Protein AF-A0AAN6SBZ8-F1 (afdb_monomer_lite)

Organism: NCBI:txid241081

InterPro domains:
  IPR012334 Pectin lyase fold [G3DSA:2.160.20.10] (1-132)

Foldseek 3Di:
DDEDEWDQQWVVPWPPPPCPVCAPVDVQRADLPVDPPQLARCRGIDAQEEDEQEELAEEADAYDALCHHNNDRPQWQVLASHAAHYEYAQYAANHKYAFQKYTRYQFSHDFQSDGHGQVVAFPDPDPRTMGTDRMDGQHRNRDRDQPRAFEADPCLLVDPASEFEDAPQHKHFYFWDQQFKAWAAFDWDWDDDDPDIDTDHDDTDMDRTFGFDMDGHHDDDQPPPDPDLFSWDFAQTHGDFDAFFFWDWDADPVRDIAIDGDPDGGDGDDPAGPDGGGRPGTRTYGYDRRDDDGDDDPPHDDPVNDPCPRPHDDDDDDDDDDDDDDDDDPPDDDDDDDDDDDDDYDDDDQAQDEWDCVQKDKWEDPAAWWALVQLLVFQLVVLVVPVPDDQDAQDKDKDWDWDDDPDDAFTWTKMKMKGFHHSHDDDRDSVVSSVQSVCQRCVNDVPDRTGRAWIWIDGPTMIITIGTHTGHD

Secondary structure (DSSP, 8-state):
-B-----TTTTSSPTTTT-TTTTTSSTT-------TT-SSS--SS--SEEEES--S-EEEEE------BTTB-TTTTTT-SEEESEEEES--TTEEEEEEEEESEEEEEEETTEEEESGGGB--SSSSPEEEEEEEEE-TTSS--TTSPEEEPGGGGT-SS-EEEE-SSEEEEPPPB-SEEEEEPPPPEEEEETTEEEEE--PPEEE--BPBPPEEE---STTTT---TT-PEEE-PPBPPPSSPPPEEEE-TTS-EEEE---SPPPPPPSS-SEE-S-SS-EEEEES---SSEE-TTSS--GGGS-GGGS-----------------SS------------------S-PPBPP-GGG-EEEE--S--EEHHHHHHHHHHHHHHHHTS---TT-EEEEEEEEE-TTSSSEEEEEEEEEE-TTB-PPP-HHHHHHHHHHHHHSS--SSSEEE--EEEE-SSEEEEEEEEEE--

Sequence (473 aa):
MLQTESPYFQPTPLPPAPFAAVVGLLPGDPDYTCAAGNEFNGCDQSWSVVMTGSANCHTDIAHSPGWFSTYAQTCIDLQLCQKALMLLKDNLANVRFQNLVTIGAKFMAVMDGKGIPAIDNLNVDTHPSWSQVSVLDVGSNGTTRFDEAIWIDPAIWDMDEPKFTCSLPCNVKLPPWKGATSTVQYPLITVSQGTWTSTITQAPLTITEWVLEPVTITRDAAAVNKNKRNAGVEIWPVPATTPFWPAILYRGDDGQISTTSATSTFPKPAATPLSGSWPKKAVRAVWGWPEDPLVDKYDFYNFNCVPKLWFGGIIGDPGGDDFYNNENTAELRTICPEETFISSTSPKPTPTKISDPRLNTKKCFKGEQTENVRMRNATTRFCDDIAHRDLIAGFEYEKEYKFEYNSGIGFVGITVSLEIKPKCSFNYSKSLCQRYLSVPTDSCDCNGVNGKHGGTVENNCYKWKVDPNRRWC

Radius of gyration: 28.88 Å; chains: 1; bounding box: 71×68×68 Å

Structure (mmCIF, N/CA/C/O backbone):
data_AF-A0AAN6SBZ8-F1
#
_entry.id   AF-A0AAN6SBZ8-F1
#
loop_
_atom_site.group_PDB
_atom_site.id
_atom_site.type_symbol
_atom_site.label_atom_id
_atom_site.label_alt_id
_atom_site.label_comp_id
_atom_site.label_asym_id
_atom_site.label_entity_id
_atom_site.label_seq_id
_atom_site.pdbx_PDB_ins_code
_atom_site.Cartn_x
_atom_site.Cartn_y
_atom_site.Cartn_z
_atom_site.occupancy
_atom_site.B_iso_or_equiv
_atom_site.auth_seq_id
_atom_site.auth_comp_id
_atom_site.auth_asym_id
_atom_site.auth_atom_id
_atom_site.pdbx_PDB_model_num
ATOM 1 N N . MET A 1 1 ? 20.883 6.033 -6.356 1.00 72.62 1 MET A N 1
ATOM 2 C CA . MET A 1 1 ? 21.198 6.214 -7.786 1.00 72.62 1 MET A CA 1
ATOM 3 C C . MET A 1 1 ? 21.171 4.864 -8.481 1.00 72.62 1 MET A C 1
ATOM 5 O O . MET A 1 1 ? 22.078 4.070 -8.267 1.00 72.62 1 MET A O 1
ATOM 9 N N . LEU A 1 2 ? 20.137 4.611 -9.282 1.00 83.62 2 LEU A N 1
ATOM 10 C CA . LEU A 1 2 ? 20.138 3.579 -10.324 1.00 83.62 2 LEU A CA 1
ATOM 11 C C . LEU A 1 2 ? 20.483 4.232 -11.674 1.00 83.62 2 LEU A C 1
ATOM 13 O O . LEU A 1 2 ? 20.105 5.384 -11.895 1.00 83.62 2 LEU A O 1
ATOM 17 N N . GLN A 1 3 ? 21.155 3.489 -12.554 1.00 88.00 3 GLN A N 1
ATOM 18 C CA . GLN A 1 3 ? 21.317 3.788 -13.980 1.00 88.00 3 GLN A CA 1
ATOM 19 C C . GLN A 1 3 ? 21.188 2.474 -14.767 1.00 88.00 3 GLN A C 1
ATOM 21 O O . GLN A 1 3 ? 21.579 1.416 -14.276 1.00 88.00 3 GLN A O 1
ATOM 26 N N . THR A 1 4 ? 20.580 2.544 -15.951 1.00 87.75 4 THR A N 1
ATOM 27 C CA . THR A 1 4 ? 20.294 1.416 -16.854 1.00 87.75 4 THR A CA 1
ATOM 28 C C . THR A 1 4 ? 20.306 1.911 -18.303 1.00 87.75 4 THR A C 1
ATOM 30 O O . THR A 1 4 ? 20.008 3.080 -18.533 1.00 87.75 4 THR A O 1
ATOM 33 N N . GLU A 1 5 ? 20.610 1.037 -19.267 1.00 89.19 5 GLU A N 1
ATOM 34 C CA . GLU A 1 5 ? 20.567 1.314 -20.715 1.00 89.19 5 GLU A CA 1
ATOM 35 C C . GLU A 1 5 ? 19.700 0.268 -21.430 1.00 89.19 5 GLU A C 1
ATOM 37 O O . GLU A 1 5 ? 19.705 -0.900 -21.028 1.00 89.19 5 GLU A O 1
ATOM 42 N N . SER A 1 6 ? 19.004 0.653 -22.503 1.00 90.19 6 SER A N 1
ATOM 43 C CA . SER A 1 6 ? 18.274 -0.303 -23.351 1.00 90.19 6 SER A CA 1
ATOM 44 C C . SER A 1 6 ? 19.211 -0.962 -24.385 1.00 90.19 6 SER A C 1
ATOM 46 O O . SER A 1 6 ? 20.083 -0.280 -24.933 1.00 90.19 6 SER A O 1
ATOM 48 N N . PRO A 1 7 ? 19.083 -2.274 -24.689 1.00 92.25 7 PRO A N 1
ATOM 49 C CA . PRO A 1 7 ? 19.995 -2.970 -25.599 1.00 92.25 7 PRO A CA 1
ATOM 50 C C . PRO A 1 7 ? 19.988 -2.381 -27.014 1.00 92.25 7 PRO A C 1
ATOM 52 O O . PRO A 1 7 ? 18.971 -2.411 -27.700 1.00 92.25 7 PRO A O 1
ATOM 55 N N . TYR A 1 8 ? 21.149 -1.922 -27.493 1.00 93.62 8 TYR A N 1
ATOM 56 C CA . TYR A 1 8 ? 21.270 -1.053 -28.679 1.00 93.62 8 TYR A CA 1
ATOM 57 C C . TYR A 1 8 ? 20.699 -1.621 -29.996 1.00 93.62 8 TYR A C 1
ATOM 59 O O . TYR A 1 8 ? 20.480 -0.870 -30.947 1.00 93.62 8 TYR A O 1
ATOM 67 N N . PHE A 1 9 ? 20.490 -2.940 -30.080 1.00 92.62 9 PHE A N 1
ATOM 68 C CA . PHE A 1 9 ? 19.868 -3.597 -31.232 1.00 92.62 9 PHE A CA 1
ATOM 69 C C . PHE A 1 9 ? 18.344 -3.413 -31.284 1.00 92.62 9 PHE A C 1
ATOM 71 O O . PHE A 1 9 ? 17.769 -3.446 -32.371 1.00 92.62 9 PHE A O 1
ATOM 78 N N . GLN A 1 10 ? 17.676 -3.206 -30.144 1.00 92.19 10 GLN A N 1
ATOM 79 C CA . GLN A 1 10 ? 16.226 -3.015 -30.089 1.00 92.19 10 GLN A CA 1
ATOM 80 C C . GLN A 1 10 ? 15.835 -1.739 -30.863 1.00 92.19 10 GLN A C 1
ATOM 82 O O . GLN A 1 10 ? 16.618 -0.785 -30.905 1.00 92.19 10 GLN A O 1
ATOM 87 N N . PRO A 1 11 ? 14.683 -1.702 -31.561 1.00 90.44 11 PRO A N 1
ATOM 88 C CA . PRO A 1 11 ? 13.598 -2.693 -31.631 1.00 90.44 11 PRO A CA 1
ATOM 89 C C . PRO A 1 11 ? 13.832 -3.898 -32.576 1.00 90.44 11 PRO A C 1
ATOM 91 O O . PRO A 1 11 ? 12.869 -4.543 -32.985 1.00 90.44 11 PRO A O 1
ATOM 94 N N . THR A 1 12 ? 15.073 -4.226 -32.963 1.00 92.69 12 THR A N 1
ATOM 95 C CA . THR A 1 12 ? 15.383 -5.338 -33.883 1.00 92.69 12 THR A CA 1
ATOM 96 C C . THR A 1 12 ? 16.223 -6.442 -33.205 1.00 92.69 12 THR A C 1
ATOM 98 O O . THR A 1 12 ? 17.450 -6.347 -33.187 1.00 92.69 12 THR A O 1
ATOM 101 N N . PRO A 1 13 ? 15.621 -7.535 -32.689 1.00 91.69 13 PRO A N 1
ATOM 102 C CA . PRO A 1 13 ? 14.189 -7.841 -32.652 1.00 91.69 13 PRO A CA 1
ATOM 103 C C . PRO A 1 13 ? 13.441 -7.106 -31.526 1.00 91.69 13 PRO A C 1
ATOM 105 O O . PRO A 1 13 ? 14.046 -6.593 -30.583 1.00 91.69 13 PRO A O 1
ATOM 108 N N . LEU A 1 14 ? 12.110 -7.097 -31.633 1.00 88.75 14 LEU A N 1
ATOM 109 C CA . LEU A 1 14 ? 11.202 -6.521 -30.641 1.00 88.75 14 LEU A CA 1
ATOM 110 C C . LEU A 1 14 ? 11.196 -7.367 -29.354 1.00 88.75 14 LEU A C 1
ATOM 112 O O . LEU A 1 14 ? 11.184 -8.602 -29.449 1.00 88.75 14 LEU A O 1
ATOM 116 N N . PRO A 1 15 ? 11.114 -6.752 -28.160 1.00 89.81 15 PRO A N 1
ATOM 117 C CA . PRO A 1 15 ? 10.691 -7.451 -26.951 1.00 89.81 15 PRO A CA 1
ATOM 118 C C . PRO A 1 15 ? 9.382 -8.235 -27.188 1.00 89.81 15 PRO A C 1
ATOM 120 O O . PRO A 1 15 ? 8.488 -7.726 -27.865 1.00 89.81 15 PRO A O 1
ATOM 123 N N . PRO A 1 16 ? 9.245 -9.468 -26.667 1.00 90.75 16 PRO A N 1
ATOM 124 C CA . PRO A 1 16 ? 10.155 -10.158 -25.752 1.00 90.75 16 PRO A CA 1
ATOM 125 C C . PRO A 1 16 ? 11.176 -11.079 -26.451 1.00 90.75 16 PRO A C 1
ATOM 127 O O . PRO A 1 16 ? 11.808 -11.904 -25.794 1.00 90.75 16 PRO A O 1
ATOM 130 N N . ALA A 1 17 ? 11.335 -11.020 -27.778 1.00 91.50 17 ALA A N 1
ATOM 131 C CA . ALA A 1 17 ? 12.216 -11.939 -28.501 1.00 91.50 17 ALA A CA 1
ATOM 132 C C . ALA A 1 17 ? 13.708 -11.724 -28.142 1.00 91.50 17 ALA A C 1
ATOM 134 O O . ALA A 1 17 ? 14.140 -10.584 -27.972 1.00 91.50 17 ALA A O 1
ATOM 135 N N . PRO A 1 18 ? 14.526 -12.795 -28.048 1.00 93.31 18 PRO A N 1
ATOM 136 C CA . PRO A 1 18 ? 14.211 -14.206 -28.319 1.00 93.31 18 PRO A CA 1
ATOM 137 C C . PRO A 1 18 ? 13.531 -14.960 -27.155 1.00 93.31 18 PRO A C 1
ATOM 139 O O . PRO A 1 18 ? 13.230 -16.142 -27.289 1.00 93.31 18 PRO A O 1
ATOM 142 N N . PHE A 1 19 ? 13.269 -14.305 -26.024 1.00 90.81 19 PHE A N 1
ATOM 143 C CA . PHE A 1 19 ? 12.841 -14.915 -24.758 1.00 90.81 19 PHE A CA 1
ATOM 144 C C . PHE A 1 19 ? 11.319 -15.109 -24.604 1.00 90.81 19 PHE A C 1
ATOM 146 O O . PHE A 1 19 ? 10.840 -15.390 -23.510 1.00 90.81 19 PHE A O 1
ATOM 153 N N . ALA A 1 20 ? 10.546 -15.041 -25.692 1.00 88.94 20 ALA A N 1
ATOM 154 C CA . ALA A 1 20 ? 9.083 -15.184 -25.669 1.00 88.94 20 ALA A CA 1
ATOM 155 C C . ALA A 1 20 ? 8.576 -16.472 -24.980 1.00 88.94 20 ALA A C 1
ATOM 157 O O . ALA A 1 20 ? 7.481 -16.482 -24.432 1.00 88.94 20 ALA A O 1
ATOM 158 N N . ALA A 1 21 ? 9.375 -17.545 -24.975 1.00 91.25 21 ALA A N 1
ATOM 159 C CA . ALA A 1 21 ? 9.039 -18.819 -24.334 1.00 91.25 21 ALA A CA 1
ATOM 160 C C . ALA A 1 21 ? 9.210 -18.844 -22.797 1.00 91.25 21 ALA A C 1
ATOM 162 O O . ALA A 1 21 ? 8.901 -19.866 -22.187 1.00 91.25 21 ALA A O 1
ATOM 163 N N . VAL A 1 22 ? 9.724 -17.772 -22.176 1.00 89.56 22 VAL A N 1
ATOM 164 C CA . VAL A 1 22 ? 9.909 -17.676 -20.712 1.00 89.56 22 VAL A CA 1
ATOM 165 C C . VAL A 1 22 ? 9.189 -16.491 -20.056 1.00 89.56 22 VAL A C 1
ATOM 167 O O . VAL A 1 22 ? 9.236 -16.367 -18.837 1.00 89.56 22 VAL A O 1
ATOM 170 N N . VAL A 1 23 ? 8.491 -15.653 -20.831 1.00 88.31 23 VAL A N 1
ATOM 171 C CA . VAL A 1 23 ? 7.666 -14.554 -20.297 1.00 88.31 23 VAL A CA 1
ATOM 172 C C . VAL A 1 23 ? 6.512 -15.114 -19.467 1.00 88.31 23 VAL A C 1
ATOM 174 O O . VAL A 1 23 ? 5.790 -16.002 -19.918 1.00 88.31 23 VAL A O 1
ATOM 177 N N . GLY A 1 24 ? 6.323 -14.574 -18.264 1.00 85.56 24 GLY A N 1
ATOM 178 C CA . GLY A 1 24 ? 5.293 -15.002 -17.320 1.00 85.56 24 GLY A CA 1
ATOM 179 C C . GLY A 1 24 ? 5.701 -16.208 -16.471 1.00 85.56 24 GLY A C 1
ATOM 180 O O . GLY A 1 24 ? 4.893 -16.678 -15.671 1.00 85.56 24 GLY A O 1
ATOM 181 N N . LEU A 1 25 ? 6.936 -16.711 -16.609 1.00 88.19 25 LEU A N 1
ATOM 182 C CA . LEU A 1 25 ? 7.488 -17.707 -15.684 1.00 88.19 25 LEU A CA 1
ATOM 183 C C . LEU A 1 25 ? 8.000 -17.063 -14.388 1.00 88.19 25 LEU A C 1
ATOM 185 O O . LEU A 1 25 ? 8.085 -17.754 -13.370 1.00 88.19 25 LEU A O 1
ATOM 189 N N . LEU A 1 26 ? 8.325 -15.764 -14.402 1.00 85.50 26 LEU A N 1
ATOM 190 C CA . LEU A 1 26 ? 8.666 -15.003 -13.204 1.00 85.50 26 LEU A CA 1
ATOM 191 C C . LEU A 1 26 ? 7.491 -14.092 -12.801 1.00 85.50 26 LEU A C 1
ATOM 193 O O . LEU A 1 26 ? 7.037 -13.273 -13.604 1.00 85.50 26 LEU A O 1
ATOM 197 N N . PRO A 1 27 ? 6.995 -14.177 -11.551 1.00 81.81 27 PRO A N 1
ATOM 198 C CA . PRO A 1 27 ? 6.035 -13.208 -11.031 1.00 81.81 27 PRO A CA 1
ATOM 199 C C . PRO A 1 27 ? 6.624 -11.791 -11.079 1.00 81.81 27 PRO A C 1
ATOM 201 O O . PRO A 1 27 ? 7.618 -11.511 -10.411 1.00 81.81 27 PRO A O 1
ATOM 204 N N . GLY A 1 28 ? 6.011 -10.912 -11.875 1.00 82.00 28 GLY A N 1
ATOM 205 C CA . GLY A 1 28 ? 6.504 -9.556 -12.145 1.00 82.00 28 GLY A CA 1
ATOM 206 C C . GLY A 1 28 ? 7.021 -9.326 -13.572 1.00 82.00 28 GLY A C 1
ATOM 207 O O . GLY A 1 28 ? 7.321 -8.181 -13.908 1.00 82.00 28 GLY A O 1
ATOM 208 N N . ASP A 1 29 ? 7.086 -10.360 -14.422 1.00 86.88 29 ASP A N 1
ATOM 209 C CA . ASP A 1 29 ? 7.323 -10.184 -15.862 1.00 86.88 29 ASP A CA 1
ATOM 210 C C . ASP A 1 29 ? 6.271 -9.228 -16.476 1.00 86.88 29 ASP A C 1
ATOM 212 O O . ASP A 1 29 ? 5.069 -9.434 -16.271 1.00 86.88 29 ASP A O 1
ATOM 216 N N . PRO A 1 30 ? 6.677 -8.191 -17.240 1.00 83.00 30 PRO A N 1
ATOM 217 C CA . PRO A 1 30 ? 5.745 -7.290 -17.918 1.00 83.00 30 PRO A CA 1
ATOM 218 C C . PRO A 1 30 ? 4.849 -7.993 -18.940 1.00 83.00 30 PRO A C 1
ATOM 220 O O . PRO A 1 30 ? 5.250 -8.964 -19.583 1.00 83.00 30 PRO A O 1
ATOM 223 N N . ASP A 1 31 ? 3.653 -7.440 -19.157 1.00 80.75 31 ASP A N 1
ATOM 224 C CA . ASP A 1 31 ? 2.775 -7.904 -20.228 1.00 80.75 31 ASP A CA 1
ATOM 225 C C . ASP A 1 31 ? 3.318 -7.506 -21.612 1.00 80.75 31 ASP A C 1
ATOM 227 O O . ASP A 1 31 ? 3.250 -6.347 -22.025 1.00 80.75 31 ASP A O 1
ATOM 231 N N . TYR A 1 32 ? 3.801 -8.507 -22.348 1.00 82.00 32 TYR A N 1
ATOM 232 C CA . TYR A 1 32 ? 4.237 -8.401 -23.738 1.00 82.00 32 TYR A CA 1
ATOM 233 C C . TYR A 1 32 ? 3.159 -8.871 -24.745 1.00 82.00 32 TYR A C 1
ATOM 235 O O . TYR A 1 32 ? 3.483 -9.425 -25.795 1.00 82.00 32 TYR A O 1
ATOM 243 N N . THR A 1 33 ? 1.865 -8.637 -24.479 1.00 78.94 33 THR A N 1
ATOM 244 C CA . THR A 1 33 ? 0.774 -8.820 -25.471 1.00 78.94 33 THR A CA 1
ATOM 245 C C . THR A 1 33 ? 0.913 -7.938 -26.717 1.00 78.94 33 THR A C 1
ATOM 247 O O . THR A 1 33 ? 0.314 -8.232 -27.751 1.00 78.94 33 THR A O 1
ATOM 250 N N . CYS A 1 34 ? 1.684 -6.849 -26.636 1.00 79.00 34 CYS A N 1
ATOM 251 C CA . CYS A 1 34 ? 2.067 -5.991 -27.763 1.00 79.00 34 CYS A CA 1
ATOM 252 C C . CYS A 1 34 ? 0.909 -5.472 -28.635 1.00 79.00 34 CYS A C 1
ATOM 254 O O . CYS A 1 34 ? 1.064 -5.272 -29.841 1.00 79.00 34 CYS A O 1
ATOM 256 N N . ALA A 1 35 ? -0.246 -5.203 -28.013 1.00 79.88 35 ALA A N 1
ATOM 257 C CA . ALA A 1 35 ? -1.438 -4.689 -28.684 1.00 79.88 35 ALA A CA 1
ATOM 258 C C . ALA A 1 35 ? -1.144 -3.461 -29.574 1.00 79.88 35 ALA A C 1
ATOM 260 O O . ALA A 1 35 ? -0.568 -2.463 -29.126 1.00 79.88 35 ALA A O 1
ATOM 261 N N . ALA A 1 36 ? -1.561 -3.531 -30.841 1.00 77.19 36 ALA A N 1
ATOM 262 C CA . ALA A 1 36 ? -1.321 -2.483 -31.828 1.00 77.19 36 ALA A CA 1
ATOM 263 C C . ALA A 1 36 ? -1.975 -1.150 -31.418 1.00 77.19 36 ALA A C 1
ATOM 265 O O . ALA A 1 36 ? -3.097 -1.118 -30.920 1.00 77.19 36 ALA A O 1
ATOM 266 N N . GLY A 1 37 ? -1.264 -0.041 -31.634 1.00 77.81 37 GLY A N 1
ATOM 267 C CA . GLY A 1 37 ? -1.707 1.302 -31.241 1.00 77.81 37 GLY A CA 1
ATOM 268 C C . GLY A 1 37 ? -1.470 1.660 -29.768 1.00 77.81 37 GLY A C 1
ATOM 269 O O . GLY A 1 37 ? -1.499 2.841 -29.438 1.00 77.81 37 GLY A O 1
ATOM 270 N N . ASN A 1 38 ? -1.162 0.696 -28.893 1.00 84.25 38 ASN A N 1
ATOM 271 C CA . ASN A 1 38 ? -0.725 0.997 -27.531 1.00 84.25 38 ASN A CA 1
ATOM 272 C C . ASN A 1 38 ? 0.736 1.503 -27.547 1.00 84.25 38 ASN A C 1
ATOM 274 O O . ASN A 1 38 ? 1.627 0.897 -28.155 1.00 84.25 38 ASN A O 1
ATOM 278 N N . GLU A 1 39 ? 0.989 2.643 -26.901 1.00 86.12 39 GLU A N 1
ATOM 279 C CA . GLU A 1 39 ? 2.332 3.220 -26.747 1.00 86.12 39 GLU A CA 1
ATOM 280 C C . GLU A 1 39 ? 2.979 2.933 -25.385 1.00 86.12 39 GLU A C 1
ATOM 282 O O . GLU A 1 39 ? 4.153 3.232 -25.192 1.00 86.12 39 GLU A O 1
ATOM 287 N N . PHE A 1 40 ? 2.239 2.323 -24.461 1.00 88.69 40 PHE A N 1
ATOM 288 C CA . PHE A 1 40 ? 2.619 2.142 -23.061 1.00 88.69 40 PHE A CA 1
ATOM 289 C C . PHE A 1 40 ? 2.905 0.677 -22.682 1.00 88.69 40 PHE A C 1
ATOM 291 O O . PHE A 1 40 ? 2.989 0.358 -21.502 1.00 88.69 40 PHE A O 1
ATOM 298 N N . ASN A 1 41 ? 3.033 -0.222 -23.664 1.00 82.88 41 ASN A N 1
ATOM 299 C CA . ASN A 1 41 ? 3.251 -1.660 -23.449 1.00 82.88 41 ASN A CA 1
ATOM 300 C C . ASN A 1 41 ? 4.731 -2.093 -23.409 1.00 82.88 41 ASN A C 1
ATOM 302 O O . ASN A 1 41 ? 5.007 -3.244 -23.094 1.00 82.88 41 ASN A O 1
ATOM 306 N N . GLY A 1 42 ? 5.687 -1.208 -23.721 1.00 81.62 42 GLY A N 1
ATOM 307 C CA . GLY A 1 42 ? 7.122 -1.541 -23.709 1.00 81.62 42 GLY A CA 1
ATOM 308 C C . GLY A 1 42 ? 7.526 -2.626 -24.716 1.00 81.62 42 GLY A C 1
ATOM 309 O O . GLY A 1 42 ? 8.527 -3.312 -24.531 1.00 81.62 42 GLY A O 1
ATOM 310 N N . CYS A 1 43 ? 6.738 -2.809 -25.779 1.00 86.81 43 CYS A N 1
ATOM 311 C CA . CYS A 1 43 ? 7.027 -3.781 -26.836 1.00 86.81 43 CYS A CA 1
ATOM 312 C C . CYS A 1 43 ? 7.954 -3.251 -27.939 1.00 86.81 43 CYS A C 1
ATOM 314 O O . CYS A 1 43 ? 8.216 -3.961 -28.903 1.00 86.81 43 CYS A O 1
ATOM 316 N N . ASP A 1 44 ? 8.432 -2.010 -27.837 1.00 87.94 44 ASP A N 1
ATOM 317 C CA . ASP A 1 44 ? 9.465 -1.454 -28.712 1.00 87.94 44 ASP A CA 1
ATOM 318 C C . ASP A 1 44 ? 10.878 -1.702 -28.158 1.00 87.94 44 ASP A C 1
ATOM 320 O O . ASP A 1 44 ? 11.710 -2.261 -28.871 1.00 87.94 44 ASP A O 1
ATOM 324 N N . GLN A 1 45 ? 11.141 -1.363 -26.892 1.00 90.31 45 GLN A N 1
ATOM 325 C CA . GLN A 1 45 ? 12.411 -1.631 -26.204 1.00 90.31 45 GLN A CA 1
ATOM 326 C C . GLN A 1 45 ? 12.187 -1.988 -24.723 1.00 90.31 45 GLN A C 1
ATOM 328 O O . GLN A 1 45 ? 11.111 -1.766 -24.170 1.00 90.31 45 GLN A O 1
ATOM 333 N N . SER A 1 46 ? 13.209 -2.550 -24.076 1.00 90.25 46 SER A N 1
ATOM 334 C CA . SER A 1 46 ? 13.190 -2.994 -22.679 1.00 90.25 46 SER A CA 1
ATOM 335 C C . SER A 1 46 ? 12.795 -1.902 -21.684 1.00 90.25 46 SER A C 1
ATOM 337 O O . SER A 1 46 ? 13.345 -0.802 -21.711 1.00 90.25 46 SER A O 1
ATOM 339 N N . TRP A 1 47 ? 11.929 -2.243 -20.729 1.00 90.06 47 TRP A N 1
ATOM 340 C CA . TRP A 1 47 ? 11.662 -1.406 -19.561 1.00 90.06 47 TRP A CA 1
ATOM 341 C C . TRP A 1 47 ? 12.934 -1.187 -18.728 1.00 90.06 47 TRP A C 1
ATOM 343 O O . TRP A 1 47 ? 13.610 -2.140 -18.345 1.00 90.06 47 TRP A O 1
ATOM 353 N N . SER A 1 48 ? 13.220 0.071 -18.399 1.00 89.50 48 SER A N 1
ATOM 354 C CA . SER A 1 48 ? 14.344 0.497 -17.558 1.00 89.50 48 SER A CA 1
ATOM 355 C C . SER A 1 48 ? 14.098 0.243 -16.073 1.00 89.50 48 SER A C 1
ATOM 357 O O . SER A 1 48 ? 15.045 -0.006 -15.327 1.00 89.50 48 SER A O 1
ATOM 359 N N . VAL A 1 49 ? 12.832 0.351 -15.650 1.00 89.19 49 VAL A N 1
ATOM 360 C CA . VAL A 1 49 ? 12.315 -0.000 -14.319 1.00 89.19 49 VAL A CA 1
ATOM 361 C C . VAL A 1 49 ? 10.893 -0.534 -14.478 1.00 89.19 49 VAL A C 1
ATOM 363 O O . VAL A 1 49 ? 10.065 0.074 -15.156 1.00 89.19 49 VAL A O 1
ATOM 366 N N . VAL A 1 50 ? 10.598 -1.636 -13.797 1.00 89.62 50 VAL A N 1
ATOM 367 C CA . VAL A 1 50 ? 9.243 -2.163 -13.613 1.00 89.62 50 VAL A CA 1
ATOM 368 C C . VAL A 1 50 ? 8.976 -2.144 -12.116 1.00 89.62 50 VAL A C 1
ATOM 370 O O . VAL A 1 50 ? 9.735 -2.731 -11.349 1.00 89.62 50 VAL A O 1
ATOM 373 N N . MET A 1 51 ? 7.937 -1.430 -11.691 1.00 87.25 51 MET A N 1
ATOM 374 C CA . MET A 1 51 ? 7.543 -1.337 -10.289 1.00 87.25 51 MET A CA 1
ATOM 375 C C . MET A 1 51 ? 6.027 -1.467 -10.210 1.00 87.25 51 MET A C 1
ATOM 377 O O . MET A 1 51 ? 5.291 -0.593 -10.681 1.00 87.25 51 MET A O 1
ATOM 381 N N . THR A 1 52 ? 5.570 -2.588 -9.658 1.00 86.31 52 THR A N 1
ATOM 382 C CA . THR A 1 52 ? 4.156 -2.967 -9.636 1.00 86.31 52 THR A CA 1
ATOM 383 C C . THR A 1 52 ? 3.731 -3.408 -8.244 1.00 86.31 52 THR A C 1
ATOM 385 O O . THR A 1 52 ? 4.462 -4.173 -7.614 1.00 86.31 52 THR A O 1
ATOM 388 N N . GLY A 1 53 ? 2.571 -2.955 -7.757 1.00 83.88 53 GLY A N 1
ATOM 389 C CA . GLY A 1 53 ? 2.038 -3.345 -6.439 1.00 83.88 53 GLY A CA 1
ATOM 390 C C . GLY A 1 53 ? 2.964 -3.036 -5.251 1.00 83.88 53 GLY A C 1
ATOM 391 O O . GLY A 1 53 ? 2.836 -3.646 -4.195 1.00 83.88 53 GLY A O 1
ATOM 392 N N . SER A 1 54 ? 3.940 -2.144 -5.435 1.00 81.50 54 SER A N 1
ATOM 393 C CA . SER A 1 54 ? 5.037 -1.901 -4.492 1.00 81.50 54 SER A CA 1
ATOM 394 C C . SER A 1 54 ? 4.695 -0.782 -3.504 1.00 81.50 54 SER A C 1
ATOM 396 O O . SER A 1 54 ? 3.970 0.143 -3.856 1.00 81.50 54 SER A O 1
ATOM 398 N N . ALA A 1 55 ? 5.239 -0.840 -2.286 1.00 78.44 55 ALA A N 1
ATOM 399 C CA . ALA A 1 55 ? 5.078 0.170 -1.233 1.00 78.44 55 ALA A CA 1
ATOM 400 C C . ALA A 1 55 ? 6.447 0.620 -0.706 1.00 78.44 55 ALA A C 1
ATOM 402 O O . ALA A 1 55 ? 7.420 -0.126 -0.808 1.00 78.44 55 ALA A O 1
ATOM 403 N N . ASN A 1 56 ? 6.522 1.807 -0.093 1.00 73.81 56 ASN A N 1
ATOM 404 C CA . ASN A 1 56 ? 7.717 2.305 0.615 1.00 73.81 56 ASN A CA 1
ATOM 405 C C . ASN A 1 56 ? 9.018 2.365 -0.229 1.00 73.81 56 ASN A C 1
ATOM 407 O O . ASN A 1 56 ? 10.116 2.493 0.316 1.00 73.81 56 ASN A O 1
ATOM 411 N N . CYS A 1 57 ? 8.929 2.281 -1.561 1.00 79.62 57 CYS A N 1
ATOM 412 C CA . CYS A 1 57 ? 10.091 2.290 -2.448 1.00 79.62 57 CYS A CA 1
ATOM 413 C C . CYS A 1 57 ? 10.548 3.721 -2.750 1.00 79.62 57 CYS A C 1
ATOM 415 O O . CYS A 1 57 ? 9.915 4.435 -3.531 1.00 79.62 57 CYS A O 1
ATOM 417 N N . HIS A 1 58 ? 11.690 4.122 -2.192 1.00 78.12 58 HIS A N 1
ATOM 418 C CA . HIS A 1 58 ? 12.367 5.350 -2.600 1.00 78.12 58 HIS A CA 1
ATOM 419 C C . HIS A 1 58 ? 13.533 5.065 -3.549 1.00 78.12 58 HIS A C 1
ATOM 421 O O . HIS A 1 58 ? 14.310 4.136 -3.317 1.00 78.12 58 HIS A O 1
ATOM 427 N N . THR A 1 59 ? 13.707 5.856 -4.612 1.00 75.75 59 THR A N 1
ATOM 428 C CA . THR A 1 59 ? 14.879 5.700 -5.491 1.00 75.75 59 THR A CA 1
ATOM 429 C C . THR A 1 59 ? 15.312 7.000 -6.170 1.00 75.75 59 THR A C 1
ATOM 431 O O . THR A 1 59 ? 14.572 7.572 -6.967 1.00 75.75 59 THR A O 1
ATOM 434 N N . ASP A 1 60 ? 16.562 7.421 -5.947 1.00 68.81 60 ASP A N 1
ATOM 435 C CA . ASP A 1 60 ? 17.237 8.347 -6.866 1.00 68.81 60 ASP A CA 1
ATOM 436 C C . ASP A 1 60 ? 17.561 7.604 -8.171 1.00 68.81 60 ASP A C 1
ATOM 438 O O . ASP A 1 60 ? 18.319 6.623 -8.126 1.00 68.81 60 ASP A O 1
ATOM 442 N N . ILE A 1 61 ? 17.050 8.051 -9.324 1.00 65.06 61 ILE A N 1
ATOM 443 C CA . ILE A 1 61 ? 17.311 7.395 -10.621 1.00 65.06 61 ILE A CA 1
ATOM 444 C C . ILE A 1 61 ? 17.810 8.385 -11.669 1.00 65.06 61 ILE A C 1
ATOM 446 O O . ILE A 1 61 ? 17.091 9.283 -12.093 1.00 65.06 61 ILE A O 1
ATOM 450 N N . ALA A 1 62 ? 19.021 8.138 -12.165 1.00 55.41 62 ALA A N 1
ATOM 451 C CA . ALA A 1 62 ? 19.522 8.740 -13.389 1.00 55.41 62 ALA A CA 1
ATOM 452 C C . ALA A 1 62 ? 19.448 7.678 -14.490 1.00 55.41 62 ALA A C 1
ATOM 454 O O . ALA A 1 62 ? 20.399 6.924 -14.697 1.00 55.41 62 ALA A O 1
ATOM 455 N N . HIS A 1 63 ? 18.296 7.560 -15.157 1.00 59.69 63 HIS A N 1
ATOM 456 C CA . HIS A 1 63 ? 18.191 6.644 -16.281 1.00 59.69 63 HIS A CA 1
ATOM 457 C C . HIS A 1 63 ? 18.813 7.288 -17.519 1.00 59.69 63 HIS A C 1
ATOM 459 O O . HIS A 1 63 ? 18.450 8.383 -17.948 1.00 59.69 63 HIS A O 1
ATOM 465 N N . SER A 1 64 ? 19.730 6.558 -18.127 1.00 50.09 64 SER A N 1
ATOM 466 C CA . SER A 1 64 ? 20.341 6.930 -19.384 1.00 50.09 64 SER A CA 1
ATOM 467 C C . SER A 1 64 ? 20.938 5.663 -19.993 1.00 50.09 64 SER A C 1
ATOM 469 O O . SER A 1 64 ? 21.858 5.146 -19.352 1.00 50.09 64 SER A O 1
ATOM 471 N N . PRO A 1 65 ? 20.550 5.236 -21.214 1.00 58.84 65 PRO A N 1
ATOM 472 C CA . PRO A 1 65 ? 19.450 5.818 -22.005 1.00 58.84 65 PRO A CA 1
ATOM 473 C C . PRO A 1 65 ? 18.736 4.875 -23.002 1.00 58.84 65 PRO A C 1
ATOM 475 O O . PRO A 1 65 ? 19.151 3.744 -23.260 1.00 58.84 65 PRO A O 1
ATOM 478 N N . GLY A 1 66 ? 17.750 5.439 -23.709 1.00 58.91 66 GLY A N 1
ATOM 479 C CA . GLY A 1 66 ? 17.451 5.051 -25.089 1.00 58.91 66 GLY A CA 1
ATOM 480 C C . GLY A 1 66 ? 18.386 5.772 -26.072 1.00 58.91 66 GLY A C 1
ATOM 481 O O . GLY A 1 66 ? 17.960 6.709 -26.737 1.00 58.91 66 GLY A O 1
ATOM 482 N N . TRP A 1 67 ? 19.668 5.380 -26.157 1.00 79.12 67 TRP A N 1
ATOM 483 C CA . TRP A 1 67 ? 20.641 5.996 -27.093 1.00 79.12 67 TRP A CA 1
ATOM 484 C C . TRP A 1 67 ? 20.323 5.694 -28.564 1.00 79.12 67 TRP A C 1
ATOM 486 O O . TRP A 1 67 ? 20.722 6.447 -29.451 1.00 79.12 67 TRP A O 1
ATOM 496 N N . PHE A 1 68 ? 19.710 4.539 -28.826 1.00 85.25 68 PHE A N 1
ATOM 497 C CA . PHE A 1 68 ? 19.668 3.925 -30.147 1.00 85.25 68 PHE A CA 1
ATOM 498 C C . PHE A 1 68 ? 18.274 3.405 -30.482 1.00 85.25 68 PHE A C 1
ATOM 500 O O . PHE A 1 68 ? 17.514 3.010 -29.601 1.00 85.25 68 PHE A O 1
ATOM 507 N N . SER A 1 69 ? 17.994 3.310 -31.777 1.00 87.69 69 SER A N 1
ATOM 508 C CA . SER A 1 69 ? 16.982 2.420 -32.337 1.00 87.69 69 SER A CA 1
ATOM 509 C C . SER A 1 69 ? 17.645 1.625 -33.460 1.00 87.69 69 SER A C 1
ATOM 511 O O . SER A 1 69 ? 18.070 2.201 -34.460 1.00 87.69 69 SER A O 1
ATOM 513 N N . THR A 1 70 ? 17.824 0.312 -33.275 1.00 91.31 70 THR A N 1
ATOM 514 C CA . THR A 1 70 ? 18.588 -0.568 -34.189 1.00 91.31 70 THR A CA 1
ATOM 515 C C . THR A 1 70 ? 19.972 0.011 -34.537 1.00 91.31 70 THR A C 1
ATOM 517 O O . THR A 1 70 ? 20.311 0.229 -35.699 1.00 91.31 70 THR A O 1
ATOM 520 N N . TYR A 1 71 ? 20.767 0.319 -33.508 1.00 91.25 71 TYR A N 1
ATOM 521 C CA . TYR A 1 71 ? 22.085 0.973 -33.577 1.00 91.25 71 TYR A CA 1
ATOM 522 C C . TYR A 1 71 ? 22.132 2.383 -34.212 1.00 91.25 71 TYR A C 1
ATOM 524 O O . TYR A 1 71 ? 23.209 2.976 -34.277 1.00 91.25 71 TYR A O 1
ATOM 532 N N . ALA A 1 72 ? 21.006 2.975 -34.629 1.00 89.25 72 ALA A N 1
ATOM 533 C CA . ALA A 1 72 ? 20.953 4.347 -35.141 1.00 89.25 72 ALA A CA 1
ATOM 534 C C . ALA A 1 72 ? 20.642 5.366 -34.029 1.00 89.25 72 ALA A C 1
ATOM 536 O O . ALA A 1 72 ? 19.718 5.171 -33.244 1.00 89.25 72 ALA A O 1
ATOM 537 N N . GLN A 1 73 ? 21.386 6.478 -33.995 1.00 90.12 73 GLN A N 1
ATOM 538 C CA . GLN A 1 73 ? 21.272 7.543 -32.980 1.00 90.12 73 GLN A CA 1
ATOM 539 C C . GLN A 1 73 ? 20.377 8.729 -33.391 1.00 90.12 73 GLN A C 1
ATOM 541 O O . GLN A 1 73 ? 20.165 9.655 -32.613 1.00 90.12 73 GLN A O 1
ATOM 546 N N . THR A 1 74 ? 19.798 8.717 -34.595 1.00 88.31 74 THR A N 1
ATOM 547 C CA . THR A 1 74 ? 18.993 9.830 -35.154 1.00 88.31 74 THR A CA 1
ATOM 548 C C . THR A 1 74 ? 17.676 10.110 -34.416 1.00 88.31 74 THR A C 1
ATOM 550 O O . THR A 1 74 ? 16.917 10.987 -34.816 1.00 88.31 74 THR A O 1
ATOM 553 N N . CYS A 1 75 ? 17.374 9.342 -33.372 1.00 88.06 75 CYS A N 1
ATOM 554 C CA . CYS A 1 75 ? 16.155 9.409 -32.577 1.00 88.06 75 CYS A CA 1
ATOM 555 C C . CYS A 1 75 ? 16.330 10.122 -31.219 1.00 88.06 75 CYS A C 1
ATOM 557 O O . CYS A 1 75 ? 15.321 10.422 -30.579 1.00 88.06 75 CYS A O 1
ATOM 559 N N . ILE A 1 76 ? 17.573 10.408 -30.791 1.00 87.94 76 ILE A N 1
ATOM 560 C CA . ILE A 1 76 ? 17.890 10.946 -29.452 1.00 87.94 76 ILE A CA 1
ATOM 561 C C . ILE A 1 76 ? 17.252 12.321 -29.250 1.00 87.94 76 ILE A C 1
ATOM 563 O O . ILE A 1 76 ? 16.421 12.490 -28.362 1.00 87.94 76 ILE A O 1
ATOM 567 N N . ASP A 1 77 ? 17.598 13.290 -30.101 1.00 83.00 77 ASP A N 1
ATOM 568 C CA . ASP A 1 77 ? 17.170 14.690 -29.952 1.00 83.00 77 ASP A CA 1
ATOM 569 C C . ASP A 1 77 ? 15.665 14.883 -30.196 1.00 83.00 77 ASP A C 1
ATOM 571 O O . ASP A 1 77 ? 15.081 15.878 -29.777 1.00 83.00 77 ASP A O 1
ATOM 575 N N . LEU A 1 78 ? 15.018 13.899 -30.828 1.00 86.88 78 LEU A N 1
ATOM 576 C CA . LEU A 1 78 ? 13.565 13.840 -30.991 1.00 86.88 78 LEU A CA 1
ATOM 577 C C . LEU A 1 78 ? 12.849 13.243 -29.766 1.00 86.88 78 LEU A C 1
ATOM 579 O O . LEU A 1 78 ? 11.627 13.325 -29.694 1.00 86.88 78 LEU A O 1
ATOM 583 N N . GLN A 1 79 ? 13.585 12.630 -28.830 1.00 88.19 79 GLN A N 1
ATOM 584 C CA . GLN A 1 79 ? 13.063 11.787 -27.746 1.00 88.19 79 GLN A CA 1
ATOM 585 C C . GLN A 1 79 ? 12.201 10.617 -28.273 1.00 88.19 79 GLN A C 1
ATOM 587 O O . GLN A 1 79 ? 11.124 10.342 -27.752 1.00 88.19 79 GLN A O 1
ATOM 592 N N . LEU A 1 80 ? 12.643 9.941 -29.344 1.00 89.81 80 LEU A N 1
ATOM 593 C CA . LEU A 1 80 ? 11.870 8.897 -30.048 1.00 89.81 80 LEU A CA 1
ATOM 594 C C . LEU A 1 80 ? 12.631 7.575 -30.276 1.00 89.81 80 LEU A C 1
ATOM 596 O O . LEU A 1 80 ? 12.233 6.785 -31.132 1.00 89.81 80 LEU A O 1
ATOM 600 N N . CYS A 1 81 ? 13.720 7.302 -29.554 1.00 90.62 81 CYS A N 1
ATOM 601 C CA . CYS A 1 81 ? 14.391 5.999 -29.646 1.00 90.62 81 CYS A CA 1
ATOM 602 C C . CYS A 1 81 ? 13.548 4.888 -29.002 1.00 90.62 81 CYS A C 1
ATOM 604 O O . CYS A 1 81 ? 13.434 3.796 -29.559 1.00 90.62 81 CYS A O 1
ATOM 606 N N . GLN A 1 82 ? 12.921 5.200 -27.866 1.00 90.56 82 GLN A N 1
ATOM 607 C CA . GLN A 1 82 ? 12.038 4.320 -27.097 1.00 90.56 82 GLN A CA 1
ATOM 608 C C . GLN A 1 82 ? 10.736 5.054 -26.739 1.00 90.56 82 GLN A C 1
ATOM 610 O O . GLN A 1 82 ? 10.714 6.279 -26.612 1.00 90.56 82 GLN A O 1
ATOM 615 N N . LYS A 1 83 ? 9.626 4.335 -26.566 1.00 91.00 83 LYS A N 1
ATOM 616 C CA . LYS A 1 83 ? 8.347 4.935 -26.168 1.00 91.00 83 LYS A CA 1
ATOM 617 C C . LYS A 1 83 ? 8.294 5.246 -24.679 1.00 91.00 83 LYS A C 1
ATOM 619 O O . LYS A 1 83 ? 8.027 6.384 -24.318 1.00 91.00 83 LYS A O 1
ATOM 624 N N . ALA A 1 84 ? 8.525 4.254 -23.823 1.00 90.31 84 ALA A N 1
ATOM 625 C CA . ALA A 1 84 ? 8.362 4.379 -22.377 1.00 90.31 84 ALA A CA 1
ATOM 626 C C . ALA A 1 84 ? 9.465 3.629 -21.621 1.00 90.31 84 ALA A C 1
ATOM 628 O O . ALA A 1 84 ? 9.844 2.530 -22.020 1.00 90.31 84 ALA A O 1
ATOM 629 N N . LEU A 1 85 ? 9.968 4.230 -20.538 1.00 90.69 85 LEU A N 1
ATOM 630 C CA . LEU A 1 85 ? 11.115 3.711 -19.778 1.00 90.69 85 LEU A CA 1
ATOM 631 C C . LEU A 1 85 ? 10.732 3.073 -18.442 1.00 90.69 85 LEU A C 1
ATOM 633 O O . LEU A 1 85 ? 11.311 2.058 -18.064 1.00 90.69 85 LEU A O 1
ATOM 637 N N . MET A 1 86 ? 9.760 3.636 -17.721 1.00 90.06 86 MET A N 1
ATOM 638 C CA . MET A 1 86 ? 9.309 3.095 -16.434 1.00 90.06 86 MET A CA 1
ATOM 639 C C . MET A 1 86 ? 7.853 2.649 -16.490 1.00 90.06 86 MET A C 1
ATOM 641 O O . MET A 1 86 ? 6.991 3.432 -16.887 1.00 90.06 86 MET A O 1
ATOM 645 N N . LEU A 1 87 ? 7.581 1.423 -16.044 1.00 89.75 87 LEU A N 1
ATOM 646 C CA . LEU A 1 87 ? 6.231 0.903 -15.841 1.00 89.75 87 LEU A CA 1
ATOM 647 C C . LEU A 1 87 ? 5.887 0.978 -14.353 1.00 89.75 87 LEU A C 1
ATOM 649 O O . LEU A 1 87 ? 6.445 0.228 -13.553 1.00 89.75 87 LEU A O 1
ATOM 653 N N . LEU A 1 88 ? 4.978 1.886 -13.990 1.00 88.19 88 LEU A N 1
ATOM 654 C CA . LEU A 1 88 ? 4.552 2.136 -12.613 1.00 88.19 88 LEU A CA 1
ATOM 655 C C . LEU A 1 88 ? 3.052 1.819 -12.493 1.00 88.19 88 LEU A C 1
ATOM 657 O O . LEU A 1 88 ? 2.208 2.569 -12.990 1.00 88.19 88 LEU A O 1
ATOM 661 N N . LYS A 1 89 ? 2.703 0.685 -11.876 1.00 85.81 89 LYS A N 1
ATOM 662 C CA . LYS A 1 89 ? 1.336 0.134 -11.922 1.00 85.81 89 LYS A CA 1
ATOM 663 C C . LYS A 1 89 ? 0.862 -0.354 -10.550 1.00 85.81 89 LYS A C 1
ATOM 665 O O . LYS A 1 89 ? 1.593 -1.056 -9.864 1.00 85.81 89 LYS A O 1
ATOM 670 N N . ASP A 1 90 ? -0.359 0.000 -10.154 1.00 81.50 90 ASP A N 1
ATOM 671 C CA . ASP A 1 90 ? -1.009 -0.431 -8.899 1.00 81.50 90 ASP A CA 1
ATOM 672 C C . ASP A 1 90 ? -0.169 -0.196 -7.613 1.00 81.50 90 ASP A C 1
ATOM 674 O O . ASP A 1 90 ? -0.370 -0.865 -6.601 1.00 81.50 90 ASP A O 1
ATOM 678 N N . ASN A 1 91 ? 0.813 0.715 -7.647 1.00 79.69 91 ASN A N 1
ATOM 679 C CA . ASN A 1 91 ? 1.757 0.925 -6.545 1.00 79.69 91 ASN A CA 1
ATOM 680 C C . ASN A 1 91 ? 1.086 1.611 -5.357 1.00 79.69 91 ASN A C 1
ATOM 682 O O . ASN A 1 91 ? 0.334 2.564 -5.523 1.00 79.69 91 ASN A O 1
ATOM 686 N N . LEU A 1 92 ? 1.383 1.133 -4.158 1.00 76.06 92 LEU A N 1
ATOM 687 C CA . LEU A 1 92 ? 0.818 1.622 -2.910 1.00 76.06 92 LEU A CA 1
ATOM 688 C C . LEU A 1 92 ? 1.544 2.892 -2.432 1.00 76.06 92 LEU A C 1
ATOM 690 O O . LEU A 1 92 ? 2.421 3.439 -3.105 1.00 76.06 92 LEU A O 1
ATOM 694 N N . ALA A 1 93 ? 1.169 3.346 -1.238 1.00 74.69 93 ALA A N 1
ATOM 695 C CA . ALA A 1 93 ? 1.692 4.555 -0.627 1.00 74.69 93 ALA A CA 1
ATOM 696 C C . ALA A 1 93 ? 3.230 4.589 -0.575 1.00 74.69 93 ALA A C 1
ATOM 698 O O . ALA A 1 93 ? 3.908 3.562 -0.447 1.00 74.69 93 ALA A O 1
ATOM 699 N N . ASN A 1 94 ? 3.764 5.815 -0.546 1.00 73.44 94 ASN A N 1
ATOM 700 C CA . ASN A 1 94 ? 5.163 6.088 -0.209 1.00 73.44 94 ASN A CA 1
ATOM 701 C C . ASN A 1 94 ? 6.183 5.512 -1.217 1.00 73.44 94 ASN A C 1
ATOM 703 O O . ASN A 1 94 ? 7.328 5.223 -0.872 1.00 73.44 94 ASN A O 1
ATOM 707 N N . VAL A 1 95 ? 5.773 5.388 -2.482 1.00 80.94 95 VAL A N 1
ATOM 708 C CA . VAL A 1 95 ? 6.674 5.175 -3.618 1.00 80.94 95 VAL A CA 1
ATOM 709 C C . VAL A 1 95 ? 7.052 6.531 -4.216 1.00 80.94 95 VAL A C 1
ATOM 711 O O . VAL A 1 95 ? 6.183 7.291 -4.644 1.00 80.94 95 VAL A O 1
ATOM 714 N N . ARG A 1 96 ? 8.349 6.856 -4.253 1.00 82.81 96 ARG A N 1
ATOM 715 C CA . ARG A 1 96 ? 8.838 8.146 -4.769 1.00 82.81 96 ARG A CA 1
ATOM 716 C C . ARG A 1 96 ? 10.175 8.003 -5.488 1.00 82.81 96 ARG A C 1
ATOM 718 O O . ARG A 1 96 ? 11.147 7.511 -4.916 1.00 82.81 96 ARG A O 1
ATOM 725 N N . PHE A 1 97 ? 10.252 8.559 -6.692 1.00 84.06 97 PHE A N 1
ATOM 726 C CA . PHE A 1 97 ? 11.518 8.791 -7.382 1.00 84.06 97 PHE A CA 1
ATOM 727 C C . PHE A 1 97 ? 12.014 10.210 -7.097 1.00 84.06 97 PHE A C 1
ATOM 729 O O . PHE A 1 97 ? 11.241 11.171 -7.152 1.00 84.06 97 PHE A O 1
ATOM 736 N N . GLN A 1 98 ? 13.303 10.352 -6.796 1.00 84.31 98 GLN A N 1
ATOM 737 C CA . GLN A 1 98 ? 13.971 11.651 -6.712 1.00 84.31 98 GLN A CA 1
ATOM 738 C C . GLN A 1 98 ? 14.939 11.827 -7.878 1.00 84.31 98 GLN A C 1
ATOM 740 O O . GLN A 1 98 ? 15.594 10.886 -8.325 1.00 84.31 98 GLN A O 1
ATOM 745 N N . ASN A 1 99 ? 14.983 13.059 -8.387 1.00 86.88 99 ASN A N 1
ATOM 746 C CA . ASN A 1 99 ? 15.852 13.479 -9.479 1.00 86.88 99 ASN A CA 1
ATOM 747 C C . ASN A 1 99 ? 15.813 12.534 -10.701 1.00 86.88 99 ASN A C 1
ATOM 749 O O . ASN A 1 99 ? 16.860 12.196 -11.253 1.00 86.88 99 ASN A O 1
ATOM 753 N N . LEU A 1 100 ? 14.608 12.109 -11.103 1.00 88.69 100 LEU A N 1
ATOM 754 C CA . LEU A 1 100 ? 14.380 11.199 -12.224 1.00 88.69 100 LEU A CA 1
ATOM 755 C C . LEU A 1 100 ? 14.848 11.850 -13.529 1.00 88.69 100 LEU A C 1
ATOM 757 O O . LEU A 1 100 ? 14.159 12.717 -14.061 1.00 88.69 100 LEU A O 1
ATOM 761 N N . VAL A 1 101 ? 16.000 11.423 -14.042 1.00 90.00 101 VAL A N 1
ATOM 762 C CA . VAL A 1 101 ? 16.527 11.842 -15.353 1.00 90.00 101 VAL A CA 1
ATOM 763 C C . VAL A 1 101 ? 16.242 10.770 -16.400 1.00 90.00 101 VAL A C 1
ATOM 765 O O . VAL A 1 101 ? 16.377 9.586 -16.093 1.00 90.00 101 VAL A O 1
ATOM 768 N N . THR A 1 102 ? 15.871 11.174 -17.624 1.00 89.81 102 THR A N 1
ATOM 769 C CA . THR A 1 102 ? 15.768 10.270 -18.786 1.00 89.81 102 THR A CA 1
ATOM 770 C C . THR A 1 102 ? 16.251 10.901 -20.100 1.00 89.81 102 THR A C 1
ATOM 772 O O . THR A 1 102 ? 16.228 12.126 -20.252 1.00 89.81 102 THR A O 1
ATOM 775 N N . ILE A 1 103 ? 16.678 10.066 -21.059 1.00 89.00 103 ILE A N 1
ATOM 776 C CA . ILE A 1 103 ? 17.217 10.484 -22.367 1.00 89.00 103 ILE A CA 1
ATOM 777 C C . ILE A 1 103 ? 16.669 9.588 -23.487 1.00 89.00 103 ILE A C 1
ATOM 779 O O . ILE A 1 103 ? 16.729 8.360 -23.380 1.00 89.00 103 ILE A O 1
ATOM 783 N N . GLY A 1 104 ? 16.208 10.202 -24.580 1.00 88.56 104 GLY A N 1
ATOM 784 C CA . GLY A 1 104 ? 15.910 9.538 -25.852 1.00 88.56 104 GLY A CA 1
ATOM 785 C C . GLY A 1 104 ? 14.546 8.848 -25.931 1.00 88.56 104 GLY A C 1
ATOM 786 O O . GLY A 1 104 ? 14.281 8.160 -26.917 1.00 88.56 104 GLY A O 1
ATOM 787 N N . ALA A 1 105 ? 13.671 9.023 -24.936 1.00 91.19 105 ALA A N 1
ATOM 788 C CA . ALA A 1 105 ? 12.392 8.319 -24.859 1.00 91.19 105 ALA A CA 1
ATOM 789 C C . ALA A 1 105 ? 11.182 9.253 -24.797 1.00 91.19 105 ALA A C 1
ATOM 791 O O . ALA A 1 105 ? 11.227 10.285 -24.134 1.00 91.19 105 ALA A O 1
ATOM 792 N N . LYS A 1 106 ? 10.074 8.859 -25.434 1.00 91.88 106 LYS A N 1
ATOM 793 C CA . LYS A 1 106 ? 8.875 9.702 -25.584 1.00 91.88 106 LYS A CA 1
ATOM 794 C C . LYS A 1 106 ? 8.216 10.010 -24.237 1.00 91.88 106 LYS A C 1
ATOM 796 O O . LYS A 1 106 ? 7.799 11.143 -23.985 1.00 91.88 106 LYS A O 1
ATOM 801 N N . PHE A 1 107 ? 8.156 9.007 -23.365 1.00 92.38 107 PHE A N 1
ATOM 802 C CA . PHE A 1 107 ? 7.594 9.073 -22.024 1.00 92.38 107 PHE A CA 1
ATOM 803 C C . PHE A 1 107 ? 8.620 8.609 -20.980 1.00 92.38 107 PHE A C 1
ATOM 805 O O . PHE A 1 107 ? 9.146 7.495 -21.050 1.00 92.38 107 PHE A O 1
ATOM 812 N N . MET A 1 108 ? 8.868 9.447 -19.972 1.00 91.94 108 MET A N 1
ATOM 813 C CA . MET A 1 108 ? 9.803 9.159 -18.876 1.00 91.94 108 MET A CA 1
ATOM 814 C C . MET A 1 108 ? 9.311 7.985 -18.020 1.00 91.94 108 MET A C 1
ATOM 816 O O . MET A 1 108 ? 10.082 7.118 -17.617 1.00 91.94 108 MET A O 1
ATOM 820 N N . ALA A 1 109 ? 8.002 7.950 -17.772 1.00 90.19 109 ALA A N 1
ATOM 821 C CA . ALA A 1 109 ? 7.308 6.902 -17.041 1.00 90.19 109 ALA A CA 1
ATOM 822 C C . ALA A 1 109 ? 5.864 6.766 -17.539 1.00 90.19 109 ALA A C 1
ATOM 824 O O . ALA A 1 109 ? 5.297 7.716 -18.083 1.00 90.19 109 ALA A O 1
ATOM 825 N N . VAL A 1 110 ? 5.266 5.601 -17.309 1.00 90.00 110 VAL A N 1
ATOM 826 C CA . VAL A 1 110 ? 3.837 5.317 -17.469 1.00 90.00 110 VAL A CA 1
ATOM 827 C C . VAL A 1 110 ? 3.247 5.041 -16.092 1.00 90.00 110 VAL A C 1
ATOM 829 O O . VAL A 1 110 ? 3.756 4.186 -15.371 1.00 90.00 110 VAL A O 1
ATOM 832 N N . MET A 1 111 ? 2.162 5.739 -15.754 1.00 85.88 111 MET A N 1
ATOM 833 C CA . MET A 1 111 ? 1.404 5.589 -14.509 1.00 85.88 111 MET A CA 1
ATOM 834 C C . MET A 1 111 ? -0.092 5.506 -14.833 1.00 85.88 111 MET A C 1
ATOM 836 O O . MET A 1 111 ? -0.611 6.395 -15.504 1.00 85.88 111 MET A O 1
ATOM 840 N N . ASP A 1 112 ? -0.791 4.449 -14.396 1.00 75.44 112 ASP A N 1
ATOM 841 C CA . ASP A 1 112 ? -2.236 4.235 -14.657 1.00 75.44 112 ASP A CA 1
ATOM 842 C C . ASP A 1 112 ? -2.652 4.564 -16.113 1.00 75.44 112 ASP A C 1
ATOM 844 O O . ASP A 1 112 ? -3.457 5.459 -16.386 1.00 75.44 112 ASP A O 1
ATOM 848 N N . GLY A 1 113 ? -1.993 3.918 -17.081 1.00 79.12 113 GLY A N 1
ATOM 849 C CA . GLY A 1 113 ? -2.275 4.102 -18.511 1.00 79.12 113 GLY A CA 1
ATOM 850 C C . GLY A 1 113 ? -1.988 5.502 -19.078 1.00 79.12 113 GLY A C 1
ATOM 851 O O . GLY A 1 113 ? -2.443 5.801 -20.179 1.00 79.12 113 GLY A O 1
ATOM 852 N N . LYS A 1 114 ? -1.258 6.366 -18.357 1.00 86.00 114 LYS A N 1
ATOM 853 C CA . LYS A 1 114 ? -0.873 7.722 -18.787 1.00 86.00 114 LYS A CA 1
ATOM 854 C C . LYS A 1 114 ? 0.649 7.852 -18.786 1.00 86.00 114 LYS A C 1
ATOM 856 O O . LYS A 1 114 ? 1.298 7.533 -17.794 1.00 86.00 114 LYS A O 1
ATOM 861 N N . GLY A 1 115 ? 1.224 8.331 -19.886 1.00 89.06 115 GLY A N 1
ATOM 862 C CA . GLY A 1 115 ? 2.654 8.637 -19.972 1.00 89.06 115 GLY A CA 1
ATOM 863 C C . GLY A 1 115 ? 2.978 10.045 -19.465 1.00 89.06 115 GLY A C 1
ATOM 864 O O . GLY A 1 115 ? 2.239 10.980 -19.758 1.00 89.06 115 GLY A O 1
ATOM 865 N N . ILE A 1 116 ? 4.100 10.204 -18.758 1.00 91.00 116 ILE A N 1
ATOM 866 C CA . ILE A 1 116 ? 4.729 11.504 -18.463 1.00 91.00 116 ILE A CA 1
ATOM 867 C C . ILE A 1 116 ? 5.633 11.863 -19.654 1.00 91.00 116 ILE A C 1
ATOM 869 O O . ILE A 1 116 ? 6.645 11.180 -19.831 1.00 91.00 116 ILE A O 1
ATOM 873 N N . PRO A 1 117 ? 5.324 12.870 -20.492 1.00 92.31 117 PRO A N 1
ATOM 874 C CA . PRO A 1 117 ? 6.124 13.150 -21.685 1.00 92.31 117 PRO A CA 1
ATOM 875 C C . PRO A 1 117 ? 7.503 13.710 -21.325 1.00 92.31 117 PRO A C 1
ATOM 877 O O . PRO A 1 117 ? 7.617 14.638 -20.526 1.00 92.31 117 PRO A O 1
ATOM 880 N N . ALA A 1 118 ? 8.563 13.183 -21.942 1.00 91.50 118 ALA A N 1
ATOM 881 C CA . ALA A 1 118 ? 9.920 13.695 -21.724 1.00 91.50 118 ALA A CA 1
ATOM 882 C C . ALA A 1 118 ? 10.099 15.114 -22.286 1.00 91.50 118 ALA A C 1
ATOM 884 O O . ALA A 1 118 ? 10.816 15.926 -21.705 1.00 91.50 118 ALA A O 1
ATOM 885 N N . ILE A 1 119 ? 9.406 15.424 -23.388 1.00 90.31 119 ILE A N 1
ATOM 886 C CA . ILE A 1 119 ? 9.461 16.729 -24.061 1.00 90.31 119 ILE A CA 1
ATOM 887 C C . ILE A 1 119 ? 8.973 17.878 -23.160 1.00 90.31 119 ILE A C 1
ATOM 889 O O . ILE A 1 119 ? 9.560 18.956 -23.174 1.00 90.31 119 ILE A O 1
ATOM 893 N N . ASP A 1 120 ? 7.975 17.618 -22.307 1.00 91.69 120 ASP A N 1
ATOM 894 C CA . ASP A 1 120 ? 7.413 18.592 -21.357 1.00 91.69 120 ASP A CA 1
ATOM 895 C C . ASP A 1 120 ? 8.321 18.822 -20.132 1.00 91.69 120 ASP A C 1
ATOM 897 O O . ASP A 1 120 ? 8.081 19.728 -19.337 1.00 91.69 120 ASP A O 1
ATOM 901 N N . ASN A 1 121 ? 9.356 17.991 -19.967 1.00 91.69 121 ASN A N 1
ATOM 902 C CA . ASN A 1 121 ? 10.244 17.953 -18.805 1.00 91.69 121 ASN A CA 1
ATOM 903 C C . ASN A 1 121 ? 11.726 18.125 -19.197 1.00 91.69 121 ASN A C 1
ATOM 905 O O . ASN A 1 121 ? 12.608 17.758 -18.419 1.00 91.69 121 ASN A O 1
ATOM 909 N N . LEU A 1 122 ? 12.031 18.640 -20.397 1.00 91.06 122 LEU A N 1
ATOM 910 C CA . LEU A 1 122 ? 13.411 18.898 -20.830 1.00 91.06 122 LEU A CA 1
ATOM 911 C C . LEU A 1 122 ? 14.119 19.887 -19.894 1.00 91.06 122 LEU A C 1
ATOM 913 O O . LEU A 1 122 ? 13.621 20.981 -19.635 1.00 91.06 122 LEU A O 1
ATOM 917 N N . ASN A 1 123 ? 15.314 19.510 -19.434 1.00 88.31 123 ASN A N 1
ATOM 918 C CA . ASN A 1 123 ? 16.134 20.321 -18.534 1.00 88.31 123 ASN A CA 1
ATOM 919 C C . ASN A 1 123 ? 17.330 20.990 -19.241 1.00 88.31 123 ASN A C 1
ATOM 921 O O . ASN A 1 123 ? 17.893 21.946 -18.710 1.00 88.31 123 ASN A O 1
ATOM 925 N N . VAL A 1 124 ? 17.712 20.526 -20.442 1.00 84.25 124 VAL A N 1
ATOM 926 C CA . VAL A 1 124 ? 18.732 21.178 -21.290 1.00 84.25 124 VAL A CA 1
ATOM 927 C C . VAL A 1 124 ? 18.355 21.188 -22.776 1.00 84.25 124 VAL A C 1
ATOM 929 O O . VAL A 1 124 ? 17.732 20.261 -23.295 1.00 84.25 124 VAL A O 1
ATOM 932 N N . ASP A 1 125 ? 18.813 22.228 -23.465 1.00 74.06 125 ASP A N 1
ATOM 933 C CA . ASP A 1 125 ? 18.671 22.498 -24.901 1.00 74.06 125 ASP A CA 1
ATOM 934 C C . ASP A 1 125 ? 19.904 22.082 -25.735 1.00 74.06 125 ASP A C 1
ATOM 936 O O . ASP A 1 125 ? 19.942 22.280 -26.948 1.00 74.06 125 ASP A O 1
ATOM 940 N N . THR A 1 126 ? 20.918 21.494 -25.095 1.00 81.19 126 THR A N 1
ATOM 941 C CA . THR A 1 126 ? 22.167 21.041 -25.725 1.00 81.19 126 THR A CA 1
ATOM 942 C C . THR A 1 126 ? 22.196 19.523 -25.894 1.00 81.19 126 THR A C 1
ATOM 944 O O . THR A 1 126 ? 21.685 18.792 -25.051 1.00 81.19 126 THR A O 1
ATOM 947 N N . HIS A 1 127 ? 22.800 19.039 -26.986 1.00 80.62 127 HIS A N 1
ATOM 948 C CA . HIS A 1 127 ? 22.867 17.607 -27.298 1.00 80.62 127 HIS A CA 1
ATOM 949 C C . HIS A 1 127 ? 23.757 16.833 -26.295 1.00 80.62 127 HIS A C 1
ATOM 951 O O . HIS A 1 127 ? 24.906 17.239 -26.086 1.00 80.62 127 HIS A O 1
ATOM 957 N N . PRO A 1 128 ? 23.301 15.689 -25.746 1.00 78.50 128 PRO A N 1
ATOM 958 C CA . PRO A 1 128 ? 21.957 15.123 -25.881 1.00 78.50 128 PRO A CA 1
ATOM 959 C C . PRO A 1 128 ? 20.952 15.849 -24.978 1.00 78.50 128 PRO A C 1
ATOM 961 O O . PRO A 1 128 ? 21.169 15.958 -23.769 1.00 78.50 128 PRO A O 1
ATOM 964 N N . SER A 1 129 ? 19.816 16.282 -25.530 1.00 84.69 129 SER A N 1
ATOM 965 C CA . SER A 1 129 ? 18.743 16.834 -24.697 1.00 84.69 129 SER A CA 1
ATOM 966 C C . SER A 1 129 ? 18.201 15.758 -23.754 1.00 84.69 129 SER A C 1
ATOM 968 O O . SER A 1 129 ? 17.844 14.659 -24.187 1.00 84.69 129 SER A O 1
ATOM 970 N N . TRP A 1 130 ? 18.127 16.077 -22.463 1.00 87.31 130 TRP A N 1
ATOM 971 C CA . TRP A 1 130 ? 17.634 15.180 -21.418 1.00 87.31 130 TRP A CA 1
ATOM 972 C C . TRP A 1 130 ? 16.532 15.830 -20.587 1.00 87.31 130 TRP A C 1
ATOM 974 O O . TRP A 1 130 ? 16.456 17.054 -20.451 1.00 87.31 130 TRP A O 1
ATOM 984 N N . SER A 1 131 ? 15.662 14.984 -20.043 1.00 89.38 131 SER A N 1
ATOM 985 C CA . SER A 1 131 ? 14.484 15.370 -19.267 1.00 89.38 131 SER A CA 1
ATOM 986 C C . SER A 1 131 ? 14.656 15.040 -17.788 1.00 89.38 131 SER A C 1
ATOM 988 O O . SER A 1 131 ? 15.363 14.089 -17.448 1.00 89.38 131 SER A O 1
ATOM 990 N N . GLN A 1 132 ? 14.029 15.823 -16.907 1.00 90.62 132 GLN A N 1
ATOM 991 C CA . GLN A 1 132 ? 14.171 15.706 -15.457 1.00 90.62 132 GLN A CA 1
ATOM 992 C C . GLN A 1 132 ? 12.847 15.932 -14.719 1.00 90.62 132 GLN A C 1
ATOM 994 O O . GLN A 1 132 ? 12.213 16.971 -14.870 1.00 90.62 132 GLN A O 1
ATOM 999 N N . VAL A 1 133 ? 12.496 15.010 -13.821 1.00 88.12 133 VAL A N 1
ATOM 1000 C CA . VAL A 1 133 ? 11.458 15.210 -12.802 1.00 88.12 133 VAL A CA 1
ATOM 1001 C C . VAL A 1 133 ? 12.118 15.168 -11.424 1.00 88.12 133 VAL A C 1
ATOM 1003 O O . VAL A 1 133 ? 12.534 14.118 -10.936 1.00 88.12 133 VAL A O 1
ATOM 1006 N N . SER A 1 134 ? 12.244 16.333 -10.785 1.00 85.31 134 SER A N 1
ATOM 1007 C CA . SER A 1 134 ? 12.982 16.493 -9.520 1.00 85.31 134 SER A CA 1
ATOM 1008 C C . SER A 1 134 ? 12.410 15.663 -8.364 1.00 85.31 134 SER A C 1
ATOM 1010 O O . SER A 1 134 ? 13.172 15.159 -7.539 1.00 85.31 134 SER A O 1
ATOM 1012 N N . VAL A 1 135 ? 11.084 15.500 -8.315 1.00 82.06 135 VAL A N 1
ATOM 1013 C CA . VAL A 1 135 ? 10.367 14.591 -7.408 1.00 82.06 135 VAL A CA 1
ATOM 1014 C C . VAL A 1 135 ? 9.155 14.031 -8.151 1.00 82.06 135 VAL A C 1
ATOM 1016 O O . VAL A 1 135 ? 8.334 14.807 -8.635 1.00 82.06 135 VAL A O 1
ATOM 1019 N N . LEU A 1 136 ? 9.033 12.706 -8.214 1.00 83.88 136 LEU A N 1
ATOM 1020 C CA . LEU A 1 136 ? 7.860 12.001 -8.728 1.00 83.88 136 LEU A CA 1
ATOM 1021 C C . LEU A 1 136 ? 7.289 11.111 -7.621 1.00 83.88 136 LEU A C 1
ATOM 1023 O O . LEU A 1 136 ? 7.891 10.097 -7.274 1.00 83.88 136 LEU A O 1
ATOM 1027 N N . ASP A 1 137 ? 6.137 11.496 -7.077 1.00 81.12 137 ASP A N 1
ATOM 1028 C CA . ASP A 1 137 ? 5.349 10.668 -6.159 1.00 81.12 137 ASP A CA 1
ATOM 1029 C C . ASP A 1 137 ? 4.414 9.739 -6.934 1.00 81.12 137 ASP A C 1
ATOM 1031 O O . ASP A 1 137 ? 3.694 10.182 -7.828 1.00 81.12 137 ASP A O 1
ATOM 1035 N N . VAL A 1 138 ? 4.384 8.461 -6.571 1.00 81.19 138 VAL A N 1
ATOM 1036 C CA . VAL A 1 138 ? 3.499 7.457 -7.170 1.00 81.19 138 VAL A CA 1
ATOM 1037 C C . VAL A 1 138 ? 2.460 7.039 -6.133 1.00 81.19 138 VAL A C 1
ATOM 1039 O O . VAL A 1 138 ? 2.775 6.908 -4.952 1.00 81.19 138 VAL A O 1
ATOM 1042 N N . GLY A 1 139 ? 1.222 6.836 -6.579 1.00 70.25 139 GLY A N 1
ATOM 1043 C CA . GLY A 1 139 ? 0.133 6.315 -5.755 1.00 70.25 139 GLY A CA 1
ATOM 1044 C C . GLY A 1 139 ? -0.737 5.322 -6.523 1.00 70.25 139 GLY A C 1
ATOM 1045 O O . GLY A 1 139 ? -0.597 5.158 -7.739 1.00 70.25 139 GLY A O 1
ATOM 1046 N N . SER A 1 140 ? -1.673 4.707 -5.806 1.00 64.94 140 SER A N 1
ATOM 1047 C CA . SER A 1 140 ? -2.475 3.542 -6.211 1.00 64.94 140 SER A CA 1
ATOM 1048 C C . SER A 1 140 ? -3.241 3.707 -7.521 1.00 64.94 140 SER A C 1
ATOM 1050 O O . SER A 1 140 ? -3.325 2.765 -8.303 1.00 64.94 140 SER A O 1
ATOM 1052 N N . ASN A 1 141 ? -3.729 4.916 -7.805 1.00 63.22 141 ASN A N 1
ATOM 1053 C CA . ASN A 1 141 ? -4.449 5.246 -9.040 1.00 63.22 141 ASN A CA 1
ATOM 1054 C C . ASN A 1 141 ? -3.558 5.967 -10.078 1.00 63.22 141 ASN A C 1
ATOM 1056 O O . ASN A 1 141 ? -4.046 6.787 -10.852 1.00 63.22 141 ASN A O 1
ATOM 1060 N N . GLY A 1 142 ? -2.232 5.775 -10.020 1.00 56.41 142 GLY A N 1
ATOM 1061 C CA . GLY A 1 142 ? -1.231 6.382 -10.915 1.00 56.41 142 GLY A CA 1
ATOM 1062 C C . GLY A 1 142 ? -1.216 7.915 -10.961 1.00 56.41 142 GLY A C 1
ATOM 1063 O O . GLY A 1 142 ? -0.594 8.505 -11.839 1.00 56.41 142 GLY A O 1
ATOM 1064 N N . THR A 1 143 ? -1.893 8.576 -10.026 1.00 58.91 143 THR A N 1
ATOM 1065 C CA . THR A 1 143 ? -1.843 10.027 -9.825 1.00 58.91 143 THR A CA 1
ATOM 1066 C C . THR A 1 143 ? -0.884 10.358 -8.690 1.00 58.91 143 THR A C 1
ATOM 1068 O O . THR A 1 143 ? -0.998 9.767 -7.618 1.00 58.91 143 THR A O 1
ATOM 1071 N N . THR A 1 144 ? -0.017 11.353 -8.885 1.00 57.88 144 THR A N 1
ATOM 1072 C CA . THR A 1 144 ? 0.819 11.956 -7.833 1.00 57.88 144 THR A CA 1
ATOM 1073 C C . THR A 1 144 ? -0.072 12.524 -6.724 1.00 57.88 144 THR A C 1
ATOM 1075 O O . THR A 1 144 ? -0.653 13.602 -6.896 1.00 57.88 144 THR A O 1
ATOM 1078 N N . ARG A 1 145 ? -0.227 11.821 -5.596 1.00 55.31 145 ARG A N 1
ATOM 1079 C CA . ARG A 1 145 ? -1.076 12.288 -4.491 1.00 55.31 145 ARG A CA 1
ATOM 1080 C C . ARG A 1 145 ? -0.412 12.189 -3.131 1.00 55.31 145 ARG A C 1
ATOM 1082 O O . ARG A 1 145 ? 0.073 11.145 -2.721 1.00 55.31 145 ARG A O 1
ATOM 1089 N N . PHE A 1 146 ? -0.552 13.275 -2.381 1.00 52.81 146 PHE A N 1
ATOM 1090 C CA . PHE A 1 146 ? -0.224 13.346 -0.961 1.00 52.81 146 PHE A CA 1
ATOM 1091 C C . PHE A 1 146 ? -1.389 12.887 -0.055 1.00 52.81 146 PHE A C 1
ATOM 1093 O O . PHE A 1 146 ? -1.319 13.085 1.154 1.00 52.81 146 PHE A O 1
ATOM 1100 N N . ASP A 1 147 ? -2.483 12.328 -0.598 1.00 51.75 147 ASP A N 1
ATOM 1101 C CA . ASP A 1 147 ? -3.598 11.802 0.212 1.00 51.75 147 ASP A CA 1
ATOM 1102 C C . ASP A 1 147 ? -3.327 10.381 0.746 1.00 51.75 147 ASP A C 1
ATOM 1104 O O . ASP A 1 147 ? -3.862 10.012 1.794 1.00 51.75 147 ASP A O 1
ATOM 1108 N N . GLU A 1 148 ? -2.419 9.628 0.122 1.00 68.88 148 GLU A N 1
ATOM 1109 C CA . GLU A 1 148 ? -1.984 8.310 0.588 1.00 68.88 148 GLU A CA 1
ATOM 1110 C C . GLU A 1 148 ? -1.085 8.420 1.828 1.00 68.88 148 GLU A C 1
ATOM 1112 O O . GLU A 1 148 ? 0.098 8.749 1.764 1.00 68.88 148 GLU A O 1
ATOM 1117 N N . ALA A 1 149 ? -1.685 8.170 2.993 1.00 77.75 149 ALA A N 1
ATOM 1118 C CA . ALA A 1 149 ? -0.999 8.226 4.275 1.00 77.75 149 ALA A CA 1
ATOM 1119 C C . ALA A 1 149 ? -0.092 7.005 4.508 1.00 77.75 149 ALA A C 1
ATOM 1121 O O . ALA A 1 149 ? -0.512 5.869 4.295 1.00 77.75 149 ALA A O 1
ATOM 1122 N N . ILE A 1 150 ? 1.107 7.256 5.036 1.00 82.00 150 ILE A N 1
ATOM 1123 C CA . ILE A 1 150 ? 2.022 6.270 5.629 1.00 82.00 150 ILE A CA 1
ATOM 1124 C C . ILE A 1 150 ? 1.419 5.789 6.957 1.00 82.00 150 ILE A C 1
ATOM 1126 O O . ILE A 1 150 ? 1.047 6.625 7.782 1.00 82.00 150 ILE A O 1
ATOM 1130 N N . TRP A 1 151 ? 1.326 4.478 7.188 1.00 86.06 151 TRP A N 1
ATOM 1131 C CA . TRP A 1 151 ? 0.778 3.914 8.429 1.00 86.06 151 TRP A CA 1
ATOM 1132 C C . TRP A 1 151 ? 1.920 3.561 9.387 1.00 86.06 151 TRP A C 1
ATOM 1134 O O . TRP A 1 151 ? 2.850 2.846 9.022 1.00 86.06 151 TRP A O 1
ATOM 1144 N N . ILE A 1 152 ? 1.872 4.118 10.599 1.00 88.88 152 ILE A N 1
ATOM 1145 C CA . ILE A 1 152 ? 2.921 3.967 11.618 1.00 88.88 152 ILE A CA 1
ATOM 1146 C C . ILE A 1 152 ? 2.546 2.835 12.580 1.00 88.88 152 ILE A C 1
ATOM 1148 O O . ILE A 1 152 ? 1.400 2.772 13.027 1.00 88.88 152 ILE A O 1
ATOM 1152 N N . ASP A 1 153 ? 3.496 1.962 12.919 1.00 89.88 153 ASP A N 1
ATOM 1153 C CA . ASP A 1 153 ? 3.251 0.811 13.801 1.00 89.88 153 ASP A CA 1
ATOM 1154 C C . ASP A 1 153 ? 2.754 1.251 15.198 1.00 89.88 153 ASP A C 1
ATOM 1156 O O . ASP A 1 153 ? 3.318 2.193 15.770 1.00 89.88 153 ASP A O 1
ATOM 1160 N N . PRO A 1 154 ? 1.743 0.582 15.794 1.00 90.38 154 PRO A N 1
ATOM 1161 C CA . PRO A 1 154 ? 1.347 0.747 17.198 1.00 90.38 154 PRO A CA 1
ATOM 1162 C C . PRO A 1 154 ? 2.495 0.848 18.221 1.00 90.38 154 PRO A C 1
ATOM 1164 O O . PRO A 1 154 ? 2.364 1.603 19.186 1.00 90.38 154 PRO A O 1
ATOM 1167 N N . ALA A 1 155 ? 3.624 0.170 17.995 1.00 88.81 155 ALA A N 1
ATOM 1168 C CA . ALA A 1 155 ? 4.837 0.213 18.811 1.00 88.81 155 ALA A CA 1
ATOM 1169 C C . ALA A 1 155 ? 5.451 1.620 18.955 1.00 88.81 155 ALA A C 1
ATOM 1171 O O . ALA A 1 155 ? 6.211 1.860 19.894 1.00 88.81 155 ALA A O 1
ATOM 1172 N N . ILE A 1 156 ? 5.086 2.586 18.097 1.00 89.25 156 ILE A N 1
ATOM 1173 C CA . ILE A 1 156 ? 5.436 4.011 18.254 1.00 89.25 156 ILE A CA 1
ATOM 1174 C C . ILE A 1 156 ? 5.046 4.566 19.636 1.00 89.25 156 ILE A C 1
ATOM 1176 O O . ILE A 1 156 ? 5.690 5.490 20.134 1.00 89.25 156 ILE A O 1
ATOM 1180 N N . TRP A 1 157 ? 4.011 4.001 20.268 1.00 89.69 157 TRP A N 1
ATOM 1181 C CA . TRP A 1 157 ? 3.535 4.402 21.593 1.00 89.69 157 TRP A CA 1
ATOM 1182 C C . TRP A 1 157 ? 4.376 3.861 22.754 1.00 89.69 157 TRP A C 1
ATOM 1184 O O . TRP A 1 157 ? 4.390 4.487 23.815 1.00 89.69 157 TRP A O 1
ATOM 1194 N N . ASP A 1 158 ? 5.096 2.758 22.544 1.00 88.75 158 ASP A N 1
ATOM 1195 C CA . ASP A 1 158 ? 5.944 2.108 23.550 1.00 88.75 158 ASP A CA 1
ATOM 1196 C C . ASP A 1 158 ? 7.411 2.591 23.493 1.00 88.75 158 ASP A C 1
ATOM 1198 O O . ASP A 1 158 ? 8.228 2.234 24.342 1.00 88.75 158 ASP A O 1
ATOM 1202 N N . MET A 1 159 ? 7.760 3.438 22.516 1.00 87.50 159 MET A N 1
ATOM 1203 C CA . MET A 1 159 ? 9.107 3.997 22.362 1.00 87.50 159 MET A CA 1
ATOM 1204 C C . MET A 1 159 ? 9.460 5.052 23.426 1.00 87.50 159 MET A C 1
ATOM 1206 O O . MET A 1 159 ? 8.709 5.996 23.685 1.00 87.50 159 MET A O 1
ATOM 1210 N N . ASP A 1 160 ? 10.694 4.989 23.939 1.00 87.00 160 ASP A N 1
ATOM 1211 C CA . ASP A 1 160 ? 11.279 6.040 24.789 1.00 87.00 160 ASP A CA 1
ATOM 1212 C C . ASP A 1 160 ? 11.338 7.411 24.094 1.00 87.00 160 ASP A C 1
ATOM 1214 O O . ASP A 1 160 ? 11.147 8.452 24.727 1.00 87.00 160 ASP A O 1
ATOM 1218 N N . GLU A 1 161 ? 11.551 7.432 22.783 1.00 86.50 161 GLU A N 1
ATOM 1219 C CA . GLU A 1 161 ? 11.376 8.613 21.942 1.00 86.50 161 GLU A CA 1
ATOM 1220 C C . GLU A 1 161 ? 10.453 8.244 20.776 1.00 86.50 161 GLU A C 1
ATOM 1222 O O . GLU A 1 161 ? 10.954 7.710 19.787 1.00 86.50 161 GLU A O 1
ATOM 1227 N N . PRO A 1 162 ? 9.134 8.515 20.857 1.00 89.94 162 PRO A N 1
ATOM 1228 C CA . PRO A 1 162 ? 8.201 8.275 19.758 1.00 89.94 162 PRO A CA 1
ATOM 1229 C C . PRO A 1 162 ? 8.617 9.070 18.518 1.00 89.94 162 PRO A C 1
ATOM 1231 O O . PRO A 1 162 ? 8.429 10.287 18.447 1.00 89.94 162 PRO A O 1
ATOM 1234 N N . LYS A 1 163 ? 9.236 8.397 17.548 1.00 87.81 163 LYS A N 1
ATOM 1235 C CA . LYS A 1 163 ? 9.770 9.007 16.328 1.00 87.81 163 LYS A CA 1
ATOM 1236 C C . LYS A 1 163 ? 9.700 8.039 15.156 1.00 87.81 163 LYS A C 1
ATOM 1238 O O . LYS A 1 163 ? 9.862 6.838 15.329 1.00 87.81 163 LYS A O 1
ATOM 1243 N N . PHE A 1 164 ? 9.497 8.597 13.975 1.00 87.06 164 PHE A N 1
ATOM 1244 C CA . PHE A 1 164 ? 9.521 7.887 12.699 1.00 87.06 164 PHE A CA 1
ATOM 1245 C C . PHE A 1 164 ? 10.157 8.798 11.648 1.00 87.06 164 PHE A C 1
ATOM 1247 O O . PHE A 1 164 ? 10.260 10.016 11.846 1.00 87.06 164 PHE A O 1
ATOM 1254 N N . THR A 1 165 ? 10.583 8.232 10.529 1.00 82.19 165 THR A N 1
ATOM 1255 C CA . THR A 1 165 ? 11.144 8.982 9.401 1.00 82.19 165 THR A CA 1
ATOM 1256 C C . THR A 1 165 ? 10.148 9.110 8.251 1.00 82.19 165 THR A C 1
ATOM 1258 O O . THR A 1 165 ? 9.358 8.207 7.993 1.00 82.19 165 THR A O 1
ATOM 1261 N N . CYS A 1 166 ? 10.173 10.236 7.532 1.00 77.69 166 CYS A N 1
ATOM 1262 C CA . CYS A 1 166 ? 9.502 10.337 6.236 1.00 77.69 166 CYS A CA 1
ATOM 1263 C C . CYS A 1 166 ? 10.206 11.306 5.274 1.00 77.69 166 CYS A C 1
ATOM 1265 O O . CYS A 1 166 ? 10.872 12.271 5.673 1.00 77.69 166 CYS A O 1
ATOM 1267 N N . SER A 1 167 ? 9.998 11.076 3.977 1.00 74.31 167 SER A N 1
ATOM 1268 C CA . SER A 1 167 ? 10.434 11.977 2.914 1.00 74.31 167 SER A CA 1
ATOM 1269 C C . SER A 1 167 ? 9.404 13.107 2.773 1.00 74.31 167 SER A C 1
ATOM 1271 O O . SER A 1 167 ? 8.306 12.891 2.272 1.00 74.31 167 SER A O 1
ATOM 1273 N N . LEU A 1 168 ? 9.721 14.317 3.242 1.00 71.81 168 LEU A N 1
ATOM 1274 C CA . LEU A 1 168 ? 8.789 15.458 3.211 1.00 71.81 168 LEU A CA 1
ATOM 1275 C C . LEU A 1 168 ? 8.585 16.018 1.782 1.00 71.81 168 LEU A C 1
ATOM 1277 O O . LEU A 1 168 ? 9.581 16.181 1.074 1.00 71.81 168 LEU A O 1
ATOM 1281 N N . PRO A 1 169 ? 7.355 16.410 1.385 1.00 75.19 169 PRO A N 1
ATOM 1282 C CA . PRO A 1 169 ? 6.111 16.312 2.152 1.00 75.19 169 PRO A CA 1
ATOM 1283 C C . PRO A 1 169 ? 5.592 14.868 2.223 1.00 75.19 169 PRO A C 1
ATOM 1285 O O . PRO A 1 169 ? 5.730 14.113 1.260 1.00 75.19 169 PRO A O 1
ATOM 1288 N N . CYS A 1 170 ? 4.989 14.504 3.356 1.00 76.75 170 CYS A N 1
ATOM 1289 C CA . CYS A 1 170 ? 4.398 13.185 3.596 1.00 76.75 170 CYS A CA 1
ATOM 1290 C C . CYS A 1 170 ? 3.055 13.316 4.336 1.00 76.75 170 CYS A C 1
ATOM 1292 O O . CYS A 1 170 ? 2.844 14.276 5.075 1.00 76.75 170 CYS A O 1
ATOM 1294 N N . ASN A 1 171 ? 2.145 12.362 4.153 1.00 81.75 171 ASN A N 1
ATOM 1295 C CA . ASN A 1 171 ? 0.912 12.246 4.936 1.00 81.75 171 ASN A CA 1
ATOM 1296 C C . ASN A 1 171 ? 1.013 11.011 5.833 1.00 81.75 171 ASN A C 1
ATOM 1298 O O . ASN A 1 171 ? 1.607 10.013 5.429 1.00 81.75 171 ASN A O 1
ATOM 1302 N N . VAL A 1 172 ? 0.487 11.080 7.054 1.00 86.12 172 VAL A N 1
ATOM 1303 C CA . VAL A 1 172 ? 0.762 10.085 8.098 1.00 86.12 172 VAL A CA 1
ATOM 1304 C C . VAL A 1 172 ? -0.506 9.691 8.846 1.00 86.12 172 VAL A C 1
ATOM 1306 O O . VAL A 1 172 ? -1.288 10.533 9.294 1.00 86.12 172 VAL A O 1
ATOM 1309 N N . LYS A 1 173 ? -0.686 8.383 9.029 1.00 89.31 173 LYS A N 1
ATOM 1310 C CA . LYS A 1 173 ? -1.708 7.773 9.868 1.00 89.31 173 LYS A CA 1
ATOM 1311 C C . LYS A 1 173 ? -1.053 7.232 11.137 1.00 89.31 173 LYS A C 1
ATOM 1313 O O . LYS A 1 173 ? -0.337 6.235 11.101 1.00 89.31 173 LYS A O 1
ATOM 1318 N N . LEU A 1 174 ? -1.315 7.894 12.264 1.00 91.00 174 LEU A N 1
ATOM 1319 C CA . LEU A 1 174 ? -0.916 7.392 13.578 1.00 91.00 174 LEU A CA 1
ATOM 1320 C C . LEU A 1 174 ? -1.920 6.334 14.091 1.00 91.00 174 LEU A C 1
ATOM 1322 O O . LEU A 1 174 ? -3.129 6.497 13.874 1.00 91.00 174 LEU A O 1
ATOM 1326 N N . PRO A 1 175 ? -1.439 5.284 14.781 1.00 92.06 175 PRO A N 1
ATOM 1327 C CA . PRO A 1 175 ? -2.259 4.189 15.299 1.00 92.06 175 PRO A CA 1
ATOM 1328 C C . PRO A 1 175 ? -3.115 4.625 16.503 1.00 92.06 175 PRO A C 1
ATOM 1330 O O . PRO A 1 175 ? -2.707 5.526 17.240 1.00 92.06 175 PRO A O 1
ATOM 1333 N N . PRO A 1 176 ? -4.286 4.002 16.756 1.00 90.44 176 PRO A N 1
ATOM 1334 C CA . PRO A 1 176 ? -5.183 4.400 17.836 1.00 90.44 176 PRO A CA 1
ATOM 1335 C C . PRO A 1 176 ? -4.516 4.449 19.211 1.00 90.44 176 PRO A C 1
ATOM 1337 O O . PRO A 1 176 ? -3.839 3.508 19.627 1.00 90.44 176 PRO A O 1
ATOM 1340 N N . TRP A 1 177 ? -4.753 5.532 19.953 1.00 88.81 177 TRP A N 1
ATOM 1341 C CA . TRP A 1 177 ? -4.240 5.669 21.314 1.00 88.81 177 TRP A CA 1
ATOM 1342 C C . TRP A 1 177 ? -5.101 4.870 22.297 1.00 88.81 177 TRP A C 1
ATOM 1344 O O . TRP A 1 177 ? -6.303 5.119 22.411 1.00 88.81 177 TRP A O 1
ATOM 1354 N N . LYS A 1 178 ? -4.484 3.937 23.033 1.00 88.31 178 LYS A N 1
ATOM 1355 C CA . LYS A 1 178 ? -5.166 3.065 24.015 1.00 88.31 178 LYS A CA 1
ATOM 1356 C C . LYS A 1 178 ? -4.916 3.459 25.478 1.00 88.31 178 LYS A C 1
ATOM 1358 O O . LYS A 1 178 ? -5.552 2.934 26.384 1.00 88.31 178 LYS A O 1
ATOM 1363 N N . GLY A 1 179 ? -4.020 4.420 25.729 1.00 84.12 179 GLY A N 1
ATOM 1364 C CA . GLY A 1 179 ? -3.642 4.879 27.076 1.00 84.12 179 GLY A CA 1
ATOM 1365 C C . GLY A 1 179 ? -4.644 5.818 27.766 1.00 84.12 179 GLY A C 1
ATOM 1366 O O . GLY A 1 179 ? -4.324 6.386 28.811 1.00 84.12 179 GLY A O 1
ATOM 1367 N N . ALA A 1 180 ? -5.831 6.022 27.188 1.00 84.38 180 ALA A N 1
ATOM 1368 C CA . ALA A 1 180 ? -6.883 6.891 27.709 1.00 84.38 180 ALA A CA 1
ATOM 1369 C C . ALA A 1 180 ? -8.266 6.261 27.495 1.00 84.38 180 ALA A C 1
ATOM 1371 O O . ALA A 1 180 ? -8.545 5.710 26.434 1.00 84.38 180 ALA A O 1
ATOM 1372 N N . THR A 1 181 ? -9.163 6.391 28.470 1.00 82.44 181 THR A N 1
ATOM 1373 C CA . THR A 1 181 ? -10.526 5.841 28.412 1.00 82.44 181 THR A CA 1
ATOM 1374 C C . THR A 1 181 ? -11.555 6.920 28.732 1.00 82.44 181 THR A C 1
ATOM 1376 O O . THR A 1 181 ? -11.343 7.766 29.605 1.00 82.44 181 THR A O 1
ATOM 1379 N N . SER A 1 182 ? -12.691 6.888 28.038 1.00 79.00 182 SER A N 1
ATOM 1380 C CA . SER A 1 182 ? -13.858 7.719 28.352 1.00 79.00 182 SER A CA 1
ATOM 1381 C C . SER A 1 182 ? -15.151 6.926 28.190 1.00 79.00 182 SER A C 1
ATOM 1383 O O . SER A 1 182 ? -15.174 5.904 27.509 1.00 79.00 182 SER A O 1
ATOM 1385 N N . THR A 1 183 ? -16.230 7.401 28.802 1.00 80.88 183 THR A N 1
ATOM 1386 C CA . THR A 1 183 ? -17.588 6.895 28.608 1.00 80.88 183 THR A CA 1
ATOM 1387 C C . THR A 1 183 ? -18.452 7.987 27.992 1.00 80.88 183 THR A C 1
ATOM 1389 O O . THR A 1 183 ? -18.388 9.153 28.382 1.00 80.88 183 THR A O 1
ATOM 1392 N N . VAL A 1 184 ? -19.262 7.611 27.008 1.00 82.06 184 VAL A N 1
ATOM 1393 C CA . VAL A 1 184 ? -20.185 8.507 26.308 1.00 82.06 184 VAL A CA 1
ATOM 1394 C C . VAL A 1 184 ? -21.593 7.942 26.448 1.00 82.06 184 VAL A C 1
ATOM 1396 O O . VAL A 1 184 ? -21.817 6.759 26.199 1.00 82.06 184 VAL A O 1
ATOM 1399 N N . GLN A 1 185 ? -22.551 8.765 26.871 1.00 82.19 185 GLN A N 1
ATOM 1400 C CA . GLN A 1 185 ? -23.939 8.322 27.013 1.00 82.19 185 GLN A CA 1
ATOM 1401 C C . GLN A 1 185 ? -24.540 8.027 25.638 1.00 82.19 185 GLN A C 1
ATOM 1403 O O . GLN A 1 185 ? -24.557 8.907 24.778 1.00 82.19 185 GLN A O 1
ATOM 1408 N N . TYR A 1 186 ? -25.027 6.801 25.437 1.00 80.06 186 TYR A N 1
ATOM 1409 C CA . TYR A 1 186 ? -25.678 6.407 24.192 1.00 80.06 186 TYR A CA 1
ATOM 1410 C C . TYR A 1 186 ? -27.112 6.996 24.166 1.00 80.06 186 TYR A C 1
ATOM 1412 O O . TYR A 1 186 ? -27.873 6.744 25.104 1.00 80.06 186 TYR A O 1
ATOM 1420 N N . PRO A 1 187 ? -27.508 7.790 23.149 1.00 82.00 187 PRO A N 1
ATOM 1421 C CA . PRO A 1 187 ? -28.826 8.423 23.086 1.00 82.00 187 PRO A CA 1
ATOM 1422 C C . PRO A 1 187 ? -29.974 7.414 22.993 1.00 82.00 187 PRO A C 1
ATOM 1424 O O . PRO A 1 187 ? -29.841 6.365 22.369 1.00 82.00 187 PRO A O 1
ATOM 1427 N N . LEU A 1 188 ? -31.137 7.761 23.550 1.00 82.19 188 LEU A N 1
ATOM 1428 C CA . LEU A 1 188 ? -32.348 6.954 23.389 1.00 82.19 188 LEU A CA 1
ATOM 1429 C C . LEU A 1 188 ? -32.717 6.852 21.902 1.00 82.19 188 LEU A C 1
ATOM 1431 O O . LEU A 1 188 ? -32.931 7.874 21.249 1.00 82.19 188 LEU A O 1
ATOM 1435 N N . ILE A 1 189 ? -32.820 5.629 21.380 1.00 80.81 189 ILE A N 1
ATOM 1436 C CA . ILE A 1 189 ? -33.299 5.386 20.015 1.00 80.81 189 ILE A CA 1
ATOM 1437 C C . ILE A 1 189 ? -34.789 5.074 20.083 1.00 80.81 189 ILE A C 1
ATOM 1439 O O . ILE A 1 189 ? -35.190 4.147 20.781 1.00 80.81 189 ILE A O 1
ATOM 1443 N N . THR A 1 190 ? -35.606 5.785 19.311 1.00 81.31 190 THR A N 1
ATOM 1444 C CA . THR A 1 190 ? -36.998 5.390 19.067 1.00 81.31 190 THR A CA 1
ATOM 1445 C C . THR A 1 190 ? -37.081 4.633 17.745 1.00 81.31 190 THR A C 1
ATOM 1447 O O . THR A 1 190 ? -36.655 5.140 16.710 1.00 81.31 190 THR A O 1
ATOM 1450 N N . VAL A 1 191 ? -37.628 3.419 17.781 1.00 75.06 191 VAL A N 1
ATOM 1451 C CA . VAL A 1 191 ? -37.960 2.604 16.604 1.00 75.06 191 VAL A CA 1
ATOM 1452 C C . VAL A 1 191 ? -39.474 2.540 16.444 1.00 75.06 191 VAL A C 1
ATOM 1454 O O . VAL A 1 191 ? -40.201 2.524 17.435 1.00 75.06 191 VAL A O 1
ATOM 1457 N N . SER A 1 192 ? -39.954 2.510 15.201 1.00 76.31 192 SER A N 1
ATOM 1458 C CA . SER A 1 192 ? -41.385 2.440 14.889 1.00 76.31 192 SER A CA 1
ATOM 1459 C C . SER A 1 192 ? -41.628 1.571 13.657 1.00 76.31 192 SER A C 1
ATOM 1461 O O . SER A 1 192 ? -40.910 1.691 12.666 1.00 76.31 192 SER A O 1
ATOM 1463 N N . GLN A 1 193 ? -42.618 0.683 13.741 1.00 69.94 193 GLN A N 1
ATOM 1464 C CA . GLN A 1 193 ? -43.017 -0.257 12.691 1.00 69.94 193 GLN A CA 1
ATOM 1465 C C . GLN A 1 193 ? -44.549 -0.246 12.626 1.00 69.94 193 GLN A C 1
ATOM 1467 O O . GLN A 1 193 ? -45.224 -0.672 13.559 1.00 69.94 193 GLN A O 1
ATOM 1472 N N . GLY A 1 194 ? -45.125 0.321 11.561 1.00 74.69 194 GLY A N 1
ATOM 1473 C CA . GLY A 1 194 ? -46.578 0.500 11.456 1.00 74.69 194 GLY A CA 1
ATOM 1474 C C . GLY A 1 194 ? -47.155 1.317 12.621 1.00 74.69 194 GLY A C 1
ATOM 1475 O O . GLY A 1 194 ? -46.852 2.498 12.762 1.00 74.69 194 GLY A O 1
ATOM 1476 N N . THR A 1 195 ? -47.994 0.688 13.449 1.00 76.75 195 THR A N 1
ATOM 1477 C CA . THR A 1 195 ? -48.560 1.282 14.677 1.00 76.75 195 THR A CA 1
ATOM 1478 C C . THR A 1 195 ? -47.743 0.995 15.940 1.00 76.75 195 THR A C 1
ATOM 1480 O O . THR A 1 195 ? -48.050 1.546 16.996 1.00 76.75 195 THR A O 1
ATOM 1483 N N . TRP A 1 196 ? -46.733 0.124 15.872 1.00 67.94 196 TRP A N 1
ATOM 1484 C CA . TRP A 1 196 ? -45.834 -0.156 16.988 1.00 67.94 196 TRP A CA 1
ATOM 1485 C C . TRP A 1 196 ? -44.746 0.915 17.088 1.00 67.94 196 TRP A C 1
ATOM 1487 O O . TRP A 1 196 ? -44.251 1.439 16.088 1.00 67.94 196 TRP A O 1
ATOM 1497 N N . THR A 1 197 ? -44.361 1.262 18.312 1.00 82.94 197 THR A N 1
ATOM 1498 C CA . THR A 1 197 ? -43.244 2.166 18.599 1.00 82.94 197 THR A CA 1
ATOM 1499 C C . THR A 1 197 ? -42.632 1.783 19.939 1.00 82.94 197 THR A C 1
ATOM 1501 O O . THR A 1 197 ? -43.355 1.515 20.898 1.00 82.94 197 THR A O 1
ATOM 1504 N N . SER A 1 198 ? -41.304 1.762 20.010 1.00 75.25 198 SER A N 1
ATOM 1505 C CA . SER A 1 198 ? -40.551 1.408 21.212 1.00 75.25 198 SER A CA 1
ATOM 1506 C C . SER A 1 198 ? -39.297 2.267 21.351 1.00 75.25 198 SER A C 1
ATOM 1508 O O . SER A 1 198 ? -38.720 2.714 20.358 1.00 75.25 198 SER A O 1
ATOM 1510 N N . THR A 1 199 ? -38.862 2.485 22.591 1.00 82.94 199 THR A N 1
ATOM 1511 C CA . THR A 1 199 ? -37.647 3.242 22.910 1.00 82.94 199 THR A CA 1
ATOM 1512 C C . THR A 1 199 ? -36.586 2.292 23.442 1.00 82.94 199 THR A C 1
ATOM 1514 O O . THR A 1 199 ? -36.749 1.699 24.508 1.00 82.94 199 THR A O 1
ATOM 1517 N N . ILE A 1 200 ? -35.484 2.167 22.710 1.00 73.69 200 ILE A N 1
ATOM 1518 C CA . ILE A 1 200 ? -34.349 1.330 23.075 1.00 73.69 200 ILE A CA 1
ATOM 1519 C C . ILE A 1 200 ? -33.374 2.166 23.907 1.00 73.69 200 ILE A C 1
ATOM 1521 O O . ILE A 1 200 ? -32.790 3.143 23.430 1.00 73.69 200 ILE A O 1
ATOM 1525 N N . THR A 1 201 ? -33.197 1.763 25.162 1.00 77.31 201 THR A N 1
ATOM 1526 C CA . THR A 1 201 ? -32.110 2.220 26.029 1.00 77.31 201 THR A CA 1
ATOM 1527 C C . THR A 1 201 ? -30.839 1.428 25.726 1.00 77.31 201 THR A C 1
ATOM 1529 O O . THR A 1 201 ? -30.888 0.233 25.439 1.00 77.31 201 THR A O 1
ATOM 1532 N N . GLN A 1 202 ? -29.684 2.084 25.818 1.00 72.06 202 GLN A N 1
ATOM 1533 C CA . GLN A 1 202 ? -28.377 1.436 25.733 1.00 72.06 202 GLN A CA 1
ATOM 1534 C C . GLN A 1 202 ? -27.495 1.849 26.906 1.00 72.06 202 GLN A C 1
ATOM 1536 O O . GLN A 1 202 ? -27.687 2.907 27.507 1.00 72.06 202 GLN A O 1
ATOM 1541 N N . ALA A 1 203 ? -26.537 0.989 27.247 1.00 74.06 203 ALA A N 1
ATOM 1542 C CA . ALA A 1 203 ? -25.533 1.306 28.254 1.00 74.06 203 ALA A CA 1
ATOM 1543 C C . ALA A 1 203 ? -24.593 2.428 27.754 1.00 74.06 203 ALA A C 1
ATOM 1545 O O . ALA A 1 203 ? -24.434 2.595 26.541 1.00 74.06 203 ALA A O 1
ATOM 1546 N N . PRO A 1 204 ? -23.929 3.180 28.654 1.00 75.12 204 PRO A N 1
ATOM 1547 C CA . PRO A 1 204 ? -22.897 4.133 28.255 1.00 75.12 204 PRO A CA 1
ATOM 1548 C C . PRO A 1 204 ? -21.792 3.428 27.456 1.00 75.12 204 PRO A C 1
ATOM 1550 O O . PRO A 1 204 ? -21.264 2.401 27.886 1.00 75.12 204 PRO A O 1
ATOM 1553 N N . LEU A 1 205 ? -21.425 3.987 26.305 1.00 72.62 205 LEU A N 1
ATOM 1554 C CA . LEU A 1 205 ? -20.384 3.451 25.437 1.00 72.62 205 LEU A CA 1
ATOM 1555 C C . LEU A 1 205 ? -19.002 3.792 26.005 1.00 72.62 205 LEU A C 1
ATOM 1557 O O . LEU A 1 205 ? -18.631 4.964 26.073 1.00 72.62 205 LEU A O 1
ATOM 1561 N N . THR A 1 206 ? -18.224 2.777 26.378 1.00 77.75 206 THR A N 1
ATOM 1562 C CA . THR A 1 206 ? -16.823 2.948 26.792 1.00 77.75 206 THR A CA 1
ATOM 1563 C C . THR A 1 206 ? -15.904 2.975 25.572 1.00 77.75 206 THR A C 1
ATOM 1565 O O . THR A 1 206 ? -15.809 1.990 24.845 1.00 77.75 206 THR A O 1
ATOM 1568 N N . ILE A 1 207 ? -15.189 4.082 25.376 1.00 76.50 207 ILE A N 1
ATOM 1569 C CA . ILE A 1 207 ? -14.158 4.244 24.347 1.00 76.50 207 ILE A CA 1
ATOM 1570 C C . ILE A 1 207 ? -12.804 3.870 24.956 1.00 76.50 207 ILE A C 1
ATOM 1572 O O . ILE A 1 207 ? -12.304 4.582 25.831 1.00 76.50 207 ILE A O 1
ATOM 1576 N N . THR A 1 208 ? -12.219 2.763 24.494 1.00 79.38 208 THR A N 1
ATOM 1577 C CA . THR A 1 208 ? -10.885 2.274 24.895 1.00 79.38 208 THR A CA 1
ATOM 1578 C C . THR A 1 208 ? -9.800 2.500 23.840 1.00 79.38 208 THR A C 1
ATOM 1580 O O . THR A 1 208 ? -8.623 2.382 24.163 1.00 79.38 208 THR A O 1
ATOM 1583 N N . GLU A 1 209 ? -10.169 2.831 22.599 1.00 83.38 209 GLU A N 1
ATOM 1584 C CA . GLU A 1 209 ? -9.229 3.088 21.502 1.00 83.38 209 GLU A CA 1
ATOM 1585 C C . GLU A 1 209 ? -9.602 4.385 20.779 1.00 83.38 209 GLU A C 1
ATOM 1587 O O . GLU A 1 209 ? -10.692 4.510 20.216 1.00 83.38 209 GLU A O 1
ATOM 1592 N N . TRP A 1 210 ? -8.697 5.363 20.790 1.00 85.00 210 TRP A N 1
ATOM 1593 C CA . TRP A 1 210 ? -8.909 6.661 20.155 1.00 85.00 210 TRP A CA 1
ATOM 1594 C C . TRP A 1 210 ? -8.257 6.695 18.785 1.00 85.00 210 TRP A C 1
ATOM 1596 O O . TRP A 1 210 ? -7.047 6.886 18.669 1.00 85.00 210 TRP A O 1
ATOM 1606 N N . VAL A 1 211 ? -9.075 6.550 17.743 1.00 88.12 211 VAL A N 1
ATOM 1607 C CA . VAL A 1 211 ? -8.670 6.868 16.371 1.00 88.12 211 VAL A CA 1
ATOM 1608 C C . VAL A 1 211 ? -8.186 8.317 16.320 1.00 88.12 211 VAL A C 1
ATOM 1610 O O . VAL A 1 211 ? -8.822 9.210 16.876 1.00 88.12 211 VAL A O 1
ATOM 1613 N N . LEU A 1 212 ? -7.066 8.547 15.644 1.00 89.81 212 LEU A N 1
ATOM 1614 C CA . LEU A 1 212 ? -6.458 9.866 15.487 1.00 89.81 212 LEU A CA 1
ATOM 1615 C C . LEU A 1 212 ? -6.748 10.437 14.096 1.00 89.81 212 LEU A C 1
ATOM 1617 O O . LEU A 1 212 ? -6.971 9.681 13.145 1.00 89.81 212 LEU A O 1
ATOM 1621 N N . GLU A 1 213 ? -6.728 11.760 13.956 1.00 87.88 213 GLU A N 1
ATOM 1622 C CA . GLU A 1 213 ? -6.795 12.418 12.646 1.00 87.88 213 GLU A CA 1
ATOM 1623 C C . GLU A 1 213 ? -5.524 12.128 11.815 1.00 87.88 213 GLU A C 1
ATOM 1625 O O . GLU A 1 213 ? -4.462 11.861 12.385 1.00 87.88 213 GLU A O 1
ATOM 1630 N N . PRO A 1 214 ? -5.601 12.085 10.468 1.00 87.50 214 PRO A N 1
ATOM 1631 C CA . PRO A 1 214 ? -4.407 12.006 9.627 1.00 87.50 214 PRO A CA 1
ATOM 1632 C C . PRO A 1 214 ? -3.608 13.316 9.707 1.00 87.50 214 PRO A C 1
ATOM 1634 O O . PRO A 1 214 ? -4.183 14.391 9.884 1.00 87.50 214 PRO A O 1
ATOM 1637 N N . VAL A 1 215 ? -2.285 13.232 9.570 1.00 85.88 215 VAL A N 1
ATOM 1638 C CA . VAL A 1 215 ? -1.382 14.381 9.705 1.00 85.88 215 VAL A CA 1
ATOM 1639 C C . VAL A 1 215 ? -0.568 14.559 8.428 1.00 85.88 215 VAL A C 1
ATOM 1641 O O . VAL A 1 215 ? 0.354 13.791 8.156 1.00 85.88 215 VAL A O 1
ATOM 1644 N N . THR A 1 216 ? -0.878 15.609 7.668 1.00 83.88 216 THR A N 1
ATOM 1645 C CA . THR A 1 216 ? -0.064 16.043 6.527 1.00 83.88 216 THR A CA 1
ATOM 1646 C C . THR A 1 216 ? 1.106 16.887 7.022 1.00 83.88 216 THR A C 1
ATOM 1648 O O . THR A 1 216 ? 0.912 17.933 7.639 1.00 83.88 216 THR A O 1
ATOM 1651 N N . ILE A 1 217 ? 2.326 16.446 6.731 1.00 79.00 217 ILE A N 1
ATOM 1652 C CA . ILE A 1 217 ? 3.575 17.087 7.137 1.00 79.00 217 ILE A CA 1
ATOM 1653 C C . ILE A 1 217 ? 4.239 17.668 5.892 1.00 79.00 217 ILE A C 1
ATOM 1655 O O . ILE A 1 217 ? 4.809 16.950 5.067 1.00 79.00 217 ILE A O 1
ATOM 1659 N N . THR A 1 218 ? 4.158 18.985 5.738 1.00 75.62 218 THR A N 1
ATOM 1660 C CA . THR A 1 218 ? 4.848 19.718 4.674 1.00 75.62 218 THR A CA 1
ATOM 1661 C C . THR A 1 218 ? 6.242 20.160 5.124 1.00 75.62 218 THR A C 1
ATOM 1663 O O . THR A 1 218 ? 6.553 20.219 6.315 1.00 75.62 218 THR A O 1
ATOM 1666 N N . ARG A 1 219 ? 7.102 20.521 4.166 1.00 66.25 219 ARG A N 1
ATOM 1667 C CA . ARG A 1 219 ? 8.170 21.483 4.456 1.00 66.25 219 ARG A CA 1
ATOM 1668 C C . ARG A 1 219 ? 7.532 22.867 4.533 1.00 66.25 219 ARG A C 1
ATOM 1670 O O . ARG A 1 219 ? 7.004 23.301 3.519 1.00 66.25 219 ARG A O 1
ATOM 1677 N N . ASP A 1 220 ? 7.618 23.535 5.687 1.00 53.19 220 ASP A N 1
ATOM 1678 C CA . ASP A 1 220 ? 8.173 24.897 5.752 1.00 53.19 220 ASP A CA 1
ATOM 1679 C C . ASP A 1 220 ? 8.366 25.448 7.182 1.00 53.19 220 ASP A C 1
ATOM 1681 O O . ASP A 1 220 ? 8.101 24.780 8.182 1.00 53.19 220 ASP A O 1
ATOM 1685 N N . ALA A 1 221 ? 8.903 26.674 7.259 1.00 42.44 221 ALA A N 1
ATOM 1686 C CA . ALA A 1 221 ? 9.148 27.515 8.441 1.00 42.44 221 ALA A CA 1
ATOM 1687 C C . ALA A 1 221 ? 10.180 27.014 9.477 1.00 42.44 221 ALA A C 1
ATOM 1689 O O . ALA A 1 221 ? 11.078 27.773 9.843 1.00 42.44 221 ALA A O 1
ATOM 1690 N N . ALA A 1 222 ? 10.119 25.763 9.942 1.00 42.59 222 ALA A N 1
ATOM 1691 C CA . ALA A 1 222 ? 10.968 25.289 11.048 1.00 42.59 222 ALA A CA 1
ATOM 1692 C C . ALA A 1 222 ? 12.471 25.168 10.697 1.00 42.59 222 ALA A C 1
ATOM 1694 O O . ALA A 1 222 ? 13.326 25.225 11.582 1.00 42.59 222 ALA A O 1
ATOM 1695 N N . ALA A 1 223 ? 12.804 25.006 9.411 1.00 43.00 223 ALA A N 1
ATOM 1696 C CA . ALA A 1 223 ? 14.144 24.619 8.953 1.00 43.00 223 ALA A CA 1
ATOM 1697 C C . ALA A 1 223 ? 15.038 25.775 8.451 1.00 43.00 223 ALA A C 1
ATOM 1699 O O . ALA A 1 223 ? 16.238 25.573 8.276 1.00 43.00 223 ALA A O 1
ATOM 1700 N N . VAL A 1 224 ? 14.500 26.984 8.244 1.00 42.69 224 VAL A N 1
ATOM 1701 C CA . VAL A 1 224 ? 15.192 28.079 7.520 1.00 42.69 224 VAL A CA 1
ATOM 1702 C C . VAL A 1 224 ? 16.490 28.549 8.199 1.00 42.69 224 VAL A C 1
ATOM 1704 O O . VAL A 1 224 ? 17.401 29.022 7.529 1.00 42.69 224 VAL A O 1
ATOM 1707 N N . ASN A 1 225 ? 16.599 28.424 9.527 1.00 40.31 225 ASN A N 1
ATOM 1708 C CA . ASN A 1 225 ? 17.638 29.113 10.308 1.00 40.31 225 ASN A CA 1
ATOM 1709 C C . ASN A 1 225 ? 18.752 28.226 10.897 1.00 40.31 225 ASN A C 1
ATOM 1711 O O . ASN A 1 225 ? 19.668 28.759 11.524 1.00 40.31 225 ASN A O 1
ATOM 1715 N N . LYS A 1 226 ? 18.694 26.888 10.779 1.00 40.22 226 LYS A N 1
ATOM 1716 C CA . LYS A 1 226 ? 19.720 25.987 11.355 1.00 40.22 226 LYS A CA 1
ATOM 1717 C C . LYS A 1 226 ? 19.927 24.743 10.489 1.00 40.22 226 LYS A C 1
ATOM 1719 O O . LYS A 1 226 ? 19.021 23.928 10.369 1.00 40.22 226 LYS A O 1
ATOM 1724 N N . ASN A 1 227 ? 21.158 24.542 10.004 1.00 45.09 227 ASN A N 1
ATOM 1725 C CA . ASN A 1 227 ? 21.608 23.355 9.256 1.00 45.09 227 ASN A CA 1
ATOM 1726 C C . ASN A 1 227 ? 21.662 22.084 10.134 1.00 45.09 227 ASN A C 1
ATOM 1728 O O . ASN A 1 227 ? 22.724 21.510 10.370 1.00 45.09 227 ASN A O 1
ATOM 1732 N N . LYS A 1 228 ? 20.512 21.644 10.654 1.00 48.59 228 LYS A N 1
ATOM 1733 C CA . LYS A 1 228 ? 20.350 20.428 11.456 1.00 48.59 228 LYS A CA 1
ATOM 1734 C C . LYS A 1 228 ? 19.394 19.474 10.745 1.00 48.59 228 LYS A C 1
ATOM 1736 O O . LYS A 1 228 ? 18.184 19.636 10.846 1.00 48.59 228 LYS A O 1
ATOM 1741 N N . ARG A 1 229 ? 19.937 18.434 10.099 1.00 47.31 229 ARG A N 1
ATOM 1742 C CA . ARG A 1 229 ? 19.141 17.346 9.484 1.00 47.31 229 ARG A CA 1
ATOM 1743 C C . ARG A 1 229 ? 18.195 16.662 10.491 1.00 47.31 229 ARG A C 1
ATOM 1745 O O . ARG A 1 229 ? 17.154 16.155 10.105 1.00 47.31 229 ARG A O 1
ATOM 1752 N N . ASN A 1 230 ? 18.520 16.733 11.784 1.00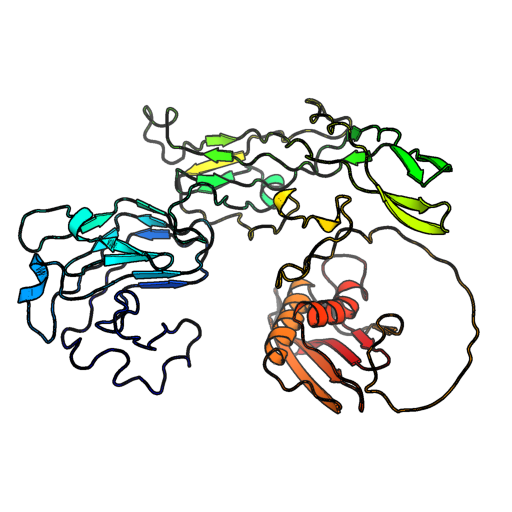 49.31 230 ASN A N 1
ATOM 1753 C CA . ASN A 1 230 ? 17.763 16.147 12.893 1.00 49.31 230 ASN A CA 1
ATOM 1754 C C . ASN A 1 230 ? 16.626 17.053 13.430 1.00 49.31 230 ASN A C 1
ATOM 1756 O O . ASN A 1 230 ? 16.056 16.750 14.478 1.00 49.31 230 ASN A O 1
ATOM 1760 N N . ALA A 1 231 ? 16.317 18.185 12.785 1.00 58.25 231 ALA A N 1
ATOM 1761 C CA . ALA A 1 231 ? 15.213 19.068 13.176 1.00 58.25 231 ALA A CA 1
ATOM 1762 C C . ALA A 1 231 ? 13.857 18.497 12.713 1.00 58.25 231 ALA A C 1
ATOM 1764 O O . ALA A 1 231 ? 13.274 18.963 11.738 1.00 58.25 231 ALA A O 1
ATOM 1765 N N . GLY A 1 232 ? 13.392 17.446 13.394 1.00 67.38 232 GLY A N 1
ATOM 1766 C CA . GLY A 1 232 ? 12.093 16.825 13.128 1.00 67.38 232 GLY A CA 1
ATOM 1767 C C . GLY A 1 232 ? 10.899 17.690 13.552 1.00 67.38 232 GLY A C 1
ATOM 1768 O O . GLY A 1 232 ? 11.012 18.525 14.449 1.00 67.38 232 GLY A O 1
ATOM 1769 N N . VAL A 1 233 ? 9.749 17.458 12.917 1.00 81.00 233 VAL A N 1
ATOM 1770 C CA . VAL A 1 233 ? 8.464 18.095 13.241 1.00 81.00 233 VAL A CA 1
ATOM 1771 C C . VAL A 1 233 ? 7.817 17.355 14.409 1.00 81.00 233 VAL A C 1
ATOM 1773 O O . VAL A 1 233 ? 7.728 16.129 14.394 1.00 81.00 233 VAL A O 1
ATOM 1776 N N . GLU A 1 234 ? 7.359 18.087 15.424 1.00 86.25 234 GLU A N 1
ATOM 1777 C CA . GLU A 1 234 ? 6.663 17.511 16.578 1.00 86.25 234 GLU A CA 1
ATOM 1778 C C . GLU A 1 234 ? 5.148 17.509 16.362 1.00 86.25 234 GLU A C 1
ATOM 1780 O O . GLU A 1 234 ? 4.536 18.543 16.098 1.00 86.25 234 GLU A O 1
ATOM 1785 N N . ILE A 1 235 ? 4.550 16.326 16.480 1.00 86.31 235 ILE A N 1
ATOM 1786 C CA . ILE A 1 235 ? 3.137 16.057 16.234 1.00 86.31 235 ILE A CA 1
ATOM 1787 C C . ILE A 1 235 ? 2.457 15.774 17.569 1.00 86.31 235 ILE A C 1
ATOM 1789 O O . ILE A 1 235 ? 2.765 14.790 18.247 1.00 86.31 235 ILE A O 1
ATOM 1793 N N . TRP A 1 236 ? 1.482 16.609 17.915 1.00 86.38 236 TRP A N 1
ATOM 1794 C CA . TRP A 1 236 ? 0.543 16.325 18.994 1.00 86.38 236 TRP A CA 1
ATOM 1795 C C . TRP A 1 236 ? -0.693 15.640 18.396 1.00 86.38 236 TRP A C 1
ATOM 1797 O O . TRP A 1 236 ? -1.423 16.281 17.638 1.00 86.38 236 TRP A O 1
ATOM 1807 N N . PRO A 1 237 ? -0.913 14.339 18.662 1.00 86.19 237 PRO A N 1
ATOM 1808 C CA . PRO A 1 237 ? -1.975 13.580 18.013 1.00 86.19 237 PRO A CA 1
ATOM 1809 C C . PRO A 1 237 ? -3.359 14.084 18.436 1.00 86.19 237 PRO A C 1
ATOM 1811 O O . PRO A 1 237 ? -3.691 14.105 19.621 1.00 86.19 237 PRO A O 1
ATOM 1814 N N . VAL A 1 238 ? -4.178 14.469 17.455 1.00 87.88 238 VAL A N 1
ATOM 1815 C CA . VAL A 1 238 ? -5.553 14.937 17.676 1.00 87.88 238 VAL A CA 1
ATOM 1816 C C . VAL A 1 238 ? -6.516 13.748 17.570 1.00 87.88 238 VAL A C 1
ATOM 1818 O O . VAL A 1 238 ? -6.520 13.081 16.532 1.00 87.88 238 VAL A O 1
ATOM 1821 N N . PRO A 1 239 ? -7.346 13.470 18.593 1.00 87.75 239 PRO A N 1
ATOM 1822 C CA . PRO A 1 239 ? -8.384 12.447 18.508 1.00 87.75 239 PRO A CA 1
ATOM 1823 C C . PRO A 1 239 ? -9.430 12.805 17.449 1.00 87.75 239 PRO A C 1
ATOM 1825 O O . PRO A 1 239 ? -10.011 13.894 17.484 1.00 87.75 239 PRO A O 1
ATOM 1828 N N . ALA A 1 240 ? -9.683 11.875 16.533 1.00 86.31 240 ALA A N 1
ATOM 1829 C CA . ALA A 1 240 ? -10.695 12.028 15.502 1.00 86.31 240 ALA A CA 1
ATOM 1830 C C . ALA A 1 240 ? -12.105 11.916 16.090 1.00 86.31 240 ALA A C 1
ATOM 1832 O O . ALA A 1 240 ? -12.349 11.175 17.046 1.00 86.31 240 ALA A O 1
ATOM 1833 N N . THR A 1 241 ? -13.057 12.639 15.504 1.00 83.31 241 THR A N 1
ATOM 1834 C CA . THR A 1 241 ? -14.467 12.519 15.909 1.00 83.31 241 THR A CA 1
ATOM 1835 C C . THR A 1 241 ? -15.082 11.297 15.235 1.00 83.31 241 THR A C 1
ATOM 1837 O O . THR A 1 241 ? -15.016 11.172 14.015 1.00 83.31 241 THR A O 1
ATOM 1840 N N . THR A 1 242 ? -15.681 10.389 16.010 1.00 79.38 242 THR A N 1
ATOM 1841 C CA . THR A 1 242 ? -16.367 9.212 15.457 1.00 79.38 242 THR A CA 1
ATOM 1842 C C . THR A 1 242 ? -17.516 9.669 14.545 1.00 79.38 242 THR A C 1
ATOM 1844 O O . THR A 1 242 ? -18.378 10.416 15.001 1.00 79.38 242 THR A O 1
ATOM 1847 N N . PRO A 1 243 ? -17.564 9.267 13.263 1.00 72.19 243 PRO A N 1
ATOM 1848 C CA . PRO A 1 243 ? -18.524 9.830 12.306 1.00 72.19 243 PRO A CA 1
ATOM 1849 C C . PRO A 1 243 ? -19.963 9.304 12.464 1.00 72.19 243 PRO A C 1
ATOM 1851 O O . PRO A 1 243 ? -20.877 9.819 11.826 1.00 72.19 243 PRO A O 1
ATOM 1854 N N . PHE A 1 244 ? -20.174 8.286 13.301 1.00 72.75 244 PHE A N 1
ATOM 1855 C CA . PHE A 1 244 ? -21.444 7.582 13.500 1.00 72.75 244 PHE A CA 1
ATOM 1856 C C . PHE A 1 244 ? -21.532 6.997 14.918 1.00 72.75 244 PHE A C 1
ATOM 1858 O O . PHE A 1 244 ? -20.522 6.855 15.609 1.00 72.75 244 PHE A O 1
ATOM 1865 N N . TRP A 1 245 ? -22.733 6.604 15.344 1.00 71.44 245 TRP A N 1
ATOM 1866 C CA . TRP A 1 245 ? -22.901 5.729 16.507 1.00 71.44 245 TRP A CA 1
ATOM 1867 C C . TRP A 1 245 ? -22.780 4.258 16.094 1.00 71.44 245 TRP A C 1
ATOM 1869 O O . TRP A 1 245 ? -23.228 3.908 15.001 1.00 71.44 245 TRP A O 1
ATOM 1879 N N . PRO A 1 246 ? -22.241 3.371 16.954 1.00 70.69 246 PRO A N 1
ATOM 1880 C CA . PRO A 1 246 ? -22.322 1.932 16.727 1.00 70.69 246 PRO A CA 1
ATOM 1881 C C . PRO A 1 246 ? -23.780 1.491 16.572 1.00 70.69 246 PRO A C 1
ATOM 1883 O O . PRO A 1 246 ? -24.630 1.881 17.382 1.00 70.69 246 PRO A O 1
ATOM 1886 N N . ALA A 1 247 ? -24.071 0.684 15.551 1.00 66.31 247 ALA A N 1
ATOM 1887 C CA . ALA A 1 247 ? -25.387 0.084 15.394 1.00 66.31 247 ALA A CA 1
ATOM 1888 C C . ALA A 1 247 ? -25.647 -0.984 16.464 1.00 66.31 247 ALA A C 1
ATOM 1890 O O . ALA A 1 247 ? -24.737 -1.659 16.946 1.00 66.31 247 ALA A O 1
ATOM 1891 N N . ILE A 1 248 ? -26.920 -1.139 16.812 1.00 62.31 248 ILE A N 1
ATOM 1892 C CA . ILE A 1 248 ? -27.427 -2.118 17.765 1.00 62.31 248 ILE A CA 1
ATOM 1893 C C . ILE A 1 248 ? -28.461 -3.022 17.096 1.00 62.31 248 ILE A C 1
ATOM 1895 O O . ILE A 1 248 ? -29.203 -2.592 16.210 1.00 62.31 248 ILE A O 1
ATOM 1899 N N . LEU A 1 249 ? -28.522 -4.273 17.547 1.00 67.44 249 LEU A N 1
ATOM 1900 C CA . LEU A 1 249 ? -29.553 -5.228 17.151 1.00 67.44 249 LEU A CA 1
ATOM 1901 C C . LEU A 1 249 ? -30.767 -5.089 18.076 1.00 67.44 249 LEU A C 1
ATOM 1903 O O . LEU A 1 249 ? -30.618 -5.023 19.297 1.00 67.44 249 LEU A O 1
ATOM 1907 N N . TYR A 1 250 ? -31.963 -5.090 17.498 1.00 63.41 250 TYR A N 1
ATOM 1908 C CA . TYR A 1 250 ? -33.235 -5.169 18.214 1.00 63.41 250 TYR A CA 1
ATOM 1909 C C . TYR A 1 250 ? -34.155 -6.192 17.543 1.00 63.41 250 TYR A C 1
ATOM 1911 O O . TYR A 1 250 ? -33.913 -6.596 16.404 1.00 63.41 250 TYR A O 1
ATOM 1919 N N . ARG A 1 251 ? -35.202 -6.628 18.250 1.00 68.88 251 ARG A N 1
ATOM 1920 C CA . ARG A 1 251 ? -36.273 -7.446 17.669 1.00 68.88 251 ARG A CA 1
ATOM 1921 C C . ARG A 1 251 ? -37.516 -6.579 17.469 1.00 68.88 251 ARG A C 1
ATOM 1923 O O . ARG A 1 251 ? -37.891 -5.869 18.403 1.00 68.88 251 ARG A O 1
ATOM 1930 N N . GLY A 1 252 ? -38.100 -6.624 16.275 1.00 67.69 252 GLY A N 1
ATOM 1931 C CA . GLY A 1 252 ? -39.336 -5.915 15.944 1.00 67.69 252 GLY A CA 1
ATOM 1932 C C . GLY A 1 252 ? -40.588 -6.595 16.500 1.00 67.69 252 GLY A C 1
ATOM 1933 O O . GLY A 1 252 ? -40.517 -7.677 17.094 1.00 67.69 252 GLY A O 1
ATOM 1934 N N . ASP A 1 253 ? -41.748 -5.972 16.290 1.00 70.25 253 ASP A N 1
ATOM 1935 C CA . ASP A 1 253 ? -43.059 -6.582 16.564 1.00 70.25 253 ASP A CA 1
ATOM 1936 C C . ASP A 1 253 ? -43.392 -7.716 15.575 1.00 70.25 253 ASP A C 1
ATOM 1938 O O . ASP A 1 253 ? -44.030 -8.701 15.945 1.00 70.25 253 ASP A O 1
ATOM 1942 N N . ASP A 1 254 ? -42.837 -7.636 14.364 1.00 70.00 254 ASP A N 1
ATOM 1943 C CA . ASP A 1 254 ? -42.709 -8.717 13.375 1.00 70.00 254 ASP A CA 1
ATOM 1944 C C . ASP A 1 254 ? -41.901 -9.945 13.857 1.00 70.00 254 ASP A C 1
ATOM 1946 O O . ASP A 1 254 ? -41.862 -10.980 13.185 1.00 70.00 254 ASP A O 1
ATOM 1950 N N . GLY A 1 255 ? -41.233 -9.845 15.011 1.00 59.00 255 GLY A N 1
ATOM 1951 C CA . GLY A 1 255 ? -40.370 -10.880 15.568 1.00 59.00 255 GLY A CA 1
ATOM 1952 C C . GLY A 1 255 ? -39.020 -11.042 14.860 1.00 59.00 255 GLY A C 1
ATOM 1953 O O . GLY A 1 255 ? -38.230 -11.887 15.291 1.00 59.00 255 GLY A O 1
ATOM 1954 N N . GLN A 1 256 ? -38.714 -10.255 13.827 1.00 53.59 256 GLN A N 1
ATOM 1955 C CA . GLN A 1 256 ? -37.442 -10.281 13.100 1.00 53.59 256 GLN A CA 1
ATOM 1956 C C . GLN A 1 256 ? -36.353 -9.505 13.841 1.00 53.59 256 GLN A C 1
ATOM 1958 O O . GLN A 1 256 ? -36.634 -8.640 14.669 1.00 53.59 256 GLN A O 1
ATOM 1963 N N . ILE A 1 257 ? -35.087 -9.814 13.548 1.00 52.19 257 ILE A N 1
ATOM 1964 C CA . ILE A 1 257 ? -33.944 -9.066 14.085 1.00 52.19 257 ILE A CA 1
ATOM 1965 C C . ILE A 1 257 ? -33.553 -7.978 13.081 1.00 52.19 257 ILE A C 1
ATOM 1967 O O . ILE A 1 257 ? -33.248 -8.283 11.931 1.00 52.19 257 ILE A O 1
ATOM 1971 N N . SER A 1 258 ? -33.528 -6.728 13.538 1.00 60.75 258 SER A N 1
ATOM 1972 C CA . SER A 1 258 ? -33.179 -5.541 12.750 1.00 60.75 258 SER A CA 1
ATOM 1973 C C . SER A 1 258 ? -32.056 -4.738 13.413 1.00 60.75 258 SER A C 1
ATOM 1975 O O . SER A 1 258 ? -31.845 -4.819 14.624 1.00 60.75 258 SER A O 1
ATOM 1977 N N . THR A 1 259 ? -31.338 -3.936 12.626 1.00 61.53 259 THR A N 1
ATOM 1978 C CA . THR A 1 259 ? -30.312 -2.992 13.108 1.00 61.53 259 THR A CA 1
ATOM 1979 C C . THR A 1 259 ? -30.847 -1.565 13.192 1.00 61.53 259 THR A C 1
ATOM 1981 O O . THR A 1 259 ? -31.601 -1.141 12.320 1.00 61.53 259 THR A O 1
ATOM 1984 N N . THR A 1 260 ? -30.400 -0.790 14.179 1.00 65.56 260 THR A N 1
ATOM 1985 C CA . THR A 1 260 ? -30.639 0.664 14.267 1.00 65.56 260 THR A CA 1
ATOM 1986 C C . THR A 1 260 ? -29.485 1.370 14.995 1.00 65.56 260 THR A C 1
ATOM 1988 O O . THR A 1 260 ? -28.651 0.707 15.608 1.00 65.56 260 THR A O 1
ATOM 1991 N N . SER A 1 261 ? -29.403 2.698 14.935 1.00 70.12 261 SER A N 1
ATOM 1992 C CA . SER A 1 261 ? -28.380 3.511 15.612 1.00 70.12 261 SER A CA 1
ATOM 1993 C C . SER A 1 261 ? -28.922 4.899 15.959 1.00 70.12 261 SER A C 1
ATOM 1995 O O . SER A 1 261 ? -29.851 5.383 15.311 1.00 70.12 261 SER A O 1
ATOM 1997 N N . ALA A 1 262 ? -28.322 5.585 16.935 1.00 72.44 262 ALA A N 1
ATOM 1998 C CA . ALA A 1 262 ? -28.658 6.985 17.195 1.00 72.44 262 ALA A CA 1
ATOM 1999 C C . ALA A 1 262 ? -28.280 7.883 15.996 1.00 72.44 262 ALA A C 1
ATOM 2001 O O . ALA A 1 262 ? -27.217 7.725 15.396 1.00 72.44 262 ALA A O 1
ATOM 2002 N N . THR A 1 263 ? -29.162 8.824 15.649 1.00 76.75 263 THR A N 1
ATOM 2003 C CA . THR A 1 263 ? -29.033 9.718 14.479 1.00 76.75 263 THR A CA 1
ATOM 2004 C C . THR A 1 263 ? -28.427 11.085 14.807 1.00 76.75 263 THR A C 1
ATOM 2006 O O . THR A 1 263 ? -28.015 11.814 13.908 1.00 76.75 263 THR A O 1
ATOM 2009 N N . SER A 1 264 ? -28.351 11.444 16.091 1.00 78.19 264 SER A N 1
ATOM 2010 C CA . SER A 1 264 ? -27.625 12.622 16.575 1.00 78.19 264 SER A CA 1
ATOM 2011 C C . SER A 1 264 ? -26.124 12.499 16.308 1.00 78.19 264 SER A C 1
ATOM 2013 O O . SER A 1 264 ? -25.576 11.401 16.383 1.00 78.19 264 SER A O 1
ATOM 2015 N N . THR A 1 265 ? -25.428 13.616 16.091 1.00 82.19 265 THR A N 1
ATOM 2016 C CA . THR A 1 265 ? -23.962 13.626 15.961 1.00 82.19 265 THR A CA 1
ATOM 2017 C C . THR A 1 265 ? -23.277 12.970 17.164 1.00 82.19 265 THR A C 1
ATOM 2019 O O . THR A 1 265 ? -23.721 13.104 18.306 1.00 82.19 265 THR A O 1
ATOM 2022 N N . PHE A 1 266 ? -22.186 12.241 16.917 1.00 79.69 266 PHE A N 1
ATOM 2023 C CA . PHE A 1 266 ? -21.374 11.689 17.999 1.00 79.69 266 PHE A CA 1
ATOM 2024 C C . PHE A 1 266 ? -20.630 12.832 18.724 1.00 79.69 266 PHE A C 1
ATOM 2026 O O . PHE A 1 266 ? -20.107 13.730 18.054 1.00 79.69 266 PHE A O 1
ATOM 2033 N N . PRO A 1 267 ? -20.559 12.846 20.068 1.00 82.31 267 PRO A N 1
ATOM 2034 C CA . PRO A 1 267 ? -19.859 13.892 20.806 1.00 82.31 267 PRO A CA 1
ATOM 2035 C C . PRO A 1 267 ? -18.376 13.974 20.441 1.00 82.31 267 PRO A C 1
ATOM 2037 O O . PRO A 1 267 ? -17.671 12.964 20.410 1.00 82.31 267 PRO A O 1
ATOM 2040 N N . LYS A 1 268 ? -17.876 15.196 20.217 1.00 79.81 268 LYS A N 1
ATOM 2041 C CA . LYS A 1 268 ? -16.444 15.428 19.997 1.00 79.81 268 LYS A CA 1
ATOM 2042 C C . LYS A 1 268 ? -15.636 14.892 21.197 1.00 79.81 268 LYS A C 1
ATOM 2044 O O . LYS A 1 268 ? -16.040 15.153 22.333 1.00 79.81 268 LYS A O 1
ATOM 2049 N N . PRO A 1 269 ? -14.494 14.206 20.978 1.00 74.19 269 PRO A N 1
ATOM 2050 C CA . PRO A 1 269 ? -13.605 13.769 22.052 1.00 74.19 269 PRO A CA 1
ATOM 2051 C C . PRO A 1 269 ? -13.298 14.886 23.060 1.00 74.19 269 PRO A C 1
ATOM 2053 O O . PRO A 1 269 ? -12.913 15.996 22.681 1.00 74.19 269 PRO A O 1
ATOM 2056 N N . ALA A 1 270 ? -13.471 14.590 24.349 1.00 67.31 270 ALA A N 1
ATOM 2057 C CA . ALA A 1 270 ? -13.180 15.533 25.424 1.00 67.31 270 ALA A CA 1
ATOM 2058 C C . ALA A 1 270 ? -11.666 15.771 25.548 1.00 67.31 270 ALA A C 1
ATOM 2060 O O . ALA A 1 270 ? -10.870 14.836 25.455 1.00 67.31 270 ALA A O 1
ATOM 2061 N N . ALA A 1 271 ? -11.264 17.021 25.803 1.00 63.12 271 ALA A N 1
ATOM 2062 C CA . ALA A 1 271 ? -9.850 17.392 25.916 1.00 63.12 271 ALA A CA 1
ATOM 2063 C C . ALA A 1 271 ? -9.129 16.668 27.072 1.00 63.12 271 ALA A C 1
ATOM 2065 O O . ALA A 1 271 ? -7.941 16.373 26.966 1.00 63.12 271 ALA A O 1
ATOM 2066 N N . THR A 1 272 ? -9.848 16.327 28.144 1.00 64.44 272 THR A N 1
ATOM 2067 C CA . THR A 1 272 ? -9.377 15.468 29.241 1.00 64.44 272 THR A CA 1
ATOM 2068 C C . THR A 1 272 ? -10.149 14.143 29.247 1.00 64.44 272 THR A C 1
ATOM 2070 O O . THR A 1 272 ? -11.383 14.183 29.257 1.00 64.44 272 THR A O 1
ATOM 2073 N N . PRO A 1 273 ? -9.474 12.977 29.267 1.00 64.62 273 PRO A N 1
ATOM 2074 C CA . PRO A 1 273 ? -10.140 11.684 29.396 1.00 64.62 273 PRO A CA 1
ATOM 2075 C C . PRO A 1 273 ? -10.616 11.447 30.839 1.00 64.62 273 PRO A C 1
ATOM 2077 O O . PRO A 1 273 ? -10.114 12.068 31.776 1.00 64.62 273 PRO A O 1
ATOM 2080 N N . LEU A 1 274 ? -11.567 10.526 31.028 1.00 61.03 274 LEU A N 1
ATOM 2081 C CA . LEU A 1 274 ? -12.080 10.160 32.358 1.00 61.03 274 LEU A CA 1
ATOM 2082 C C . LEU A 1 274 ? -11.146 9.202 33.114 1.00 61.03 274 LEU A C 1
ATOM 2084 O O . LEU A 1 274 ? -11.194 9.139 34.340 1.00 61.03 274 LEU A O 1
ATOM 2088 N N . SER A 1 275 ? -10.298 8.460 32.398 1.00 62.84 275 SER A N 1
ATOM 2089 C CA . SER A 1 275 ? -9.229 7.635 32.967 1.00 62.84 275 SER A CA 1
ATOM 2090 C C . SER A 1 275 ? -8.033 7.559 32.010 1.00 62.84 275 SER A C 1
ATOM 2092 O O . SER A 1 275 ? -8.182 7.735 30.799 1.00 62.84 275 SER A O 1
ATOM 2094 N N . GLY A 1 276 ? -6.842 7.291 32.547 1.00 74.38 276 GLY A N 1
ATOM 2095 C CA . GLY A 1 276 ? -5.585 7.300 31.796 1.00 74.38 276 GLY A CA 1
ATOM 2096 C C . GLY A 1 276 ? -5.096 8.713 31.452 1.00 74.38 276 GLY A C 1
ATOM 2097 O O . GLY A 1 276 ? -5.408 9.682 32.143 1.00 74.38 276 GLY A O 1
ATOM 2098 N N . SER A 1 277 ? -4.298 8.841 30.392 1.00 78.38 277 SER A N 1
ATOM 2099 C CA . SER A 1 277 ? -3.767 10.126 29.919 1.00 78.38 277 SER A CA 1
ATOM 2100 C C . SER A 1 277 ? -3.524 10.119 28.413 1.00 78.38 277 SER A C 1
ATOM 2102 O O . SER A 1 277 ? -3.212 9.077 27.844 1.00 78.38 277 SER A O 1
ATOM 2104 N N . TRP A 1 278 ? -3.581 11.285 27.771 1.00 81.50 278 TRP A N 1
ATOM 2105 C CA . TRP A 1 278 ? -3.031 11.470 26.421 1.00 81.50 278 TRP A CA 1
ATOM 2106 C C . TRP A 1 278 ? -1.505 11.236 26.387 1.00 81.50 278 TRP A C 1
ATOM 2108 O O . TRP A 1 278 ? -0.870 11.231 27.451 1.00 81.50 278 TRP A O 1
ATOM 2118 N N . PRO A 1 279 ? -0.896 11.048 25.197 1.00 80.81 279 PRO A N 1
ATOM 2119 C CA . PRO A 1 279 ? 0.551 10.902 25.057 1.00 80.81 279 PRO A CA 1
ATOM 2120 C C . PRO A 1 279 ? 1.323 12.025 25.760 1.00 80.81 279 PRO A C 1
ATOM 2122 O O . PRO A 1 279 ? 1.097 13.207 25.519 1.00 80.81 279 PRO A O 1
ATOM 2125 N N . LYS A 1 280 ? 2.258 11.649 26.640 1.00 78.06 280 LYS A N 1
ATOM 2126 C CA . LYS A 1 280 ? 3.075 12.592 27.434 1.00 78.06 280 LYS A CA 1
ATOM 2127 C C . LYS A 1 280 ? 4.246 13.198 26.647 1.00 78.06 280 LYS A C 1
ATOM 2129 O O . LYS A 1 280 ? 4.947 14.065 27.162 1.00 78.06 280 LYS A O 1
ATOM 2134 N N . LYS A 1 281 ? 4.480 12.707 25.429 1.00 82.50 281 LYS A N 1
ATOM 2135 C CA . LYS A 1 281 ? 5.517 13.125 24.480 1.00 82.50 281 LYS A CA 1
ATOM 2136 C C . LYS A 1 281 ? 4.839 13.317 23.120 1.00 82.50 281 LYS A C 1
ATOM 2138 O O . LYS A 1 281 ? 3.944 12.542 22.785 1.00 82.50 281 LYS A O 1
ATOM 2143 N N . ALA A 1 282 ? 5.265 14.318 22.355 1.00 85.94 282 ALA A N 1
ATOM 2144 C CA . ALA A 1 282 ? 4.872 14.447 20.955 1.00 85.94 282 ALA A CA 1
ATOM 2145 C C . ALA A 1 282 ? 5.505 13.313 20.130 1.00 85.94 282 ALA A C 1
ATOM 2147 O O . ALA A 1 282 ? 6.600 12.856 20.465 1.00 85.94 282 ALA A O 1
ATOM 2148 N N . VAL A 1 283 ? 4.864 12.900 19.035 1.00 89.25 283 VAL A N 1
ATOM 2149 C CA . VAL A 1 283 ? 5.506 12.015 18.050 1.00 89.25 283 VAL A CA 1
ATOM 2150 C C . VAL A 1 283 ? 6.364 12.878 17.126 1.00 89.25 283 VAL A C 1
ATOM 2152 O O . VAL A 1 283 ? 5.875 13.870 16.590 1.00 89.25 283 VAL A O 1
ATOM 2155 N N . ARG A 1 284 ? 7.643 12.545 16.939 1.00 87.44 284 ARG A N 1
ATOM 2156 C CA . ARG A 1 284 ? 8.576 13.353 16.141 1.00 87.44 284 ARG A CA 1
ATOM 2157 C C . ARG A 1 284 ? 8.814 12.741 14.760 1.00 87.44 284 ARG A C 1
ATOM 2159 O O . ARG A 1 284 ? 9.511 11.737 14.639 1.00 87.44 284 ARG A O 1
ATOM 2166 N N . ALA A 1 285 ? 8.303 13.391 13.720 1.00 85.56 285 ALA A N 1
ATOM 2167 C CA . ALA A 1 285 ? 8.612 13.054 12.333 1.00 85.56 285 ALA A CA 1
ATOM 2168 C C . ALA A 1 285 ? 9.979 13.632 11.945 1.00 85.56 285 ALA A C 1
ATOM 2170 O O . ALA A 1 285 ? 10.161 14.850 11.920 1.00 85.56 285 ALA A O 1
ATOM 2171 N N . VAL A 1 286 ? 10.953 12.777 11.649 1.00 82.56 286 VAL A N 1
ATOM 2172 C CA . VAL A 1 286 ? 12.305 13.179 11.237 1.00 82.56 286 VAL A CA 1
ATOM 2173 C C . VAL A 1 286 ? 12.423 13.100 9.713 1.00 82.56 286 VAL A C 1
ATOM 2175 O O . VAL A 1 286 ? 11.888 12.187 9.087 1.00 82.56 286 VAL A O 1
ATOM 2178 N N . TRP A 1 287 ? 13.132 14.048 9.094 1.00 75.81 287 TRP A N 1
ATOM 2179 C CA . TRP A 1 287 ? 13.451 13.941 7.670 1.00 75.81 287 TRP A CA 1
ATOM 2180 C C . TRP A 1 287 ? 14.452 12.802 7.443 1.00 75.81 287 TRP A C 1
ATOM 2182 O O . TRP A 1 287 ? 15.554 12.823 7.993 1.00 75.81 287 TRP A O 1
ATOM 2192 N N . GLY A 1 288 ? 14.068 11.824 6.628 1.00 72.25 288 GLY A N 1
ATOM 2193 C CA . GLY A 1 288 ? 14.874 10.650 6.307 1.00 72.25 288 GLY A CA 1
ATOM 2194 C C . GLY A 1 288 ? 14.084 9.660 5.458 1.00 72.25 288 GLY A C 1
ATOM 2195 O O . GLY A 1 288 ? 12.929 9.924 5.111 1.00 72.25 288 GLY A O 1
ATOM 2196 N N . TRP A 1 289 ? 14.687 8.519 5.134 1.00 67.56 289 TRP A N 1
ATOM 2197 C CA . TRP A 1 289 ? 13.946 7.446 4.483 1.00 67.56 289 TRP A CA 1
ATOM 2198 C C . TRP A 1 289 ? 12.979 6.802 5.477 1.00 67.56 289 TRP A C 1
ATOM 2200 O O . TRP A 1 289 ? 13.384 6.548 6.610 1.00 67.56 289 TRP A O 1
ATOM 2210 N N . PRO A 1 290 ? 11.711 6.587 5.094 1.00 67.19 290 PRO A N 1
ATOM 2211 C CA . PRO A 1 290 ? 10.730 5.874 5.904 1.00 67.19 290 PRO A CA 1
ATOM 2212 C C . PRO A 1 290 ? 11.132 4.396 5.976 1.00 67.19 290 PRO A C 1
ATOM 2214 O O . PRO A 1 290 ? 10.805 3.611 5.092 1.00 67.19 290 PRO A O 1
ATOM 2217 N N . GLU A 1 291 ? 11.907 4.072 7.008 1.00 62.41 291 GLU A N 1
ATOM 2218 C CA . GLU A 1 291 ? 12.492 2.751 7.257 1.00 62.41 291 GLU A CA 1
ATOM 2219 C C . GLU A 1 291 ? 11.661 2.016 8.318 1.00 62.41 291 GLU A C 1
ATOM 2221 O O . GLU A 1 291 ? 11.120 0.956 8.033 1.00 62.41 291 GLU A O 1
ATOM 2226 N N . ASP A 1 292 ? 11.478 2.629 9.494 1.00 63.81 292 ASP A N 1
ATOM 2227 C CA . ASP A 1 292 ? 10.688 2.096 10.611 1.00 63.81 292 ASP A CA 1
ATOM 2228 C C . ASP A 1 292 ? 10.126 3.228 11.508 1.00 63.81 292 ASP A C 1
ATOM 2230 O O . ASP A 1 292 ? 10.667 4.345 11.512 1.00 63.81 292 ASP A O 1
ATOM 2234 N N . PRO A 1 293 ? 9.077 2.973 12.321 1.00 78.62 293 PRO A N 1
ATOM 2235 C CA . PRO A 1 293 ? 8.307 1.732 12.408 1.00 78.62 293 PRO A CA 1
ATOM 2236 C C . PRO A 1 293 ? 7.017 1.825 11.570 1.00 78.62 293 PRO A C 1
ATOM 2238 O O . PRO A 1 293 ? 6.172 2.696 11.803 1.00 78.62 293 PRO A O 1
ATOM 2241 N N . LEU A 1 294 ? 6.862 0.948 10.576 1.00 80.44 294 LEU A N 1
ATOM 2242 C CA . LEU A 1 294 ? 5.797 1.028 9.564 1.00 80.44 294 LEU A CA 1
ATOM 2243 C C . LEU A 1 294 ? 4.935 -0.241 9.527 1.00 80.44 294 LEU A C 1
ATOM 2245 O O . LEU A 1 294 ? 5.432 -1.336 9.764 1.00 80.44 294 LEU A O 1
ATOM 2249 N N . VAL A 1 295 ? 3.657 -0.083 9.180 1.00 78.62 295 VAL A N 1
ATOM 2250 C CA . VAL A 1 295 ? 2.681 -1.178 9.005 1.00 78.62 295 VAL A CA 1
ATOM 2251 C C . VAL A 1 295 ? 1.887 -1.000 7.712 1.00 78.62 295 VAL A C 1
ATOM 2253 O O . VAL A 1 295 ? 1.924 0.072 7.098 1.00 78.62 295 VAL A O 1
ATOM 2256 N N . ASP A 1 296 ? 1.161 -2.034 7.287 1.00 72.31 296 ASP A N 1
ATOM 2257 C CA . ASP A 1 296 ? 0.362 -1.973 6.069 1.00 72.31 296 ASP A CA 1
ATOM 2258 C C . ASP A 1 296 ? -0.903 -1.113 6.241 1.00 72.31 296 ASP A C 1
ATOM 2260 O O . ASP A 1 296 ? -1.412 -0.826 7.335 1.00 72.31 296 ASP A O 1
ATOM 2264 N N . LYS A 1 297 ? -1.431 -0.659 5.102 1.00 73.88 297 LYS A N 1
ATOM 2265 C CA . LYS A 1 297 ? -2.646 0.156 5.042 1.00 73.88 297 LYS A CA 1
ATOM 2266 C C . LYS A 1 297 ? -3.824 -0.628 5.632 1.00 73.88 297 LYS A C 1
ATOM 2268 O O . LYS A 1 297 ? -4.242 -1.631 5.064 1.00 73.88 297 LYS A O 1
ATOM 2273 N N . TYR A 1 298 ? -4.419 -0.080 6.695 1.00 72.25 298 TYR A N 1
ATOM 2274 C CA . TYR A 1 298 ? -5.525 -0.660 7.472 1.00 72.25 298 TYR A CA 1
ATOM 2275 C C . TYR A 1 298 ? -5.157 -1.753 8.504 1.00 72.25 298 TYR A C 1
ATOM 2277 O O . TYR A 1 298 ? -6.076 -2.325 9.092 1.00 72.25 298 TYR A O 1
ATOM 2285 N N . ASP A 1 299 ? -3.873 -1.971 8.826 1.00 73.25 299 ASP A N 1
ATOM 2286 C CA . ASP A 1 299 ? -3.441 -2.921 9.880 1.00 73.25 299 ASP A CA 1
ATOM 2287 C C . ASP A 1 299 ? -3.970 -2.590 11.289 1.00 73.25 299 ASP A C 1
ATOM 2289 O O . ASP A 1 299 ? -4.032 -3.450 12.171 1.00 73.25 299 ASP A O 1
ATOM 2293 N N . PHE A 1 300 ? -4.401 -1.347 11.513 1.00 77.31 300 PHE A N 1
ATOM 2294 C CA . PHE A 1 300 ? -5.088 -0.930 12.731 1.00 77.31 300 PHE A CA 1
ATOM 2295 C C . PHE A 1 300 ? -6.433 -0.257 12.442 1.00 77.31 300 PHE A C 1
ATOM 2297 O O . PHE A 1 300 ? -6.698 0.260 11.354 1.00 77.31 300 PHE A O 1
ATOM 2304 N N . TYR A 1 301 ? -7.291 -0.223 13.463 1.00 73.69 301 TYR A N 1
ATOM 2305 C CA . TYR A 1 301 ? -8.634 0.337 13.359 1.00 73.69 301 TYR A CA 1
ATOM 2306 C C . TYR A 1 301 ? -8.630 1.831 12.991 1.00 73.69 301 TYR A C 1
ATOM 2308 O O . TYR A 1 301 ? -8.095 2.683 13.702 1.00 73.69 301 TYR A O 1
ATOM 2316 N N . ASN A 1 302 ? -9.308 2.164 11.897 1.00 78.75 302 ASN A N 1
ATOM 2317 C CA . ASN A 1 302 ? -9.683 3.518 11.518 1.00 78.75 302 ASN A CA 1
ATOM 2318 C C . ASN A 1 302 ? -11.088 3.486 10.897 1.00 78.75 302 ASN A C 1
ATOM 2320 O O . ASN A 1 302 ? -11.506 2.472 10.343 1.00 78.75 302 ASN A O 1
ATOM 2324 N N . PHE A 1 303 ? -11.817 4.603 10.950 1.00 73.38 303 PHE A N 1
ATOM 2325 C CA . PHE A 1 303 ? -13.176 4.686 10.402 1.00 73.38 303 PHE A CA 1
ATOM 2326 C C . PHE A 1 303 ? -13.245 4.374 8.895 1.00 73.38 303 PHE A C 1
ATOM 2328 O O . PHE A 1 303 ? -14.259 3.862 8.434 1.00 73.38 303 PHE A O 1
ATOM 2335 N N . ASN A 1 304 ? -12.153 4.593 8.151 1.00 69.94 304 ASN A N 1
ATOM 2336 C CA . ASN A 1 304 ? -12.056 4.265 6.726 1.00 69.94 304 ASN A CA 1
ATOM 2337 C C . ASN A 1 304 ? -11.674 2.793 6.447 1.00 69.94 304 ASN A C 1
ATOM 2339 O O . ASN A 1 304 ? -11.638 2.409 5.281 1.00 69.94 304 ASN A O 1
ATOM 2343 N N . CYS A 1 305 ? -11.387 1.978 7.473 1.00 62.91 305 CYS A N 1
ATOM 2344 C CA . CYS A 1 305 ? -11.173 0.527 7.335 1.00 62.91 305 CYS A CA 1
ATOM 2345 C C . CYS A 1 305 ? -12.493 -0.262 7.326 1.00 62.91 305 CYS A C 1
ATOM 2347 O O . CYS A 1 305 ? -12.518 -1.413 6.898 1.00 62.91 305 CYS A O 1
ATOM 2349 N N . VAL A 1 306 ? -13.572 0.308 7.880 1.00 53.22 306 VAL A N 1
ATOM 2350 C CA . VAL A 1 306 ? -14.803 -0.431 8.194 1.00 53.22 306 VAL A CA 1
ATOM 2351 C C . VAL A 1 306 ? -15.796 -0.325 7.032 1.00 53.22 306 VAL A C 1
ATOM 2353 O O . VAL A 1 306 ? -16.308 0.768 6.772 1.00 53.22 306 VAL A O 1
ATOM 2356 N N . PRO A 1 307 ? -16.127 -1.426 6.333 1.00 42.03 307 PRO A N 1
ATOM 2357 C CA . PRO A 1 307 ? -17.135 -1.396 5.281 1.00 42.03 307 PRO A CA 1
ATOM 2358 C C . PRO A 1 307 ? -18.537 -1.143 5.862 1.00 42.03 307 PRO A C 1
ATOM 2360 O O . PRO A 1 307 ? -18.855 -1.522 6.992 1.00 42.03 307 PRO A O 1
ATOM 2363 N N . LYS A 1 308 ? -19.400 -0.490 5.072 1.00 40.44 308 LYS A N 1
ATOM 2364 C CA . LYS A 1 308 ? -20.626 0.196 5.540 1.00 40.44 308 LYS A CA 1
ATOM 2365 C C . LYS A 1 308 ? -21.695 -0.673 6.228 1.00 40.44 308 LYS A C 1
ATOM 2367 O O . LYS A 1 308 ? -22.637 -0.118 6.785 1.00 40.44 308 LYS A O 1
ATOM 2372 N N . LEU A 1 309 ? -21.573 -2.001 6.219 1.00 34.78 309 LEU A N 1
ATOM 2373 C CA . LEU A 1 309 ? -22.559 -2.932 6.791 1.00 34.78 309 LEU A CA 1
ATOM 2374 C C . LEU A 1 309 ? -22.735 -2.821 8.318 1.00 34.78 309 LEU A C 1
ATOM 2376 O O . LEU A 1 309 ? -23.747 -3.279 8.839 1.00 34.78 309 LEU A O 1
ATOM 2380 N N . TRP A 1 310 ? -21.827 -2.146 9.029 1.00 37.78 310 TRP A N 1
ATOM 2381 C CA . TRP A 1 310 ? -22.023 -1.771 10.439 1.00 37.78 310 TRP A CA 1
ATOM 2382 C C . TRP A 1 310 ? -22.970 -0.569 10.650 1.00 37.78 310 TRP A C 1
ATOM 2384 O O . TRP A 1 310 ? -23.261 -0.231 11.796 1.00 37.78 310 TRP A O 1
ATOM 2394 N N . PHE A 1 311 ? -23.461 0.081 9.582 1.00 45.00 311 PHE A N 1
ATOM 2395 C CA . PHE A 1 311 ? -24.126 1.393 9.647 1.00 45.00 311 PHE A CA 1
ATOM 2396 C C . PHE A 1 311 ? -25.482 1.446 8.918 1.00 45.00 311 PHE A C 1
ATOM 2398 O O . PHE A 1 311 ? -25.729 2.314 8.085 1.00 45.00 311 PHE A O 1
ATOM 2405 N N . GLY A 1 312 ? -26.388 0.531 9.281 1.00 31.84 312 GLY A N 1
ATOM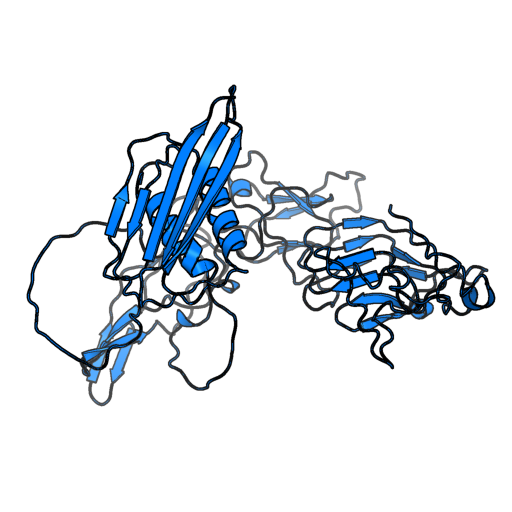 2406 C CA . GLY A 1 312 ? -27.834 0.806 9.279 1.00 31.84 312 GLY A CA 1
ATOM 2407 C C . GLY A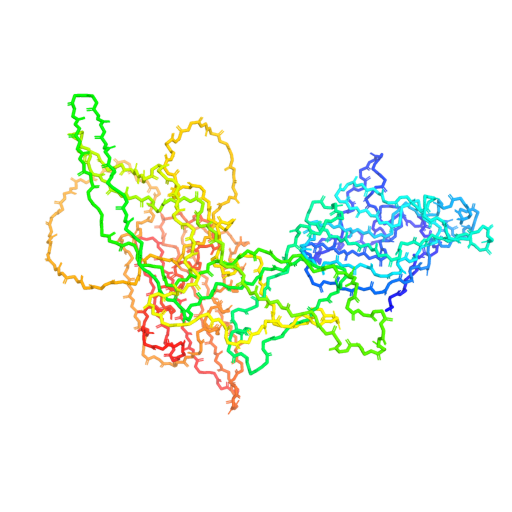 1 312 ? -28.536 1.016 7.928 1.00 31.84 312 GLY A C 1
ATOM 2408 O O . GLY A 1 312 ? -29.501 1.773 7.879 1.00 31.84 312 GLY A O 1
ATOM 2409 N N . GLY A 1 313 ? -28.096 0.361 6.849 1.00 25.84 313 GLY A N 1
ATOM 2410 C CA . GLY A 1 313 ? -28.769 0.404 5.543 1.00 25.84 313 GLY A CA 1
ATOM 2411 C C . GLY A 1 313 ? -29.165 -0.982 5.030 1.00 25.84 313 GLY A C 1
ATOM 2412 O O . GLY A 1 313 ? -28.297 -1.831 4.832 1.00 25.84 313 GLY A O 1
ATOM 2413 N N . ILE A 1 314 ? -30.458 -1.207 4.769 1.00 26.36 314 ILE A N 1
ATOM 2414 C CA . ILE A 1 314 ? -30.940 -2.424 4.095 1.00 26.36 314 ILE A CA 1
ATOM 2415 C C . ILE A 1 314 ? -30.923 -2.212 2.574 1.00 26.36 314 ILE A C 1
ATOM 2417 O O . ILE A 1 314 ? -31.653 -1.374 2.059 1.00 26.36 314 ILE A O 1
ATOM 2421 N N . ILE A 1 315 ? -30.061 -2.997 1.916 1.00 29.94 315 ILE A N 1
ATOM 2422 C CA . ILE A 1 315 ? -30.108 -3.565 0.550 1.00 29.94 315 ILE A CA 1
ATOM 2423 C C . ILE A 1 315 ? -30.953 -2.822 -0.505 1.00 29.94 315 ILE A C 1
ATOM 2425 O O . ILE A 1 315 ? -32.177 -2.766 -0.405 1.00 29.94 315 ILE A O 1
ATOM 2429 N N . GLY A 1 316 ? -30.306 -2.418 -1.609 1.00 27.33 316 GLY A N 1
ATOM 2430 C CA . GLY A 1 316 ? -31.006 -1.817 -2.749 1.00 27.33 316 GLY A CA 1
ATOM 2431 C C . GLY A 1 316 ? -30.250 -1.645 -4.076 1.00 27.33 316 GLY A C 1
ATOM 2432 O O . GLY A 1 316 ? -30.560 -0.672 -4.747 1.00 27.33 316 GLY A O 1
ATOM 2433 N N . ASP A 1 317 ? -29.287 -2.511 -4.442 1.00 26.12 317 ASP A N 1
ATOM 2434 C CA . ASP A 1 317 ? -29.067 -2.988 -5.838 1.00 26.12 317 ASP A CA 1
ATOM 2435 C C . ASP A 1 317 ? -27.980 -4.101 -5.898 1.00 26.12 317 ASP A C 1
ATOM 2437 O O . ASP A 1 317 ? -27.254 -4.268 -4.910 1.00 26.12 317 ASP A O 1
ATOM 2441 N N . PRO A 1 318 ? -27.863 -4.898 -6.988 1.00 38.84 318 PRO A N 1
ATOM 2442 C CA . PRO A 1 318 ? -26.882 -5.981 -7.125 1.00 38.84 318 PRO A CA 1
ATOM 2443 C C . PRO A 1 318 ? -25.677 -5.641 -8.032 1.00 38.84 318 PRO A C 1
ATOM 2445 O O . PRO A 1 318 ? -25.792 -4.882 -8.991 1.00 38.84 318 PRO A O 1
ATOM 2448 N N . GLY A 1 319 ? -24.544 -6.313 -7.793 1.00 35.66 319 GLY A N 1
ATOM 2449 C CA . GLY A 1 319 ? -23.274 -6.107 -8.510 1.00 35.66 319 GLY A CA 1
ATOM 2450 C C . GLY A 1 319 ? -22.328 -5.195 -7.723 1.00 35.66 319 GLY A C 1
ATOM 2451 O O . GLY A 1 319 ? -22.751 -4.164 -7.207 1.00 35.66 319 GLY A O 1
ATOM 2452 N N . GLY A 1 320 ? -21.065 -5.600 -7.562 1.00 26.06 320 GLY A N 1
ATOM 2453 C CA . GLY A 1 320 ? -20.162 -5.004 -6.5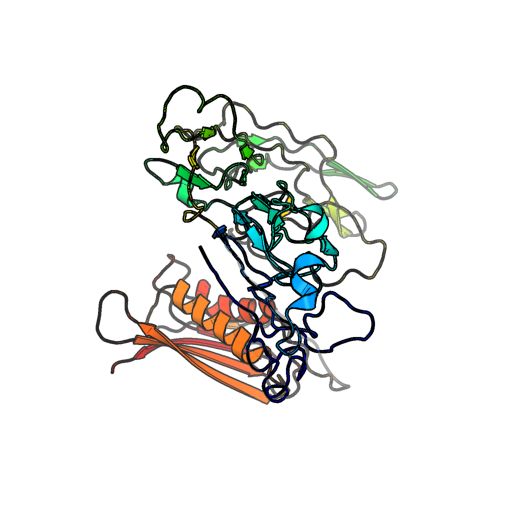68 1.00 26.06 320 GLY A CA 1
ATOM 2454 C C . GLY A 1 320 ? -19.346 -6.066 -5.835 1.00 26.06 320 GLY A C 1
ATOM 2455 O O . GLY A 1 320 ? -19.560 -6.336 -4.655 1.00 26.06 320 GLY A O 1
ATOM 2456 N N . ASP A 1 321 ? -18.459 -6.691 -6.594 1.00 37.00 321 ASP A N 1
ATOM 2457 C CA . ASP A 1 321 ? -17.537 -7.761 -6.236 1.00 37.00 321 ASP A CA 1
ATOM 2458 C C . ASP A 1 321 ? -16.477 -7.314 -5.184 1.00 37.00 321 ASP A C 1
ATOM 2460 O O . ASP A 1 321 ? -16.306 -6.131 -4.882 1.00 37.00 321 ASP A O 1
ATOM 2464 N N . ASP A 1 322 ? -15.722 -8.280 -4.652 1.00 36.66 322 ASP A N 1
ATOM 2465 C CA . ASP A 1 322 ? -14.318 -8.126 -4.211 1.00 36.66 322 ASP A CA 1
ATOM 2466 C C . ASP A 1 322 ? -13.911 -7.308 -2.953 1.00 36.66 322 ASP A C 1
ATOM 2468 O O . ASP A 1 322 ? -12.725 -7.024 -2.797 1.00 36.66 322 ASP A O 1
ATOM 2472 N N . PHE A 1 323 ? -14.786 -7.008 -1.975 1.00 30.48 323 PHE A N 1
ATOM 2473 C CA . PHE A 1 323 ? -14.359 -6.267 -0.753 1.00 30.48 323 PHE A CA 1
ATOM 2474 C C . PHE A 1 323 ? -14.761 -6.830 0.630 1.00 30.48 323 PHE A C 1
ATOM 2476 O O . PHE A 1 323 ? -15.362 -6.130 1.444 1.00 30.48 323 PHE A O 1
ATOM 2483 N N . TYR A 1 324 ? -14.336 -8.058 0.970 1.00 29.19 324 TYR A N 1
ATOM 2484 C CA . TYR A 1 324 ? -14.329 -8.542 2.368 1.00 29.19 324 TYR A CA 1
ATOM 2485 C C . TYR A 1 324 ? -13.209 -9.543 2.692 1.00 29.19 324 TYR A C 1
ATOM 2487 O O . TYR A 1 324 ? -13.235 -10.664 2.189 1.00 29.19 324 TYR A O 1
ATOM 2495 N N . ASN A 1 325 ? -12.333 -9.202 3.653 1.00 29.64 325 ASN A N 1
ATOM 2496 C CA . ASN A 1 325 ? -12.001 -10.064 4.806 1.00 29.64 325 ASN A CA 1
ATOM 2497 C C . ASN A 1 325 ? -11.133 -9.342 5.862 1.00 29.64 325 ASN A C 1
ATOM 2499 O O . ASN A 1 325 ? -9.914 -9.286 5.746 1.00 29.64 325 ASN A O 1
ATOM 2503 N N . ASN A 1 326 ? -11.763 -8.852 6.934 1.00 31.36 326 ASN A N 1
ATOM 2504 C CA . ASN A 1 326 ? -11.099 -8.588 8.216 1.00 31.36 326 ASN A CA 1
ATOM 2505 C C . ASN A 1 326 ? -12.103 -8.834 9.360 1.00 31.36 326 ASN A C 1
ATOM 2507 O O . ASN A 1 326 ? -12.713 -7.912 9.900 1.00 31.36 326 ASN A O 1
ATOM 2511 N N . GLU A 1 327 ? -12.340 -10.109 9.673 1.00 31.47 327 GLU A N 1
ATOM 2512 C CA . GLU A 1 327 ? -13.045 -10.518 10.891 1.00 31.47 327 GLU A CA 1
ATOM 2513 C C . GLU A 1 327 ? -12.023 -10.737 12.015 1.00 31.47 327 GLU A C 1
ATOM 2515 O O . GLU A 1 327 ? -11.314 -11.739 11.975 1.00 31.47 327 GLU A O 1
ATOM 2520 N N . ASN A 1 328 ? -11.963 -9.846 13.017 1.00 32.09 328 ASN A N 1
ATOM 2521 C CA . ASN A 1 328 ? -11.536 -10.156 14.399 1.00 32.09 328 ASN A CA 1
ATOM 2522 C C . ASN A 1 328 ? -11.665 -8.931 15.334 1.00 32.09 328 ASN A C 1
ATOM 2524 O O . ASN A 1 328 ? -10.680 -8.283 15.685 1.00 32.09 328 ASN A O 1
ATOM 2528 N N . THR A 1 329 ? -12.887 -8.578 15.754 1.00 30.64 329 THR A N 1
ATOM 2529 C CA . THR A 1 329 ? -13.089 -7.489 16.748 1.00 30.64 329 THR A CA 1
ATOM 2530 C C . THR A 1 329 ? -14.280 -7.701 17.699 1.00 30.64 329 THR A C 1
ATOM 2532 O O . THR A 1 329 ? -14.630 -6.795 18.448 1.00 30.64 329 THR A O 1
ATOM 2535 N N . ALA A 1 330 ? -14.914 -8.883 17.693 1.00 28.77 330 ALA A N 1
ATOM 2536 C CA . ALA A 1 330 ? -16.179 -9.122 18.407 1.00 28.77 330 ALA A CA 1
ATOM 2537 C C . ALA A 1 330 ? -16.112 -10.140 19.568 1.00 28.77 330 ALA A C 1
ATOM 2539 O O . ALA A 1 330 ? -16.834 -9.980 20.551 1.00 28.77 330 ALA A O 1
ATOM 2540 N N . GLU A 1 331 ? -15.261 -11.171 19.503 1.00 29.08 331 GLU A N 1
ATOM 2541 C CA . GLU A 1 331 ? -15.377 -12.355 20.381 1.00 29.08 331 GLU A CA 1
ATOM 2542 C C . GLU A 1 331 ? -14.323 -12.426 21.504 1.00 29.08 331 GLU A C 1
ATOM 2544 O O . GLU A 1 331 ? -13.573 -13.389 21.640 1.00 29.08 331 GLU A O 1
ATOM 2549 N N . LEU A 1 332 ? -14.305 -11.403 22.368 1.00 29.67 332 LEU A N 1
ATOM 2550 C CA . LEU A 1 332 ? -13.644 -11.450 23.684 1.00 29.67 332 LEU A CA 1
ATOM 2551 C C . LEU A 1 332 ? -14.632 -11.132 24.822 1.00 29.67 332 LEU A C 1
ATOM 2553 O O . LEU A 1 332 ? -14.596 -10.059 25.428 1.00 29.67 332 LEU A O 1
ATOM 2557 N N . ARG A 1 333 ? -15.517 -12.098 25.113 1.00 28.64 333 ARG A N 1
ATOM 2558 C CA . ARG A 1 333 ? -16.281 -12.294 26.368 1.00 28.64 333 ARG A CA 1
ATOM 2559 C C . ARG A 1 333 ? -16.784 -13.747 26.437 1.00 28.64 333 ARG A C 1
ATOM 2561 O O . ARG A 1 333 ? -16.732 -14.458 25.439 1.00 28.64 333 ARG A O 1
ATOM 2568 N N . THR A 1 334 ? -17.178 -14.213 27.623 1.00 24.50 334 THR A N 1
ATOM 2569 C CA . THR A 1 334 ? -16.947 -15.620 28.019 1.00 24.50 334 THR A CA 1
ATOM 2570 C C . THR A 1 334 ? -18.155 -16.296 28.695 1.00 24.50 334 THR A C 1
ATOM 2572 O O . THR A 1 334 ? -18.930 -15.616 29.361 1.00 24.50 334 THR A O 1
ATOM 2575 N N . ILE A 1 335 ? -18.173 -17.643 28.654 1.00 24.08 335 ILE A N 1
ATOM 2576 C CA . ILE A 1 335 ? -18.958 -18.615 29.466 1.00 24.08 335 ILE A CA 1
ATOM 2577 C C . ILE A 1 335 ? -20.327 -19.058 28.887 1.00 24.08 335 ILE A C 1
ATOM 2579 O O . ILE A 1 335 ? -21.108 -18.255 28.389 1.00 24.08 335 ILE A O 1
ATOM 2583 N N . CYS A 1 336 ? -20.595 -20.372 28.992 1.00 25.50 336 CYS A N 1
ATOM 2584 C CA . CYS A 1 336 ? -21.817 -21.093 28.582 1.00 25.50 336 CYS A CA 1
ATOM 2585 C C . CYS A 1 336 ? -22.607 -21.614 29.810 1.00 25.50 336 CYS A C 1
ATOM 2587 O O . CYS A 1 336 ? -22.100 -21.536 30.933 1.00 25.50 336 CYS A O 1
ATOM 2589 N N . PRO A 1 337 ? -23.813 -22.189 29.621 1.00 31.02 337 PRO A N 1
ATOM 2590 C CA . PRO A 1 337 ? -23.931 -23.656 29.777 1.00 31.02 337 PRO A CA 1
ATOM 2591 C C . PRO A 1 337 ? -24.881 -24.356 28.763 1.00 31.02 337 PRO A C 1
ATOM 2593 O O . PRO A 1 337 ? -25.394 -23.726 27.844 1.00 31.02 337 PRO A O 1
ATOM 2596 N N . GLU A 1 338 ? -25.045 -25.678 28.920 1.00 28.12 338 GLU A N 1
ATOM 2597 C CA . GLU A 1 338 ? -25.831 -26.640 28.102 1.00 28.12 338 GLU A CA 1
ATOM 2598 C C . GLU A 1 338 ? -27.370 -26.485 28.295 1.00 28.12 338 GLU A C 1
ATOM 2600 O O . GLU A 1 338 ? -27.791 -25.723 29.163 1.00 28.12 338 GLU A O 1
ATOM 2605 N N . GLU A 1 339 ? -28.308 -27.113 27.560 1.00 26.66 339 GLU A N 1
ATOM 2606 C CA . GLU A 1 339 ? -28.349 -28.331 26.697 1.00 26.66 339 GLU A CA 1
ATOM 2607 C C . GLU A 1 339 ? -29.368 -28.099 25.510 1.00 26.66 339 GLU A C 1
ATOM 2609 O O . GLU A 1 339 ? -29.681 -26.938 25.258 1.00 26.66 339 GLU A O 1
ATOM 2614 N N . THR A 1 340 ? -29.962 -28.991 24.680 1.00 22.86 340 THR A N 1
ATOM 2615 C CA . THR A 1 340 ? -30.132 -30.467 24.537 1.00 22.86 340 THR A CA 1
ATOM 2616 C C . THR A 1 340 ? -30.421 -30.861 23.046 1.00 22.86 340 THR A C 1
ATOM 2618 O O . THR A 1 340 ? -30.204 -30.067 22.131 1.00 22.86 340 THR A O 1
ATOM 2621 N N . PHE A 1 341 ? -30.898 -32.090 22.787 1.00 25.11 341 PHE A N 1
ATOM 2622 C CA . PHE A 1 341 ? -31.274 -32.737 21.505 1.00 25.11 341 PHE A CA 1
ATOM 2623 C C . PHE A 1 341 ? -32.703 -32.331 21.001 1.00 25.11 341 PHE A C 1
ATOM 2625 O O . PHE A 1 341 ? -33.398 -31.593 21.687 1.00 25.11 341 PHE A O 1
ATOM 2632 N N . ILE A 1 342 ? -33.249 -32.684 19.813 1.00 22.30 342 ILE A N 1
ATOM 2633 C CA . ILE A 1 342 ? -33.469 -34.004 19.152 1.00 22.30 342 ILE A CA 1
ATOM 2634 C C . ILE A 1 342 ? -33.591 -33.880 17.602 1.00 22.30 342 ILE A C 1
ATOM 2636 O O . ILE A 1 342 ? -33.841 -32.810 17.057 1.00 22.30 342 ILE A O 1
ATOM 2640 N N . SER A 1 343 ? -33.396 -35.001 16.887 1.00 26.62 343 SER A N 1
ATOM 2641 C CA . SER A 1 343 ? -33.349 -35.156 15.414 1.00 26.62 343 SER A CA 1
ATOM 2642 C C . SER A 1 343 ? -34.691 -35.535 14.739 1.00 26.62 343 SER A C 1
ATOM 2644 O O . SER A 1 343 ? -35.563 -36.126 15.370 1.00 26.62 343 SER A O 1
ATOM 2646 N N . SER A 1 344 ? -34.818 -35.305 13.419 1.00 24.75 344 SER A N 1
ATOM 2647 C CA . SER A 1 344 ? -35.714 -36.060 12.513 1.00 24.75 344 SER A CA 1
ATOM 2648 C C . SER A 1 344 ? -35.138 -36.141 11.077 1.00 24.75 344 SER A C 1
ATOM 2650 O O . SER A 1 344 ? -34.156 -35.465 10.770 1.00 24.75 344 SER A O 1
ATOM 2652 N N . THR A 1 345 ? -35.661 -37.035 10.219 1.00 24.28 345 THR A N 1
ATOM 2653 C CA . THR A 1 345 ? -35.037 -37.463 8.935 1.00 24.28 345 THR A CA 1
ATOM 2654 C C . THR A 1 345 ? -36.116 -37.850 7.876 1.00 24.28 345 THR A C 1
ATOM 2656 O O . THR A 1 345 ? -37.290 -37.894 8.227 1.00 24.28 345 THR A O 1
ATOM 2659 N N . SER A 1 346 ? -35.860 -38.144 6.583 1.00 26.98 346 SER A N 1
ATOM 2660 C CA . SER A 1 346 ? -34.572 -38.421 5.913 1.00 26.98 346 SER A CA 1
ATOM 2661 C C . SER A 1 346 ? -34.383 -37.898 4.457 1.00 26.98 346 SER A C 1
ATOM 2663 O O . SER A 1 346 ? -33.646 -36.923 4.321 1.00 26.98 346 SER A O 1
ATOM 2665 N N . PRO A 1 347 ? -34.877 -38.518 3.349 1.00 37.28 347 PRO A N 1
ATOM 2666 C CA . PRO A 1 347 ? -33.927 -38.771 2.252 1.00 37.28 347 PRO A CA 1
ATOM 2667 C C . PRO A 1 347 ? -34.291 -38.330 0.814 1.00 37.28 347 PRO A C 1
ATOM 2669 O O . PRO A 1 347 ? -35.401 -38.554 0.339 1.00 37.28 347 PRO A O 1
ATOM 2672 N N . LYS A 1 348 ? -33.219 -37.988 0.067 1.00 25.86 348 LYS A N 1
ATOM 2673 C CA . LYS A 1 348 ? -33.060 -38.014 -1.413 1.00 25.86 348 LYS A CA 1
ATOM 2674 C C . LYS A 1 348 ? -33.682 -36.807 -2.171 1.00 25.86 348 LYS A C 1
ATOM 2676 O O . LYS A 1 348 ? -34.739 -36.345 -1.760 1.00 25.86 348 LYS A O 1
ATOM 2681 N N . PRO A 1 349 ? -33.081 -36.278 -3.271 1.00 35.47 349 PRO A N 1
ATOM 2682 C CA . PRO A 1 349 ? -31.873 -36.703 -4.009 1.00 35.47 349 PRO A CA 1
ATOM 2683 C C . PRO A 1 349 ? -30.576 -36.576 -3.202 1.00 35.47 349 PRO A C 1
ATOM 2685 O O . PRO A 1 349 ? -30.569 -35.992 -2.127 1.00 35.47 349 PRO A O 1
ATOM 2688 N N . THR A 1 350 ? -29.479 -37.164 -3.691 1.00 44.62 350 THR A N 1
ATOM 2689 C CA . THR A 1 350 ? -28.144 -36.998 -3.092 1.00 44.62 350 THR A CA 1
ATOM 2690 C C . THR A 1 350 ? -27.540 -35.679 -3.577 1.00 44.62 350 THR A C 1
ATOM 2692 O O . THR A 1 350 ? -27.167 -35.617 -4.747 1.00 44.62 350 THR A O 1
ATOM 2695 N N . PRO A 1 351 ? -27.415 -34.640 -2.733 1.00 44.84 351 PRO A N 1
ATOM 2696 C CA . PRO A 1 351 ? -26.719 -33.420 -3.108 1.00 44.84 351 PRO A CA 1
ATOM 2697 C C . PRO A 1 351 ? -25.213 -33.627 -2.928 1.00 44.84 351 PRO A C 1
ATOM 2699 O O . PRO A 1 351 ? -24.780 -34.478 -2.140 1.00 44.84 351 PRO A O 1
ATOM 2702 N N . THR A 1 352 ? -24.405 -32.796 -3.581 1.00 49.56 352 THR A N 1
ATOM 2703 C CA . THR A 1 352 ? -23.043 -32.539 -3.103 1.00 49.56 352 THR A CA 1
ATOM 2704 C C . THR A 1 352 ? -23.154 -32.008 -1.677 1.00 49.56 352 THR A C 1
ATOM 2706 O O . THR A 1 352 ? -23.908 -31.066 -1.425 1.00 49.56 352 THR A O 1
ATOM 2709 N N . LYS A 1 353 ? -22.478 -32.637 -0.714 1.00 59.38 353 LYS A N 1
ATOM 2710 C CA . LYS A 1 353 ? -22.561 -32.203 0.680 1.00 59.38 353 LYS A CA 1
ATOM 2711 C C . LYS A 1 353 ? -21.919 -30.824 0.811 1.00 59.38 353 LYS A C 1
ATOM 2713 O O . LYS A 1 353 ? -20.722 -30.664 0.579 1.00 59.38 353 LYS A O 1
ATOM 2718 N N . ILE A 1 354 ? -22.727 -29.856 1.227 1.00 57.47 354 ILE A N 1
ATOM 2719 C CA . ILE A 1 354 ? -22.258 -28.547 1.668 1.00 57.47 354 ILE A CA 1
ATOM 2720 C C . ILE A 1 354 ? -21.688 -28.717 3.083 1.00 57.47 354 ILE A C 1
ATOM 2722 O O . ILE A 1 354 ? -22.281 -29.385 3.938 1.00 57.47 354 ILE A O 1
ATOM 2726 N N . SER A 1 355 ? -20.515 -28.142 3.327 1.00 63.91 355 SER A N 1
ATOM 2727 C CA . SER A 1 355 ? -19.907 -28.091 4.656 1.00 63.91 355 SER A CA 1
ATOM 2728 C C . SER A 1 355 ? -20.733 -27.231 5.605 1.00 63.91 355 SER A C 1
ATOM 2730 O O . SER A 1 355 ? -21.056 -26.095 5.260 1.00 63.91 355 SER A O 1
ATOM 2732 N N . ASP A 1 356 ? -21.009 -27.728 6.808 1.00 66.62 356 ASP A N 1
ATOM 2733 C CA . ASP A 1 356 ? -21.675 -26.953 7.857 1.00 66.62 356 ASP A CA 1
ATOM 2734 C C . ASP A 1 356 ? -20.652 -26.550 8.935 1.00 66.62 356 ASP A C 1
ATOM 2736 O O . ASP A 1 356 ? -20.185 -27.420 9.679 1.00 66.62 356 ASP A O 1
ATOM 2740 N N . PRO A 1 357 ? -20.291 -25.256 9.059 1.00 63.81 357 PRO A N 1
ATOM 2741 C CA . PRO A 1 357 ? -19.364 -24.785 10.087 1.00 63.81 357 PRO A CA 1
ATOM 2742 C C . PRO A 1 357 ? -19.829 -25.064 11.523 1.00 63.81 357 PRO A C 1
ATOM 2744 O O . PRO A 1 357 ? -18.997 -25.135 12.424 1.00 63.81 357 PRO A O 1
ATOM 2747 N N . ARG A 1 358 ? -21.131 -25.281 11.758 1.00 61.69 358 ARG A N 1
ATOM 2748 C CA . ARG A 1 358 ? -21.675 -25.644 13.081 1.00 61.69 358 ARG A CA 1
ATOM 2749 C C . ARG A 1 358 ? -21.311 -27.072 13.496 1.00 61.69 358 ARG A C 1
ATOM 2751 O O . ARG A 1 358 ? -21.460 -27.425 14.659 1.00 61.69 358 ARG A O 1
ATOM 2758 N N . LEU A 1 359 ? -20.817 -27.883 12.558 1.00 71.81 359 LEU A N 1
ATOM 2759 C CA . LEU A 1 359 ? -20.283 -29.225 12.799 1.00 71.81 359 LEU A CA 1
ATOM 2760 C C . LEU A 1 359 ? -18.747 -29.230 12.935 1.00 71.81 359 LEU A C 1
ATOM 2762 O O . LEU A 1 359 ? -18.147 -30.303 12.925 1.00 71.81 359 LEU A O 1
ATOM 2766 N N . ASN A 1 360 ? -18.101 -28.061 13.050 1.00 74.81 360 ASN A N 1
ATOM 2767 C CA . ASN A 1 360 ? -16.666 -27.949 13.316 1.00 74.81 360 ASN A CA 1
ATOM 2768 C C . ASN A 1 360 ? -16.332 -28.457 14.728 1.00 74.81 360 ASN A C 1
ATOM 2770 O O . ASN A 1 360 ? -16.574 -27.782 15.727 1.00 74.81 360 ASN A O 1
ATOM 2774 N N . THR A 1 361 ? -15.697 -29.621 14.805 1.00 79.12 361 THR A N 1
ATOM 2775 C CA . THR A 1 361 ? -15.092 -30.159 16.030 1.00 79.12 361 THR A CA 1
ATOM 2776 C C . THR A 1 361 ? -13.594 -29.859 16.037 1.00 79.12 361 THR A C 1
ATOM 2778 O O . THR A 1 361 ? -12.941 -29.998 15.004 1.00 79.12 361 THR A O 1
ATOM 2781 N N . LYS A 1 362 ? -13.025 -29.444 17.178 1.00 85.25 362 LYS A N 1
ATOM 2782 C CA . LYS A 1 362 ? -11.571 -29.253 17.330 1.00 85.25 362 LYS A CA 1
ATOM 2783 C C . LYS A 1 362 ? -10.952 -30.319 18.227 1.00 85.25 362 LYS A C 1
ATOM 2785 O O . LYS A 1 362 ? -11.548 -30.717 19.226 1.00 85.25 362 LYS A O 1
ATOM 2790 N N . LYS A 1 363 ? -9.727 -30.732 17.907 1.00 89.50 363 LYS A N 1
ATOM 2791 C CA . LYS A 1 363 ? -8.916 -31.639 18.727 1.00 89.50 363 LYS A CA 1
ATOM 2792 C C . LYS A 1 363 ? -7.475 -31.145 18.769 1.00 89.50 363 LYS A C 1
ATOM 2794 O O . LYS A 1 363 ? -6.780 -31.159 17.757 1.00 89.50 363 LYS A O 1
ATOM 2799 N N . CYS A 1 364 ? -7.040 -30.730 19.950 1.00 85.00 364 CYS A N 1
ATOM 2800 C CA . CYS A 1 364 ? -5.708 -30.185 20.188 1.00 85.00 364 CYS A CA 1
ATOM 2801 C C . CYS A 1 364 ? -4.687 -31.279 20.506 1.00 85.00 364 CYS A C 1
ATOM 2803 O O . CYS A 1 364 ? -5.031 -32.319 21.077 1.00 85.00 364 CYS A O 1
ATOM 2805 N N . PHE A 1 365 ? -3.433 -31.036 20.140 1.00 88.62 365 PHE A N 1
ATOM 2806 C CA . PHE A 1 365 ? -2.310 -31.913 20.447 1.00 88.62 365 PHE A CA 1
ATOM 2807 C C . PHE A 1 365 ? -1.610 -31.484 21.745 1.00 88.62 365 PHE A C 1
ATOM 2809 O O . PHE A 1 365 ? -1.896 -30.436 22.315 1.00 88.62 365 PHE A O 1
ATOM 2816 N N . LYS A 1 366 ? -0.708 -32.339 22.234 1.00 80.88 366 LYS A N 1
ATOM 2817 C CA . LYS A 1 366 ? 0.160 -32.100 23.403 1.00 80.88 366 LYS A CA 1
ATOM 2818 C C . LYS A 1 366 ? 1.620 -32.411 23.040 1.00 80.88 366 LYS A C 1
ATOM 2820 O O . LYS A 1 366 ? 2.297 -33.145 23.753 1.00 80.88 366 LYS A O 1
ATOM 2825 N N . GLY A 1 367 ? 2.011 -31.994 21.833 1.00 78.75 367 GLY A N 1
ATOM 2826 C CA . GLY A 1 367 ? 3.304 -32.285 21.206 1.00 78.75 367 GLY A CA 1
ATOM 2827 C C . GLY A 1 367 ? 4.354 -31.209 21.489 1.00 78.75 367 GLY A C 1
ATOM 2828 O O . GLY A 1 367 ? 4.405 -30.662 22.587 1.00 78.75 367 GLY A O 1
ATOM 2829 N N . GLU A 1 368 ? 5.172 -30.890 20.486 1.00 84.19 368 GLU A N 1
ATOM 2830 C CA . GLU A 1 368 ? 6.064 -29.724 20.535 1.00 84.19 368 GLU A CA 1
ATOM 2831 C C . GLU A 1 368 ? 5.229 -28.426 20.599 1.00 84.19 368 GLU A C 1
ATOM 2833 O O . GLU A 1 368 ? 4.097 -28.363 20.108 1.00 84.19 368 GLU A O 1
ATOM 2838 N N . GLN A 1 369 ? 5.794 -27.380 21.200 1.00 82.25 369 GLN A N 1
ATOM 2839 C CA . GLN A 1 369 ? 5.230 -26.029 21.206 1.00 82.25 369 GLN A CA 1
ATOM 2840 C C . GLN A 1 369 ? 6.057 -25.095 20.328 1.00 82.25 369 GLN A C 1
ATOM 2842 O O . GLN A 1 369 ? 7.269 -25.263 20.187 1.00 82.25 369 GLN A O 1
ATOM 2847 N N . THR A 1 370 ? 5.433 -24.054 19.778 1.00 78.12 370 THR A N 1
ATOM 2848 C CA . THR A 1 370 ? 6.170 -23.043 19.017 1.00 78.12 370 THR A CA 1
ATOM 2849 C C . THR A 1 370 ? 5.587 -21.629 19.132 1.00 78.12 370 THR A C 1
ATOM 2851 O O . THR A 1 370 ? 4.634 -21.367 19.873 1.00 78.12 370 THR A O 1
ATOM 2854 N N . GLU A 1 371 ? 6.221 -20.677 18.454 1.00 76.06 371 GLU A N 1
ATOM 2855 C CA . GLU A 1 371 ? 5.820 -19.267 18.411 1.00 76.06 371 GLU A CA 1
ATOM 2856 C C . GLU A 1 371 ? 4.670 -19.074 17.411 1.00 76.06 371 GLU A C 1
ATOM 2858 O O . GLU A 1 371 ? 4.718 -19.612 16.302 1.00 76.06 371 GLU A O 1
ATOM 2863 N N . ASN A 1 372 ? 3.639 -18.292 17.755 1.00 75.19 372 ASN A N 1
ATOM 2864 C CA . ASN A 1 372 ? 2.435 -18.170 16.912 1.00 75.19 372 ASN A CA 1
ATOM 2865 C C . ASN A 1 372 ? 2.754 -17.599 15.516 1.00 75.19 372 ASN A C 1
ATOM 2867 O O . ASN A 1 372 ? 2.199 -18.050 14.517 1.00 75.19 372 ASN A O 1
ATOM 2871 N N . VAL A 1 373 ? 3.744 -16.704 15.414 1.00 74.94 373 VAL A N 1
ATOM 2872 C CA . VAL A 1 373 ? 4.250 -16.196 14.125 1.00 74.94 373 VAL A CA 1
ATOM 2873 C C . VAL A 1 373 ? 4.708 -17.319 13.181 1.00 74.94 373 VAL A C 1
ATOM 2875 O O . VAL A 1 373 ? 4.443 -17.261 11.983 1.00 74.94 373 VAL A O 1
ATOM 2878 N N . ARG A 1 374 ? 5.307 -18.401 13.698 1.00 78.38 374 ARG A N 1
ATOM 2879 C CA . ARG A 1 374 ? 5.740 -19.557 12.891 1.00 78.38 374 ARG A CA 1
ATOM 2880 C C . ARG A 1 374 ? 4.538 -20.355 12.389 1.00 78.38 374 ARG A C 1
ATOM 2882 O O . ARG A 1 374 ? 4.477 -20.688 11.209 1.00 78.38 374 ARG A O 1
ATOM 2889 N N . MET A 1 375 ? 3.558 -20.602 13.261 1.00 78.69 375 MET A N 1
ATOM 2890 C CA . MET A 1 375 ? 2.307 -21.293 12.913 1.00 78.69 375 MET A CA 1
ATOM 2891 C C . MET A 1 375 ? 1.507 -20.512 11.859 1.00 78.69 375 MET A C 1
ATOM 2893 O O . MET A 1 375 ? 1.071 -21.084 10.860 1.00 78.69 375 MET A O 1
ATOM 2897 N N . ARG A 1 376 ? 1.371 -19.191 12.024 1.00 81.62 376 ARG A N 1
ATOM 2898 C CA . ARG A 1 376 ? 0.692 -18.293 11.073 1.00 81.62 376 ARG A CA 1
ATOM 2899 C C . ARG A 1 376 ? 1.421 -18.193 9.732 1.00 81.62 376 ARG A C 1
ATOM 2901 O O . ARG A 1 376 ? 0.773 -18.229 8.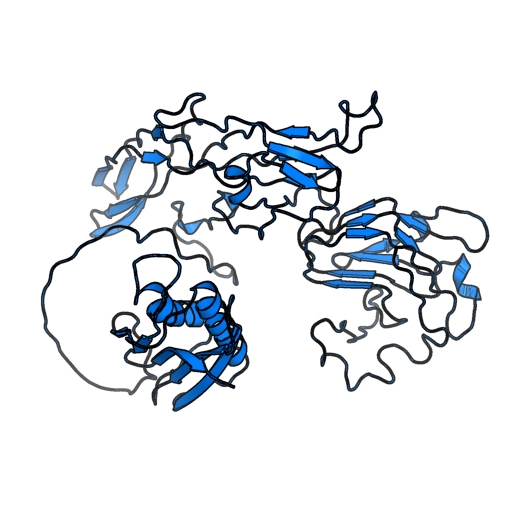686 1.00 81.62 376 ARG A O 1
ATOM 2908 N N . ASN A 1 377 ? 2.754 -18.177 9.739 1.00 79.31 377 ASN A N 1
ATOM 2909 C CA . ASN A 1 377 ? 3.555 -18.234 8.514 1.00 79.31 377 ASN A CA 1
ATOM 2910 C C . ASN A 1 377 ? 3.429 -19.588 7.793 1.00 79.31 377 ASN A C 1
ATOM 2912 O O . ASN A 1 377 ? 3.314 -19.613 6.570 1.00 79.31 377 ASN A O 1
ATOM 2916 N N . ALA A 1 378 ? 3.413 -20.711 8.520 1.00 85.88 378 ALA A N 1
ATOM 2917 C CA . ALA A 1 378 ? 3.225 -22.044 7.938 1.00 85.88 378 ALA A CA 1
ATOM 2918 C C . ALA A 1 378 ? 1.833 -22.204 7.308 1.00 85.88 378 ALA A C 1
ATOM 2920 O O . ALA A 1 378 ? 1.705 -22.635 6.166 1.00 85.88 378 ALA A O 1
ATOM 2921 N N . THR A 1 379 ? 0.789 -21.815 8.039 1.00 84.12 379 THR A N 1
ATOM 2922 C CA . THR A 1 379 ? -0.607 -21.930 7.594 1.00 84.12 379 THR A CA 1
ATOM 2923 C C . THR A 1 379 ? -0.942 -20.981 6.446 1.00 84.12 379 THR A C 1
ATOM 2925 O O . THR A 1 379 ? -1.630 -21.387 5.515 1.00 84.12 379 THR A O 1
ATOM 2928 N N . THR A 1 380 ? -0.396 -19.761 6.437 1.00 85.12 380 THR A N 1
ATOM 2929 C CA . THR A 1 380 ? -0.563 -18.829 5.307 1.00 85.12 380 THR A CA 1
ATOM 2930 C C . THR A 1 380 ? 0.125 -19.356 4.048 1.00 85.12 380 THR A C 1
ATOM 2932 O O . THR A 1 380 ? -0.517 -19.428 3.002 1.00 85.12 380 THR A O 1
ATOM 2935 N N . ARG A 1 381 ? 1.376 -19.836 4.160 1.00 83.38 381 ARG A N 1
ATOM 2936 C CA . ARG A 1 381 ? 2.082 -20.504 3.050 1.00 83.38 381 ARG A CA 1
ATOM 2937 C C . ARG A 1 381 ? 1.336 -21.744 2.552 1.00 83.38 381 ARG A C 1
ATOM 2939 O O . ARG A 1 381 ? 1.309 -21.970 1.350 1.00 83.38 381 ARG A O 1
ATOM 2946 N N . PHE A 1 382 ? 0.688 -22.505 3.437 1.00 91.94 382 PHE A N 1
ATOM 2947 C CA . PHE A 1 382 ? -0.158 -23.631 3.037 1.00 91.94 382 PHE A CA 1
ATOM 2948 C C . PHE A 1 382 ? -1.394 -23.203 2.246 1.00 91.94 382 PHE A C 1
ATOM 2950 O O . PHE A 1 382 ? -1.706 -23.838 1.244 1.00 91.94 382 PHE A O 1
ATOM 2957 N N . CYS A 1 383 ? -2.070 -22.120 2.641 1.00 88.00 383 CYS A N 1
ATOM 2958 C CA . CYS A 1 383 ? -3.178 -21.581 1.852 1.00 88.00 383 CYS A CA 1
ATOM 2959 C C . CYS A 1 383 ? -2.718 -21.165 0.447 1.00 88.00 383 CYS A C 1
ATOM 2961 O O . CYS A 1 383 ? -3.363 -21.525 -0.534 1.00 88.00 383 CYS A O 1
ATOM 2963 N N . ASP A 1 384 ? -1.566 -20.502 0.336 1.00 88.12 384 ASP A N 1
ATOM 2964 C CA . ASP A 1 384 ? -0.981 -20.138 -0.959 1.00 88.12 384 ASP A CA 1
ATOM 2965 C C . ASP A 1 384 ? -0.573 -21.377 -1.790 1.00 88.12 384 ASP A C 1
ATOM 2967 O O . ASP A 1 384 ? -0.870 -21.452 -2.981 1.00 88.12 384 ASP A O 1
ATOM 2971 N N . ASP A 1 385 ? -0.008 -22.414 -1.159 1.00 86.56 385 ASP A N 1
ATOM 2972 C CA . ASP A 1 385 ? 0.331 -23.702 -1.791 1.00 86.56 385 ASP A CA 1
ATOM 2973 C C . ASP A 1 385 ? -0.881 -24.510 -2.303 1.00 86.56 385 ASP A C 1
ATOM 2975 O O . ASP A 1 385 ? -0.695 -25.405 -3.138 1.00 86.56 385 ASP A O 1
ATOM 2979 N N . ILE A 1 386 ? -2.101 -24.246 -1.811 1.00 89.00 386 ILE A N 1
ATOM 2980 C CA . ILE A 1 386 ? -3.343 -24.892 -2.282 1.00 89.00 386 ILE A CA 1
ATOM 2981 C C . ILE A 1 386 ? -4.226 -23.992 -3.156 1.00 89.00 386 ILE A C 1
ATOM 2983 O O . ILE A 1 386 ? -5.148 -24.505 -3.785 1.00 89.00 386 ILE A O 1
ATOM 2987 N N . ALA A 1 387 ? -3.938 -22.689 -3.246 1.00 86.31 387 ALA A N 1
ATOM 2988 C CA . ALA A 1 387 ? -4.723 -21.726 -4.027 1.00 86.31 387 ALA A CA 1
ATOM 2989 C C . ALA A 1 387 ? -4.796 -22.068 -5.527 1.00 86.31 387 ALA A C 1
ATOM 2991 O O . ALA A 1 387 ? -5.773 -21.741 -6.196 1.00 86.31 387 ALA A O 1
ATOM 2992 N N . HIS A 1 388 ? -3.770 -22.751 -6.041 1.00 80.38 388 HIS A N 1
ATOM 2993 C CA . HIS A 1 388 ? -3.624 -23.140 -7.446 1.00 80.38 388 HIS A CA 1
ATOM 2994 C C . HIS A 1 388 ? -3.778 -24.661 -7.657 1.00 80.38 388 HIS A C 1
ATOM 2996 O O . HIS A 1 388 ? -3.099 -25.243 -8.502 1.00 80.38 388 HIS A O 1
ATOM 3002 N N . ARG A 1 389 ? -4.615 -25.334 -6.852 1.00 80.75 389 ARG A N 1
ATOM 3003 C CA . ARG A 1 389 ? -4.854 -26.789 -6.928 1.00 80.75 389 ARG A CA 1
ATOM 3004 C C . ARG A 1 389 ? -6.318 -27.126 -7.186 1.00 80.75 389 ARG A C 1
ATOM 3006 O O . ARG A 1 389 ? -7.217 -26.444 -6.706 1.00 80.75 389 ARG A O 1
ATOM 3013 N N . ASP A 1 390 ? -6.549 -28.251 -7.855 1.00 83.56 390 ASP A N 1
ATOM 3014 C CA . ASP A 1 390 ? -7.884 -28.816 -8.062 1.00 83.56 390 ASP A CA 1
ATOM 3015 C C . ASP A 1 390 ? -8.422 -29.443 -6.761 1.00 83.56 390 ASP A C 1
ATOM 3017 O O . ASP A 1 390 ? -8.219 -30.627 -6.482 1.00 83.56 390 ASP A O 1
ATOM 3021 N N . LEU A 1 391 ? -9.110 -28.642 -5.940 1.00 85.69 391 LEU A N 1
ATOM 3022 C CA . LEU A 1 391 ? -9.639 -29.032 -4.621 1.00 85.69 391 LEU A CA 1
ATOM 3023 C C . LEU A 1 391 ? -10.935 -29.869 -4.720 1.00 85.69 391 LEU A C 1
ATOM 3025 O O . LEU A 1 391 ? -11.998 -29.514 -4.206 1.00 85.69 391 LEU A O 1
ATOM 3029 N N . ILE A 1 392 ? -10.836 -30.999 -5.422 1.00 83.06 392 ILE A N 1
ATOM 3030 C CA . ILE A 1 392 ? -11.936 -31.923 -5.729 1.00 83.06 392 ILE A CA 1
ATOM 3031 C C . ILE A 1 392 ? -12.345 -32.812 -4.539 1.00 83.06 392 ILE A C 1
ATOM 3033 O O . ILE A 1 392 ? -11.647 -32.945 -3.535 1.00 83.06 392 ILE A O 1
ATOM 3037 N N . ALA A 1 393 ? -13.498 -33.475 -4.658 1.00 84.50 393 ALA A N 1
ATOM 3038 C CA . ALA A 1 393 ? -13.980 -34.422 -3.653 1.00 84.50 393 ALA A CA 1
ATOM 3039 C C . ALA A 1 393 ? -13.032 -35.631 -3.517 1.00 84.50 393 ALA A C 1
ATOM 3041 O O . ALA A 1 393 ? -12.848 -36.376 -4.479 1.00 84.50 393 ALA A O 1
ATOM 3042 N N . GLY A 1 394 ? -12.491 -35.871 -2.320 1.00 83.38 394 GLY A N 1
ATOM 3043 C CA . GLY A 1 394 ? -11.459 -36.887 -2.076 1.00 83.38 394 GLY A CA 1
ATOM 3044 C C . GLY A 1 394 ? -10.018 -36.371 -2.185 1.00 83.38 394 GLY A C 1
ATOM 3045 O O . GLY A 1 394 ? -9.096 -37.178 -2.131 1.00 83.38 394 GLY A O 1
ATOM 3046 N N . PHE A 1 395 ? -9.811 -35.061 -2.348 1.00 89.31 395 PHE A N 1
ATOM 3047 C CA . PHE A 1 395 ? -8.491 -34.430 -2.300 1.00 89.31 395 PHE A CA 1
ATOM 3048 C C . PHE A 1 395 ? -7.869 -34.529 -0.896 1.00 89.31 395 PHE A C 1
ATOM 3050 O O . PHE A 1 395 ? -8.520 -34.215 0.102 1.00 89.31 395 PHE A O 1
ATOM 3057 N N . GLU A 1 396 ? -6.591 -34.894 -0.831 1.00 91.94 396 GLU A N 1
ATOM 3058 C CA . GLU A 1 396 ? -5.768 -34.875 0.380 1.00 91.94 396 GLU A CA 1
ATOM 3059 C C . GLU A 1 396 ? -4.401 -34.261 0.039 1.00 91.94 396 GLU A C 1
ATOM 3061 O O . GLU A 1 396 ? -3.781 -34.630 -0.961 1.00 91.94 396 GLU A O 1
ATOM 3066 N N . TYR A 1 397 ? -3.934 -33.302 0.842 1.00 93.31 397 TYR A N 1
ATOM 3067 C CA . TYR A 1 397 ? -2.633 -32.657 0.649 1.00 93.31 397 TYR A CA 1
ATOM 3068 C C . TYR A 1 397 ? -1.999 -32.249 1.978 1.00 93.31 397 TYR A C 1
ATOM 3070 O O . TYR A 1 397 ? -2.655 -31.645 2.827 1.00 93.31 397 TYR A O 1
ATOM 3078 N N . GLU A 1 398 ? -0.708 -32.544 2.130 1.00 95.00 398 GLU A N 1
ATOM 3079 C CA . GLU A 1 398 ? 0.090 -32.281 3.328 1.00 95.00 398 GLU A CA 1
ATOM 3080 C C . GLU A 1 398 ? 1.465 -31.714 2.949 1.00 95.00 398 GLU A C 1
ATOM 3082 O O . GLU A 1 398 ? 2.101 -32.191 2.006 1.00 95.00 398 GLU A O 1
ATOM 3087 N N . LYS A 1 399 ? 1.934 -30.695 3.681 1.00 91.12 399 LYS A N 1
ATOM 3088 C CA . LYS A 1 399 ? 3.252 -30.074 3.480 1.00 91.12 399 LYS A CA 1
ATOM 3089 C C . LYS A 1 399 ? 3.861 -29.611 4.807 1.00 91.12 399 LYS A C 1
ATOM 3091 O O . LYS A 1 399 ? 3.163 -29.104 5.682 1.00 91.12 399 LYS A O 1
ATOM 3096 N N . GLU A 1 400 ? 5.175 -29.787 4.952 1.00 91.38 400 GLU A N 1
ATOM 3097 C CA . GLU A 1 400 ? 5.949 -29.330 6.114 1.00 91.38 400 GLU A CA 1
ATOM 3098 C C . GLU A 1 400 ? 6.723 -28.043 5.793 1.00 91.38 400 GLU A C 1
ATOM 3100 O O . GLU A 1 400 ? 7.416 -27.956 4.777 1.00 91.38 400 GLU A O 1
ATOM 3105 N N . TYR A 1 401 ? 6.658 -27.069 6.702 1.00 87.62 401 TYR A N 1
ATOM 3106 C CA . TYR A 1 401 ? 7.404 -25.811 6.645 1.00 87.62 401 TYR A CA 1
ATOM 3107 C C . TYR A 1 401 ? 8.405 -25.758 7.800 1.00 87.62 401 TYR A C 1
ATOM 3109 O O . TYR A 1 401 ? 8.024 -25.920 8.959 1.00 87.62 401 TYR A O 1
ATOM 3117 N N . LYS A 1 402 ? 9.687 -25.541 7.494 1.00 84.94 402 LYS A N 1
ATOM 3118 C CA . LYS A 1 402 ? 10.779 -25.575 8.479 1.00 84.94 402 LYS A CA 1
ATOM 3119 C C . LYS A 1 402 ? 11.165 -24.166 8.931 1.00 84.94 402 LYS A C 1
ATOM 3121 O O . LYS A 1 402 ? 11.292 -23.271 8.099 1.00 84.94 402 LYS A O 1
ATOM 3126 N N . PHE A 1 403 ? 11.379 -23.994 10.235 1.00 77.69 403 PHE A N 1
ATOM 3127 C CA . PHE A 1 403 ? 11.780 -22.734 10.868 1.00 77.69 403 PHE A CA 1
ATOM 3128 C C . PHE A 1 403 ? 12.905 -22.981 11.883 1.00 77.69 403 PHE A C 1
ATOM 3130 O O . PHE A 1 403 ? 12.764 -23.830 12.763 1.00 77.69 403 PHE A O 1
ATOM 3137 N N . GLU A 1 404 ? 14.001 -22.232 11.794 1.00 70.44 404 GLU A N 1
ATOM 3138 C CA . GLU A 1 404 ? 15.154 -22.313 12.711 1.00 70.44 404 GLU A CA 1
ATOM 3139 C C . GLU A 1 404 ? 14.760 -21.928 14.144 1.00 70.44 404 GLU A C 1
ATOM 3141 O O . GLU A 1 404 ? 13.943 -21.026 14.335 1.00 70.44 404 GLU A O 1
ATOM 3146 N N . TYR A 1 405 ? 15.292 -22.588 15.177 1.00 58.16 405 TYR A N 1
ATOM 3147 C CA . TYR A 1 405 ? 15.074 -22.138 16.562 1.00 58.16 405 TYR A CA 1
ATOM 3148 C C . TYR A 1 405 ? 15.899 -20.876 16.853 1.00 58.16 405 TYR A C 1
ATOM 3150 O O . TYR A 1 405 ? 17.096 -20.851 16.585 1.00 58.16 405 TYR A O 1
ATOM 3158 N N . ASN A 1 406 ? 15.302 -19.876 17.514 1.00 46.03 406 ASN A N 1
ATOM 3159 C CA . ASN A 1 406 ? 15.946 -18.581 17.813 1.00 46.03 406 ASN A CA 1
ATOM 3160 C C . ASN A 1 406 ? 17.218 -18.676 18.694 1.00 46.03 406 ASN A C 1
ATOM 3162 O O . ASN A 1 406 ? 17.858 -17.659 18.954 1.00 46.03 406 ASN A O 1
ATOM 3166 N N . SER A 1 407 ? 17.561 -19.853 19.238 1.00 41.09 407 SER A N 1
ATOM 3167 C CA . SER A 1 407 ? 18.695 -20.047 20.162 1.00 41.09 407 SER A CA 1
ATOM 3168 C C . SER A 1 407 ? 19.209 -21.501 20.226 1.00 41.09 407 SER A C 1
ATOM 3170 O O . SER A 1 407 ? 19.572 -21.970 21.305 1.00 41.09 407 SER A O 1
ATOM 3172 N N . GLY A 1 408 ? 19.215 -22.270 19.127 1.00 49.62 408 GLY A N 1
ATOM 3173 C CA . GLY A 1 408 ? 19.684 -23.665 19.200 1.00 49.62 408 GLY A CA 1
ATOM 3174 C C . GLY A 1 408 ? 19.841 -24.415 17.878 1.00 49.62 408 GLY A C 1
ATOM 3175 O O . GLY A 1 408 ? 19.464 -23.931 16.818 1.00 49.62 408 GLY A O 1
ATOM 3176 N N . ILE A 1 409 ? 20.397 -25.628 17.966 1.00 43.72 409 ILE A N 1
ATOM 3177 C CA . ILE A 1 409 ? 20.606 -26.539 16.830 1.00 43.72 409 ILE A CA 1
ATOM 3178 C C . ILE A 1 409 ? 19.311 -27.320 16.554 1.00 43.72 409 ILE A C 1
ATOM 3180 O O . ILE A 1 409 ? 18.815 -28.028 17.433 1.00 43.72 409 ILE A O 1
ATOM 3184 N N . GLY A 1 410 ? 18.795 -27.218 15.326 1.00 59.44 410 GLY A N 1
ATOM 3185 C CA . GLY A 1 410 ? 17.600 -27.919 14.846 1.00 59.44 410 GLY A CA 1
ATOM 3186 C C . GLY A 1 410 ? 16.546 -26.973 14.264 1.00 59.44 410 GLY A C 1
ATOM 3187 O O . GLY A 1 410 ? 16.737 -25.758 14.211 1.00 59.44 410 GLY A O 1
ATOM 3188 N N . PHE A 1 411 ? 15.406 -27.532 13.857 1.00 73.06 411 PHE A N 1
ATOM 3189 C CA . PHE A 1 411 ? 14.295 -26.791 13.254 1.00 73.06 411 PHE A CA 1
ATOM 3190 C C . PHE A 1 411 ? 12.951 -27.221 13.856 1.00 73.06 411 PHE A C 1
ATOM 3192 O O . PHE A 1 411 ? 12.755 -28.386 14.202 1.00 73.06 411 PHE A O 1
ATOM 3199 N N . VAL A 1 412 ? 11.982 -26.308 13.893 1.00 78.44 412 VAL A N 1
ATOM 3200 C CA . VAL A 1 412 ? 10.563 -26.664 14.020 1.00 78.44 412 VAL A CA 1
ATOM 3201 C C . VAL A 1 412 ? 10.035 -26.949 12.615 1.00 78.44 412 VAL A C 1
ATOM 3203 O O . VAL A 1 412 ? 10.022 -26.054 11.771 1.00 78.44 412 VAL A O 1
ATOM 3206 N N . GLY A 1 413 ? 9.613 -28.185 12.356 1.00 85.56 413 GLY A N 1
ATOM 3207 C CA . GLY A 1 413 ? 8.860 -28.564 11.163 1.00 85.56 413 GLY A CA 1
ATOM 3208 C C . GLY A 1 413 ? 7.366 -28.473 11.451 1.00 85.56 413 GLY A C 1
ATOM 3209 O O . GLY A 1 413 ? 6.833 -29.289 12.196 1.00 85.56 413 GLY A O 1
ATOM 3210 N N . ILE A 1 414 ? 6.683 -27.474 10.896 1.00 89.06 414 ILE A N 1
ATOM 3211 C CA . ILE A 1 414 ? 5.236 -27.301 11.059 1.00 89.06 414 ILE A CA 1
ATOM 3212 C C . ILE A 1 414 ? 4.548 -27.972 9.879 1.00 89.06 414 ILE A C 1
ATOM 3214 O O . ILE A 1 414 ? 4.649 -27.507 8.744 1.00 89.06 414 ILE A O 1
ATOM 3218 N N . THR A 1 415 ? 3.873 -29.084 10.153 1.00 93.88 415 THR A N 1
ATOM 3219 C CA . THR A 1 415 ? 3.153 -29.869 9.148 1.00 93.88 415 THR A CA 1
ATOM 3220 C C . THR A 1 415 ? 1.710 -29.388 9.059 1.00 93.88 415 THR A C 1
ATOM 3222 O O . THR A 1 415 ? 0.994 -29.398 10.058 1.00 93.88 415 THR A O 1
ATOM 3225 N N . VAL A 1 416 ? 1.279 -28.970 7.871 1.00 95.50 416 VAL A N 1
ATOM 3226 C CA . VAL A 1 416 ? -0.081 -28.480 7.606 1.00 95.50 416 VAL A CA 1
ATOM 3227 C C . VAL A 1 416 ? -0.745 -29.383 6.569 1.00 95.50 416 VAL A C 1
ATOM 3229 O O . VAL A 1 416 ? -0.086 -29.783 5.606 1.00 95.50 416 VAL A O 1
ATOM 3232 N N . SER A 1 417 ? -2.024 -29.725 6.756 1.00 95.12 417 SER A N 1
ATOM 3233 C CA . SER A 1 417 ? -2.777 -30.504 5.762 1.00 95.12 417 SER A CA 1
ATOM 3234 C C . SER A 1 417 ? -4.273 -30.217 5.685 1.00 95.12 417 SER A C 1
ATOM 3236 O O . SER A 1 417 ? -4.873 -29.672 6.615 1.00 95.12 417 SER A O 1
ATOM 3238 N N . LEU A 1 418 ? -4.845 -30.602 4.539 1.00 94.62 418 LEU A N 1
ATOM 3239 C CA . LEU A 1 418 ? -6.256 -30.527 4.166 1.00 94.62 418 LEU A CA 1
ATOM 3240 C C . LEU A 1 418 ? -6.705 -31.876 3.581 1.00 94.62 418 LEU A C 1
ATOM 3242 O O . LEU A 1 418 ? -6.125 -32.351 2.607 1.00 94.62 418 LEU A O 1
ATOM 3246 N N . GLU A 1 419 ? -7.776 -32.440 4.138 1.00 94.19 419 GLU A N 1
ATOM 3247 C CA . GLU A 1 419 ? -8.533 -33.589 3.623 1.00 94.19 419 GLU A CA 1
ATOM 3248 C C . GLU A 1 419 ? -9.959 -33.114 3.266 1.00 94.19 419 GLU A C 1
ATOM 3250 O O . GLU A 1 419 ? -10.684 -32.596 4.124 1.00 94.19 419 GLU A O 1
ATOM 3255 N N . ILE A 1 420 ? -10.374 -33.284 2.005 1.00 90.75 420 ILE A N 1
ATOM 3256 C CA . ILE A 1 420 ? -11.730 -33.006 1.504 1.00 90.75 420 ILE A CA 1
ATOM 3257 C C . ILE A 1 420 ? -12.459 -34.337 1.329 1.00 90.75 420 ILE A C 1
ATOM 3259 O O . ILE A 1 420 ? -12.164 -35.125 0.431 1.00 90.75 420 ILE A O 1
ATOM 3263 N N . LYS A 1 421 ? -13.457 -34.588 2.174 1.00 90.19 421 LYS A N 1
ATOM 3264 C CA . LYS A 1 421 ? -14.146 -35.879 2.255 1.00 90.19 421 LYS A CA 1
ATOM 3265 C C . LYS A 1 421 ? -14.935 -36.200 0.974 1.00 90.19 421 LYS A C 1
ATOM 3267 O O . LYS A 1 421 ? -15.472 -35.295 0.325 1.00 90.19 421 LYS A O 1
ATOM 3272 N N . PRO A 1 422 ? -15.084 -37.489 0.610 1.00 85.94 422 PRO A N 1
ATOM 3273 C CA . PRO A 1 422 ? -15.838 -37.889 -0.574 1.00 85.94 422 PRO A CA 1
ATOM 3274 C C . PRO A 1 422 ? -17.267 -37.324 -0.603 1.00 85.94 422 PRO A C 1
ATOM 3276 O O . PRO A 1 422 ? -18.004 -37.398 0.384 1.00 85.94 422 PRO A O 1
ATOM 3279 N N . LYS A 1 423 ? -17.679 -36.840 -1.783 1.00 83.25 423 LYS A N 1
ATOM 3280 C CA . LYS A 1 423 ? -18.974 -36.183 -2.067 1.00 83.25 423 LYS A CA 1
ATOM 3281 C C . LYS A 1 423 ? -19.164 -34.786 -1.446 1.00 83.25 423 LYS A C 1
ATOM 3283 O O . LYS A 1 423 ? -20.293 -34.300 -1.437 1.00 83.25 423 LYS A O 1
ATOM 3288 N N . CYS A 1 424 ? -18.100 -34.138 -0.976 1.00 81.75 424 CYS A N 1
ATOM 3289 C CA . CYS A 1 424 ? -18.094 -32.719 -0.607 1.00 81.75 424 CYS A CA 1
ATOM 3290 C C . CYS A 1 424 ? -17.362 -31.871 -1.655 1.00 81.75 424 CYS A C 1
ATOM 3292 O O . CYS A 1 424 ? -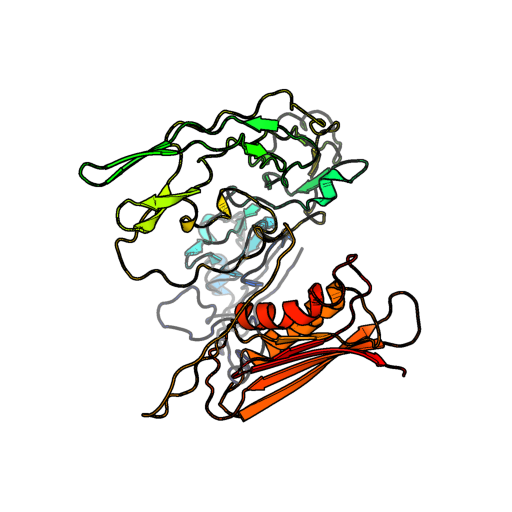16.453 -32.361 -2.318 1.00 81.75 424 CYS A O 1
ATOM 3294 N N . SER A 1 425 ? -17.744 -30.600 -1.787 1.00 77.50 425 SER A N 1
ATOM 3295 C CA . SER A 1 425 ? -17.113 -29.631 -2.694 1.00 77.50 425 SER A CA 1
ATOM 3296 C C . SER A 1 425 ? -16.608 -28.425 -1.910 1.00 77.50 425 SER A C 1
ATOM 3298 O O . SER A 1 425 ? -17.419 -27.676 -1.363 1.00 77.50 425 SER A O 1
ATOM 3300 N N . PHE A 1 426 ? -15.292 -28.226 -1.879 1.00 79.25 426 PHE A N 1
ATOM 3301 C CA . PHE A 1 426 ? -14.682 -27.049 -1.270 1.00 79.25 426 PHE A CA 1
ATOM 3302 C C . PHE A 1 426 ? -14.522 -25.952 -2.324 1.00 79.25 426 PHE A C 1
ATOM 3304 O O . PHE A 1 426 ? -13.816 -26.144 -3.309 1.00 79.25 426 PHE A O 1
ATOM 3311 N N . ASN A 1 427 ? -15.170 -24.804 -2.123 1.00 80.00 427 ASN A N 1
ATOM 3312 C CA . ASN A 1 427 ? -14.852 -23.607 -2.898 1.00 80.00 427 ASN A CA 1
ATOM 3313 C C . ASN A 1 427 ? -13.674 -22.899 -2.218 1.00 80.00 427 ASN A C 1
ATOM 3315 O O . ASN A 1 427 ? -13.770 -22.572 -1.031 1.00 80.00 427 ASN A O 1
ATOM 3319 N N . TYR A 1 428 ? -12.563 -22.703 -2.931 1.00 82.31 428 TYR A N 1
ATOM 3320 C CA . TYR A 1 428 ? -11.370 -22.111 -2.331 1.00 82.31 428 TYR A CA 1
ATOM 3321 C C . TYR A 1 428 ? -11.589 -20.633 -1.992 1.00 82.31 428 TYR A C 1
ATOM 3323 O O . TYR A 1 428 ? -12.081 -19.847 -2.796 1.00 82.31 428 TYR A O 1
ATOM 3331 N N . SER A 1 429 ? -11.135 -20.244 -0.805 1.00 80.38 429 SER A N 1
ATOM 3332 C CA . SER A 1 429 ? -10.818 -18.860 -0.478 1.00 80.38 429 SER A CA 1
ATOM 3333 C C . SER A 1 429 ? -9.666 -18.849 0.521 1.00 80.38 429 SER A C 1
ATOM 3335 O O . SER A 1 429 ? -9.654 -19.648 1.466 1.00 80.38 429 SER A O 1
ATOM 3337 N N . LYS A 1 430 ? -8.712 -17.926 0.341 1.00 76.50 430 LYS A N 1
ATOM 3338 C CA . LYS A 1 430 ? -7.551 -17.779 1.231 1.00 76.50 430 LYS A CA 1
ATOM 3339 C C . LYS A 1 430 ? -7.982 -17.509 2.672 1.00 76.50 430 LYS A C 1
ATOM 3341 O O . LYS A 1 430 ? -7.465 -18.144 3.588 1.00 76.50 430 LYS A O 1
ATOM 3346 N N . SER A 1 431 ? -9.000 -16.671 2.868 1.00 69.69 431 SER A N 1
ATOM 3347 C CA . SER A 1 431 ? -9.545 -16.387 4.197 1.00 69.69 431 SER A CA 1
ATOM 3348 C C . SER A 1 431 ? -10.307 -17.567 4.798 1.00 69.69 431 SER A C 1
ATOM 3350 O O . SER A 1 431 ? -10.213 -17.791 6.000 1.00 69.69 431 SER A O 1
ATOM 3352 N N . LEU A 1 432 ? -11.002 -18.381 3.992 1.00 77.88 432 LEU A N 1
ATOM 3353 C CA . LEU A 1 432 ? -11.659 -19.599 4.482 1.00 77.88 432 LEU A CA 1
ATOM 3354 C C . LEU A 1 432 ? -10.624 -20.642 4.935 1.00 77.88 432 LEU A C 1
ATOM 3356 O O . LEU A 1 432 ? -10.779 -21.237 6.000 1.00 77.88 432 LEU A O 1
ATOM 3360 N N . CYS A 1 433 ? -9.542 -20.807 4.170 1.00 81.25 433 CYS A N 1
ATOM 3361 C CA . CYS A 1 433 ? -8.394 -21.629 4.547 1.00 81.25 433 CYS A CA 1
ATOM 3362 C C . CYS A 1 433 ? -7.742 -21.131 5.851 1.00 81.25 433 CYS A C 1
ATOM 3364 O O . CYS A 1 433 ? -7.621 -21.891 6.814 1.00 81.25 433 CYS A O 1
ATOM 3366 N N . GLN A 1 434 ? -7.416 -19.836 5.942 1.00 80.62 434 GLN A N 1
ATOM 3367 C CA . GLN A 1 434 ? -6.841 -19.238 7.152 1.00 80.62 434 GLN A CA 1
ATOM 3368 C C . GLN A 1 434 ? -7.790 -19.332 8.361 1.00 80.62 434 GLN A C 1
ATOM 3370 O O . GLN A 1 434 ? -7.327 -19.601 9.466 1.00 80.62 434 GLN A O 1
ATOM 3375 N N . ARG A 1 435 ? -9.112 -19.195 8.173 1.00 77.44 435 ARG A N 1
ATOM 3376 C CA . ARG A 1 435 ? -10.130 -19.343 9.231 1.00 77.44 435 ARG A CA 1
ATOM 3377 C C . ARG A 1 435 ? -10.234 -20.772 9.759 1.00 77.44 435 ARG A C 1
ATOM 3379 O O . ARG A 1 435 ? -10.456 -20.957 10.951 1.00 77.44 435 ARG A O 1
ATOM 3386 N N . TYR A 1 436 ? -10.074 -21.785 8.910 1.00 81.81 436 TYR A N 1
ATOM 3387 C CA . TYR A 1 436 ? -9.991 -23.167 9.384 1.00 81.81 436 TYR A CA 1
ATOM 3388 C C . TYR A 1 436 ? -8.665 -23.443 10.104 1.00 81.81 436 TYR A C 1
ATOM 3390 O O . TYR A 1 436 ? -8.661 -24.106 11.138 1.00 81.81 436 TYR A O 1
ATOM 3398 N N . LEU A 1 437 ? -7.548 -22.909 9.609 1.00 83.56 437 LEU A N 1
ATOM 3399 C CA . LEU A 1 437 ? -6.219 -23.153 10.179 1.00 83.56 437 LEU A CA 1
ATOM 3400 C C . LEU A 1 437 ? -5.908 -22.325 11.442 1.00 83.56 437 LEU A C 1
ATOM 3402 O O . LEU A 1 437 ? -5.083 -22.748 12.256 1.00 83.56 437 LEU A O 1
ATOM 3406 N N . SER A 1 438 ? -6.596 -21.204 11.675 1.00 78.00 438 SER A N 1
ATOM 3407 C CA . SER A 1 438 ? -6.497 -20.443 12.929 1.00 78.00 438 SER A CA 1
ATOM 3408 C C . SER A 1 438 ? -7.139 -21.169 14.118 1.00 78.00 438 SER A C 1
ATOM 3410 O O . SER A 1 438 ? -6.620 -21.082 15.229 1.00 78.00 438 SER A O 1
ATOM 3412 N N . VAL A 1 439 ? -8.196 -21.969 13.910 1.00 76.25 439 VAL A N 1
ATOM 3413 C CA . VAL A 1 439 ? -8.857 -22.744 14.982 1.00 76.25 439 VAL A CA 1
ATOM 3414 C C . VAL A 1 439 ? -7.882 -23.647 15.761 1.00 76.25 439 VAL A C 1
ATOM 3416 O O . VAL A 1 439 ? -7.834 -23.507 16.988 1.00 76.25 439 VAL A O 1
ATOM 3419 N N . PRO A 1 440 ? -7.088 -24.543 15.137 1.00 75.12 440 PRO A N 1
ATOM 3420 C CA . PRO A 1 440 ? -6.077 -25.322 15.855 1.00 75.12 440 PRO A CA 1
ATOM 3421 C C . PRO A 1 440 ? -4.857 -24.495 16.293 1.00 75.12 440 PRO A C 1
ATOM 3423 O O . PRO A 1 440 ? -4.181 -24.900 17.230 1.00 75.12 440 PRO A O 1
ATOM 3426 N N . THR A 1 441 ? -4.578 -23.353 15.655 1.00 74.25 441 THR A N 1
ATOM 3427 C CA . THR A 1 441 ? -3.388 -22.527 15.939 1.00 74.25 441 THR A CA 1
ATOM 3428 C C . THR A 1 441 ? -3.559 -21.641 17.177 1.00 74.25 441 THR A C 1
ATOM 3430 O O . THR A 1 441 ? -2.687 -21.600 18.041 1.00 74.25 441 THR A O 1
ATOM 3433 N N . ASP A 1 442 ? -4.682 -20.929 17.283 1.00 71.75 442 ASP A N 1
ATOM 3434 C CA . ASP A 1 442 ? -4.918 -19.942 18.341 1.00 71.75 442 ASP A CA 1
ATOM 3435 C C . ASP A 1 442 ? -5.753 -20.506 19.501 1.00 71.75 442 ASP A C 1
ATOM 3437 O O . ASP A 1 442 ? -5.558 -20.098 20.646 1.00 71.75 442 ASP A O 1
ATOM 3441 N N . SER A 1 443 ? -6.663 -21.457 19.238 1.00 69.12 443 SER A N 1
ATOM 3442 C CA . SER A 1 443 ? -7.638 -21.929 20.239 1.00 69.12 443 SER A CA 1
ATOM 3443 C C . SER A 1 443 ? -7.247 -23.216 20.982 1.00 69.12 443 SER A C 1
ATOM 3445 O O . SER A 1 443 ? -8.048 -23.729 21.771 1.00 69.12 443 SER A O 1
ATOM 3447 N N . CYS A 1 444 ? -6.048 -23.753 20.740 1.00 70.25 444 CYS A N 1
ATOM 3448 C CA . CYS A 1 444 ? -5.519 -24.895 21.490 1.00 70.25 444 CYS A CA 1
ATOM 3449 C C . CYS A 1 444 ? -4.757 -24.480 22.755 1.00 70.25 444 CYS A C 1
ATOM 3451 O O . CYS A 1 444 ? -4.964 -25.091 23.802 1.00 70.25 444 CYS A O 1
ATOM 3453 N N . ASP A 1 445 ? -4.014 -23.373 22.702 1.00 71.19 445 ASP A N 1
ATOM 3454 C CA . ASP A 1 445 ? -3.374 -22.755 23.866 1.00 71.19 445 ASP A CA 1
ATOM 3455 C C . ASP A 1 445 ? -3.808 -21.295 23.971 1.00 71.19 445 ASP A C 1
ATOM 3457 O O . ASP A 1 445 ? -3.147 -20.385 23.471 1.00 71.19 445 ASP A O 1
ATOM 3461 N N . CYS A 1 446 ? -4.946 -21.059 24.623 1.00 59.53 446 CYS A N 1
ATOM 3462 C CA . CYS A 1 446 ? -5.540 -19.723 24.745 1.00 59.53 446 CYS A CA 1
ATOM 3463 C C . CYS A 1 446 ? -4.711 -18.745 25.606 1.00 59.53 446 CYS A C 1
ATOM 3465 O O . CYS A 1 446 ? -4.991 -17.549 25.614 1.00 59.53 446 CYS A O 1
ATOM 3467 N N . ASN A 1 447 ? -3.706 -19.237 26.336 1.00 51.09 447 ASN A N 1
ATOM 3468 C CA . ASN A 1 447 ? -2.868 -18.443 27.231 1.00 51.09 447 ASN A CA 1
ATOM 3469 C C . ASN A 1 447 ? -1.561 -18.039 26.533 1.00 51.09 447 ASN A C 1
ATOM 3471 O O . ASN A 1 447 ? -0.775 -18.898 26.147 1.00 51.09 447 ASN A O 1
ATOM 3475 N N . GLY A 1 448 ? -1.303 -16.733 26.433 1.00 46.03 448 GLY A N 1
ATOM 3476 C CA . GLY A 1 448 ? -0.055 -16.192 25.886 1.00 46.03 448 GLY A CA 1
ATOM 3477 C C . GLY A 1 448 ? 0.022 -16.155 24.353 1.00 46.03 448 GLY A C 1
ATOM 3478 O O . GLY A 1 448 ? -0.815 -16.707 23.633 1.00 46.03 448 GLY A O 1
ATOM 3479 N N . VAL A 1 449 ? 1.042 -15.455 23.847 1.00 55.25 449 VAL A N 1
ATOM 3480 C CA . VAL A 1 449 ? 1.297 -15.302 22.401 1.00 55.25 449 VAL A CA 1
ATOM 3481 C C . VAL A 1 449 ? 2.107 -16.477 21.849 1.00 55.25 449 VAL A C 1
ATOM 3483 O O . VAL A 1 449 ? 1.795 -16.964 20.770 1.00 55.25 449 VAL A O 1
ATOM 3486 N N . ASN A 1 450 ? 3.093 -16.976 22.597 1.00 69.69 450 ASN A N 1
ATOM 3487 C CA . ASN A 1 450 ? 3.941 -18.114 22.223 1.00 69.69 450 ASN A CA 1
ATOM 3488 C C . ASN A 1 450 ? 3.644 -19.337 23.104 1.00 69.69 450 ASN A C 1
ATOM 3490 O O . ASN A 1 450 ? 2.963 -19.210 24.119 1.00 69.69 450 ASN A O 1
ATOM 3494 N N . GLY A 1 451 ? 4.156 -20.511 22.718 1.00 69.38 451 GLY A N 1
ATOM 3495 C CA . GLY A 1 451 ? 3.860 -21.780 23.397 1.00 69.38 451 GLY A CA 1
ATOM 3496 C C . GLY A 1 451 ? 2.684 -22.544 22.777 1.00 69.38 451 GLY A C 1
ATOM 3497 O O . GLY A 1 451 ? 2.042 -23.336 23.456 1.00 69.38 451 GLY A O 1
ATOM 3498 N N . LYS A 1 452 ? 2.369 -22.288 21.500 1.00 75.81 452 LYS A N 1
ATOM 3499 C CA . LYS A 1 452 ? 1.239 -22.909 20.794 1.00 75.81 452 LYS A CA 1
ATOM 3500 C C . LYS A 1 452 ? 1.576 -24.350 20.410 1.00 75.81 452 LYS A C 1
ATOM 3502 O O . LYS A 1 452 ? 2.549 -24.566 19.681 1.00 75.81 452 LYS A O 1
ATOM 3507 N N . HIS A 1 453 ? 0.773 -25.312 20.855 1.00 82.81 453 HIS A N 1
ATOM 3508 C CA . HIS A 1 453 ? 0.716 -26.647 20.266 1.00 82.81 453 HIS A CA 1
ATOM 3509 C C . HIS A 1 453 ? -0.100 -26.618 18.965 1.00 82.81 453 HIS A C 1
ATOM 3511 O O . HIS A 1 453 ? -0.832 -25.672 18.670 1.00 82.81 453 HIS A O 1
ATOM 3517 N N . GLY A 1 454 ? 0.001 -27.698 18.194 1.00 85.44 454 GLY A N 1
ATOM 3518 C CA . GLY A 1 454 ? -0.874 -27.950 17.054 1.00 85.44 454 GLY A CA 1
ATOM 3519 C C . GLY A 1 454 ? -2.242 -28.526 17.420 1.00 85.44 454 GLY A C 1
ATOM 3520 O O . GLY A 1 454 ? -2.578 -28.783 18.579 1.00 85.44 454 GLY A O 1
ATOM 3521 N N . GLY A 1 455 ? -3.017 -28.816 16.382 1.00 89.56 455 GLY A N 1
ATOM 3522 C CA . GLY A 1 455 ? -4.291 -29.501 16.486 1.00 89.56 455 GLY A CA 1
ATOM 3523 C C . GLY A 1 455 ? -4.921 -29.792 15.130 1.00 89.56 455 GLY A C 1
ATOM 3524 O O . GLY A 1 455 ? -4.328 -29.621 14.064 1.00 89.56 455 GLY A O 1
ATOM 3525 N N . THR A 1 456 ? -6.179 -30.209 15.190 1.00 89.94 456 THR A N 1
ATOM 3526 C CA . THR A 1 456 ? -7.048 -30.448 14.036 1.00 89.94 456 THR A CA 1
ATOM 3527 C C . THR A 1 456 ? -8.396 -29.765 14.225 1.00 89.94 456 THR A C 1
ATOM 3529 O O . THR A 1 456 ? -8.882 -29.646 15.354 1.00 89.94 456 THR A O 1
ATOM 3532 N N . VAL A 1 457 ? -9.016 -29.357 13.117 1.00 86.25 457 VAL A N 1
ATOM 3533 C CA . VAL A 1 457 ? -10.446 -29.031 13.053 1.00 86.25 457 VAL A CA 1
ATOM 3534 C C . VAL A 1 457 ? -11.105 -29.866 11.959 1.00 86.25 457 VAL A C 1
ATOM 3536 O O . VAL A 1 457 ? -10.601 -29.946 10.841 1.00 86.25 457 VAL A O 1
ATOM 3539 N N . GLU A 1 458 ? -12.213 -30.523 12.290 1.00 88.75 458 GLU A N 1
ATOM 3540 C CA . GLU A 1 458 ? -12.880 -31.509 11.439 1.00 88.75 458 GLU A CA 1
ATOM 3541 C C . GLU A 1 458 ? -14.402 -31.328 11.476 1.00 88.75 458 GLU A C 1
ATOM 3543 O O . GLU A 1 458 ? -14.985 -31.156 12.547 1.00 88.75 458 GLU A O 1
ATOM 3548 N N . ASN A 1 459 ? -15.051 -31.393 10.310 1.00 83.81 459 ASN A N 1
ATOM 3549 C CA . ASN A 1 459 ? -16.507 -31.325 10.177 1.00 83.81 459 ASN A CA 1
ATOM 3550 C C . ASN A 1 459 ? -17.062 -32.404 9.226 1.00 83.81 459 ASN A C 1
ATOM 3552 O O . ASN A 1 459 ? -16.406 -33.407 8.917 1.00 83.81 459 ASN A O 1
ATOM 3556 N N . ASN A 1 460 ? -18.302 -32.215 8.766 1.00 85.06 460 ASN A N 1
ATOM 3557 C CA . ASN A 1 460 ? -19.007 -33.128 7.865 1.00 85.06 460 ASN A CA 1
ATOM 3558 C C . ASN A 1 460 ? -18.357 -33.296 6.476 1.00 85.06 460 ASN A C 1
ATOM 3560 O O . ASN A 1 460 ? -18.733 -34.237 5.770 1.00 85.06 460 ASN A O 1
ATOM 3564 N N . CYS A 1 461 ? -17.422 -32.415 6.100 1.00 84.81 461 CYS A N 1
ATOM 3565 C CA . CYS A 1 461 ? -16.830 -32.347 4.766 1.00 84.81 461 CYS A CA 1
ATOM 3566 C C . CYS A 1 461 ? -15.321 -32.108 4.694 1.00 84.81 461 CYS A C 1
ATOM 3568 O O . CYS A 1 461 ? -14.701 -32.632 3.774 1.00 84.81 461 CYS A O 1
ATOM 3570 N N . TYR A 1 462 ? -14.724 -31.360 5.618 1.00 88.44 462 TYR A N 1
ATOM 3571 C CA . TYR A 1 462 ? -13.288 -31.073 5.607 1.00 88.44 462 TYR A CA 1
ATOM 3572 C C . TYR A 1 462 ? -12.647 -31.453 6.930 1.00 88.44 462 TYR A C 1
ATOM 3574 O O . TYR A 1 462 ? -13.307 -31.532 7.972 1.00 88.44 462 TYR A O 1
ATOM 3582 N N . LYS A 1 463 ? -11.335 -31.624 6.875 1.00 93.06 463 LYS A N 1
ATOM 3583 C CA . LYS A 1 463 ? -10.473 -31.790 8.032 1.00 93.06 463 LYS A CA 1
ATOM 3584 C C . LYS A 1 463 ? -9.151 -31.104 7.747 1.00 93.06 463 LYS A C 1
ATOM 3586 O O . LYS A 1 463 ? -8.561 -31.296 6.687 1.00 93.06 463 LYS A O 1
ATOM 3591 N N . TRP A 1 464 ? -8.717 -30.300 8.702 1.00 91.44 464 TRP A N 1
ATOM 3592 C CA . TRP A 1 464 ? -7.509 -29.496 8.618 1.00 91.44 464 TRP A CA 1
ATOM 3593 C C . TRP A 1 464 ? -6.598 -29.840 9.789 1.00 91.44 464 TRP A C 1
ATOM 3595 O O . TRP A 1 464 ? -7.086 -30.012 10.910 1.00 91.44 464 TRP A O 1
ATOM 3605 N N . LYS A 1 465 ? -5.289 -29.910 9.546 1.00 94.69 465 LYS A N 1
ATOM 3606 C CA . LYS A 1 465 ? -4.254 -30.166 10.558 1.00 94.69 465 LYS A CA 1
ATOM 3607 C C . LYS A 1 465 ? -3.228 -29.038 10.553 1.00 94.69 465 LYS A C 1
ATOM 3609 O O . LYS A 1 465 ? -2.818 -28.595 9.485 1.00 94.69 465 LYS A O 1
ATOM 3614 N N . VAL A 1 466 ? -2.769 -28.645 11.737 1.00 92.06 466 VAL A N 1
ATOM 3615 C CA . VAL A 1 466 ? -1.525 -27.887 11.939 1.00 92.06 466 VAL A CA 1
ATOM 3616 C C . VAL A 1 466 ? -0.764 -28.585 13.054 1.00 92.06 466 VAL A C 1
ATOM 3618 O O . VAL A 1 466 ? -1.310 -28.738 14.141 1.00 92.06 466 VAL A O 1
ATOM 3621 N N . ASP A 1 467 ? 0.459 -29.038 12.800 1.00 93.62 467 ASP A N 1
ATOM 3622 C CA . ASP A 1 467 ? 1.212 -29.872 13.739 1.00 93.62 467 ASP A CA 1
ATOM 3623 C C . ASP A 1 467 ? 2.702 -29.472 13.797 1.00 93.62 467 ASP A C 1
ATOM 3625 O O . ASP A 1 467 ? 3.487 -29.873 12.927 1.00 93.62 467 ASP A O 1
ATOM 3629 N N . PRO A 1 468 ? 3.115 -28.645 14.780 1.00 90.88 468 PRO A N 1
ATOM 3630 C CA . PRO A 1 468 ? 4.515 -28.322 15.008 1.00 90.88 468 PRO A CA 1
ATOM 3631 C C . PRO A 1 468 ? 5.241 -29.550 15.568 1.00 90.88 468 PRO A C 1
ATOM 3633 O O . PRO A 1 468 ? 4.852 -30.123 16.581 1.00 90.88 468 PRO A O 1
ATOM 3636 N N . ASN A 1 469 ? 6.324 -29.942 14.903 1.00 87.19 469 ASN A N 1
ATOM 3637 C CA . ASN A 1 469 ? 7.157 -31.079 15.265 1.00 87.19 469 ASN A CA 1
ATOM 3638 C C . ASN A 1 469 ? 8.621 -30.647 15.380 1.00 87.19 469 ASN A C 1
ATOM 3640 O O . ASN A 1 469 ? 9.140 -29.909 14.540 1.00 87.19 469 ASN A O 1
ATOM 3644 N N . ARG A 1 470 ? 9.323 -31.154 16.394 1.00 79.56 470 ARG A N 1
ATOM 3645 C CA . ARG A 1 470 ? 10.763 -30.939 16.546 1.00 79.56 470 ARG A CA 1
ATOM 3646 C C . ARG A 1 470 ? 11.538 -31.792 15.547 1.00 79.56 470 ARG A C 1
ATOM 3648 O O . ARG A 1 470 ? 11.443 -33.019 15.568 1.00 79.56 470 ARG A O 1
ATOM 3655 N N . ARG A 1 471 ? 12.327 -31.151 14.685 1.00 74.31 471 ARG A N 1
ATOM 3656 C CA . ARG A 1 471 ? 13.218 -31.811 13.725 1.00 74.31 471 ARG A CA 1
ATOM 3657 C C . ARG A 1 471 ? 14.672 -31.562 14.112 1.00 74.31 471 ARG A C 1
ATOM 3659 O O . ARG A 1 471 ? 15.110 -30.422 14.265 1.00 74.31 471 ARG A O 1
ATOM 3666 N N . TRP A 1 472 ? 15.413 -32.652 14.251 1.00 60.03 472 TRP A N 1
ATOM 3667 C CA . TRP A 1 472 ? 16.866 -32.643 14.383 1.00 60.03 472 TRP A CA 1
ATOM 3668 C C . TRP A 1 472 ? 17.501 -32.791 12.994 1.00 60.03 472 TRP A C 1
ATOM 3670 O O . TRP A 1 472 ? 16.838 -33.270 12.069 1.00 60.03 472 TRP A O 1
ATOM 3680 N N . CYS A 1 473 ? 18.752 -32.350 12.862 1.00 48.25 473 CYS A N 1
ATOM 3681 C CA . CYS A 1 473 ? 19.591 -32.605 11.690 1.00 48.25 473 CYS A CA 1
ATOM 3682 C C . CYS A 1 473 ? 20.269 -33.974 11.813 1.00 48.25 473 CYS A C 1
ATOM 3684 O O . CYS A 1 473 ? 20.654 -34.310 12.956 1.00 48.25 473 CYS A O 1
#

pLDDT: mean 74.4, std 18.21, range [22.3, 95.5]